Protein AF-A0A1W2B3Y5-F1 (afdb_monomer_lite)

pLDDT: mean 87.69, std 15.41, range [26.7, 98.94]

Foldseek 3Di:
DVVVVVVVVVVVVVVVVPPPPPVPPLPQPDDPPWDWAKDKFFDPPQQWWAWAADAVPDDHGPDIDGGPQRWQFAADDPFWTWTDHPPDITITGPVTIDIDIDTDPDDPPPDDLVDFQKAFPALEAELVVAFFGAIADKAFAPDWFQKKKKWKAALLARGTDDIWIDGDPGTDRMDGRVSVSPTGTPPPDAFAKIWIWMWTDHRRDIDTRHIYIGTYFDDHDHRDFCQVQKDKVVPDCQQVPPDLPRWDDADPVGQKIKIFGHPVFDWFKKKWAWLWDFCKKWKWWAAPVRDTPDTDMDRQRFRMAMDTDDTRTGMMMMGGDDPPGTTRYMGTHGPPTNPLQDAHADEQDQAFQEEEEDAFQLRCLQQQPLVLLVQLLVVGSYEYEYEEDPHSLSLQLSSRLSSLSSDRHGYHYNHFHDDQDLDLVVLDVSRPCVLVVLLLVCLRHQYQEYEAEACCQQVNGSSSVNRVVSNVVSLVCLQPCPVPVVSCVVRNRHRHAWYKYFPDPALKAFAPQCDFDVSNVRHGSNSSSQVSSSSVVVCVVPDHSVPSCVSRVSRIIHTPDGPQDGDDVRHDPCPSPD

Sequence (578 aa):
MKKAMLILAAAILCILCITASAEETVPEMTFCDLSFRLELRPASGVKSAGVYQSADLSGKPAERIEADSGLVLLGSGKKSWKIQYGDKTGYVSKSKMNLAGIPDGHVPVSGAVSSSTLRMANTMVRPKDEDYILLNGVQELSAPVDYFAFFLWDEWQGKLERTWLYTPEKPVSAADTADWQRVMPTKGLNAGRKMLCIQGFSSGSGIVLARLPFFVAGKAEDPANLNSLCTFLPNDQRLLDSNPETCWSPTEKRKELTITLPEDTPAALLQVEWYKPPEKTEIRVFDKAGKILLNRTLETGFYVDAVELPENACTVVIHPYGTRLRMSSVRVYGKDYPREVVQQWQPMPDKLDMLLFSTHQDDEILFFSGLVPWYSHLGKKLGIVYMANCGRARYREALDGIWISGMRIHPVFLGYKDADVSSFDVATNLWPDSQTAIVREIRRCKPDVIVVQDLNGEYGHTQHRLTSSQVCRGTELASDPSYDPESAAQYGTWDVKKLYVHLYEKNQVHMDWHIPLEELGGFTPWEIAVEAFEMHHSQYGYFRMERQSITYDSSLFGLYRSTVGPDTKGNDMFEHID

Secondary structure (DSSP, 8-state):
-HHHHHHHHHHHHHHTTS-------PPP-------EEEEEEEPTT--EEEEBSSTT--SS-SEEEETT--PEEEEE-SSEEEEEETTEEEEEEGGGEEEEEEE-TT----S-GGG---EES-SEE-TTT-SB--EE-EEEEEEEESEEEEEEEETTTTEEEEEEEE--SS-EEEEEGGGGTTTSB-TTPPSEEEEEEEEEEETTEEEEEEEEEEEE-S-PPPPP-SGGGSEEES--GGGGS--TT--B--BTTB--EEEEPPSSS-EEEEEEEEEE--SEEEEEEE-TTS-EEEEEEE----SEEEEEPPTT--EEEEEEESSS-EEEEEEEEETT--TTTS--PBPPPSS-SEEEEESSSSHHHHTTTTHHHHHHHTT--EEEEEEEE--HHHHHHHHHHHHHTT--BPPEEEEEEP---S-HHHHHHHSTTHHHHHHHHHHHH--SEEEE--TT-TTT-HHHHHHHHHHHHHHHHTT-TTT-HHHHHHH-----SEEEEET-SSSEEE--TTS--GGGTT--HHHHHHHHHTT-GGGTTT--HHHHHHHTTTTEEEEEEESS---SSSS-TTTT--

Structure (mmCIF, N/CA/C/O backbone):
data_AF-A0A1W2B3Y5-F1
#
_entry.id   AF-A0A1W2B3Y5-F1
#
loop_
_atom_site.group_PDB
_atom_site.id
_atom_site.type_symbol
_atom_site.label_atom_id
_atom_site.label_alt_id
_atom_site.label_comp_id
_atom_site.label_asym_id
_atom_site.label_entity_id
_atom_site.label_seq_id
_atom_site.pdbx_PDB_ins_code
_atom_site.Cartn_x
_atom_site.Cartn_y
_atom_site.Cartn_z
_atom_site.occupancy
_atom_site.B_iso_or_equiv
_atom_site.auth_seq_id
_atom_site.auth_comp_id
_atom_site.auth_asym_id
_atom_site.auth_atom_id
_atom_site.pdbx_PDB_model_num
ATOM 1 N N . MET A 1 1 ? 29.615 -43.386 -8.954 1.00 45.59 1 MET A N 1
ATOM 2 C CA . MET A 1 1 ? 28.382 -43.461 -8.132 1.00 45.59 1 MET A CA 1
ATOM 3 C C . MET A 1 1 ? 28.212 -42.315 -7.127 1.00 45.59 1 MET A C 1
ATOM 5 O O . MET A 1 1 ? 27.124 -41.768 -7.085 1.00 45.59 1 MET A O 1
ATOM 9 N N . LYS A 1 2 ? 29.236 -41.859 -6.382 1.00 40.56 2 LYS A N 1
ATOM 10 C CA . LYS A 1 2 ? 29.069 -40.781 -5.371 1.00 40.56 2 LYS A CA 1
ATOM 11 C C . LYS A 1 2 ? 28.815 -39.353 -5.910 1.00 40.56 2 LYS A C 1
ATOM 13 O O . LYS A 1 2 ? 28.196 -38.565 -5.213 1.00 40.56 2 LYS A O 1
ATOM 18 N N . LYS A 1 3 ? 29.218 -39.018 -7.148 1.00 37.28 3 LYS A N 1
ATOM 19 C CA . LYS A 1 3 ? 28.936 -37.696 -7.766 1.00 37.28 3 LYS A CA 1
ATOM 20 C C . LYS A 1 3 ? 27.526 -37.565 -8.367 1.00 37.28 3 LYS A C 1
ATOM 22 O O . LYS A 1 3 ? 26.983 -36.472 -8.375 1.00 37.28 3 LYS A O 1
ATOM 27 N N . ALA A 1 4 ? 26.910 -38.668 -8.798 1.00 37.06 4 ALA A N 1
ATOM 28 C CA . ALA A 1 4 ? 25.541 -38.658 -9.330 1.00 37.06 4 ALA A CA 1
ATOM 29 C C . ALA A 1 4 ? 24.482 -38.521 -8.218 1.00 37.06 4 ALA A C 1
ATOM 31 O O . ALA A 1 4 ? 23.437 -37.919 -8.425 1.00 37.06 4 ALA A O 1
ATOM 32 N N . MET A 1 5 ? 24.788 -39.009 -7.010 1.00 34.84 5 MET A N 1
ATOM 33 C CA . MET A 1 5 ? 23.909 -38.896 -5.840 1.00 34.84 5 MET A CA 1
ATOM 34 C C . MET A 1 5 ? 23.874 -37.477 -5.244 1.00 34.84 5 MET A C 1
ATOM 36 O O . MET A 1 5 ? 22.858 -37.081 -4.686 1.00 34.84 5 MET A O 1
ATOM 40 N N . LEU A 1 6 ? 24.950 -36.692 -5.400 1.00 35.25 6 LEU A N 1
ATOM 41 C CA . LEU A 1 6 ? 25.009 -35.306 -4.915 1.00 35.25 6 LEU A CA 1
ATOM 42 C C . LEU A 1 6 ? 24.214 -34.338 -5.810 1.00 35.25 6 LEU A C 1
ATOM 44 O O . LEU A 1 6 ? 23.605 -33.400 -5.311 1.00 35.25 6 LEU A O 1
ATOM 48 N N . ILE A 1 7 ? 24.175 -34.599 -7.122 1.00 38.88 7 ILE A N 1
ATOM 49 C CA . ILE A 1 7 ? 23.397 -33.805 -8.088 1.00 38.88 7 ILE A CA 1
ATOM 50 C C . ILE A 1 7 ? 21.898 -34.111 -7.950 1.00 38.88 7 ILE A C 1
ATOM 52 O O . ILE A 1 7 ? 21.078 -33.203 -8.035 1.00 38.88 7 ILE A O 1
ATOM 56 N N . LEU A 1 8 ? 21.535 -35.361 -7.636 1.00 32.38 8 LEU A N 1
ATOM 57 C CA . LEU A 1 8 ? 20.144 -35.735 -7.376 1.00 32.38 8 LEU A CA 1
ATOM 58 C C . LEU A 1 8 ? 19.629 -35.170 -6.037 1.00 32.38 8 LEU A C 1
ATOM 60 O O . LEU A 1 8 ? 18.479 -34.762 -5.959 1.00 32.38 8 LEU A O 1
ATOM 64 N N . ALA A 1 9 ? 20.478 -35.076 -5.005 1.00 34.91 9 ALA A N 1
ATOM 65 C CA . ALA A 1 9 ? 20.108 -34.460 -3.727 1.00 34.91 9 ALA A CA 1
ATOM 66 C C . ALA A 1 9 ? 19.934 -32.931 -3.828 1.00 34.91 9 ALA A C 1
ATOM 68 O O . ALA A 1 9 ? 19.024 -32.392 -3.208 1.00 34.91 9 ALA A O 1
ATOM 69 N N . ALA A 1 10 ? 20.742 -32.244 -4.647 1.00 35.25 10 ALA A N 1
ATOM 70 C CA . ALA A 1 10 ? 20.570 -30.814 -4.925 1.00 35.25 10 ALA A CA 1
ATOM 71 C C . ALA A 1 10 ? 19.333 -30.532 -5.801 1.00 35.25 10 ALA A C 1
ATOM 73 O O . ALA A 1 10 ? 18.610 -29.573 -5.549 1.00 35.25 10 ALA A O 1
ATOM 74 N N . ALA A 1 11 ? 19.027 -31.405 -6.768 1.00 32.97 11 ALA A N 1
ATOM 75 C CA . ALA A 1 11 ? 17.809 -31.298 -7.573 1.00 32.97 11 ALA A CA 1
ATOM 76 C C . ALA A 1 11 ? 16.537 -31.593 -6.755 1.00 32.97 11 ALA A C 1
ATOM 78 O O . ALA A 1 11 ? 15.526 -30.928 -6.945 1.00 32.97 11 ALA A O 1
ATOM 79 N N . ILE A 1 12 ? 16.587 -32.529 -5.801 1.00 32.44 12 ILE A N 1
ATOM 80 C CA . ILE A 1 12 ? 15.454 -32.830 -4.909 1.00 32.44 12 ILE A CA 1
ATOM 81 C C . ILE A 1 12 ? 15.260 -31.726 -3.853 1.00 32.44 12 ILE A C 1
ATOM 83 O O . ILE A 1 12 ? 14.118 -31.437 -3.505 1.00 32.44 12 ILE A O 1
ATOM 87 N N . LEU A 1 13 ? 16.325 -31.040 -3.408 1.00 32.06 13 LEU A N 1
ATOM 88 C CA . LEU A 1 13 ? 16.192 -29.852 -2.550 1.00 32.06 13 LEU A CA 1
ATOM 89 C C . LEU A 1 13 ? 15.611 -28.643 -3.307 1.00 32.06 13 LEU A C 1
ATOM 91 O O . LEU A 1 13 ? 14.818 -27.907 -2.732 1.00 32.06 13 LEU A O 1
ATOM 95 N N . CYS A 1 14 ? 15.930 -28.469 -4.597 1.00 30.39 14 CYS A N 1
ATOM 96 C CA . CYS A 1 14 ? 15.303 -27.434 -5.430 1.00 30.39 14 CYS A CA 1
ATOM 97 C C . CYS A 1 14 ? 13.848 -27.760 -5.812 1.00 30.39 14 CYS A C 1
ATOM 99 O O . CYS A 1 14 ? 13.054 -26.846 -5.997 1.00 30.39 14 CYS A O 1
ATOM 101 N N . ILE A 1 15 ? 13.469 -29.040 -5.894 1.00 29.59 15 ILE A N 1
ATOM 102 C CA . ILE A 1 15 ? 12.092 -29.454 -6.224 1.00 29.59 15 ILE A CA 1
ATOM 103 C C . ILE A 1 15 ? 11.171 -29.436 -4.987 1.00 29.59 15 ILE A C 1
ATOM 105 O O . ILE A 1 15 ? 9.971 -29.221 -5.128 1.00 29.59 15 ILE A O 1
ATOM 109 N N . LEU A 1 16 ? 11.709 -29.558 -3.767 1.00 26.70 16 LEU A N 1
ATOM 110 C CA . LEU A 1 16 ? 10.931 -29.430 -2.521 1.00 26.70 16 LEU A CA 1
ATOM 111 C C . LEU A 1 16 ? 10.684 -27.978 -2.070 1.00 26.70 16 LEU A C 1
ATOM 113 O O . LEU A 1 16 ? 9.897 -27.764 -1.153 1.00 26.70 16 LEU A O 1
ATOM 117 N N . CYS A 1 17 ? 11.287 -26.987 -2.735 1.00 30.28 17 CYS A N 1
ATOM 118 C CA . CYS A 1 17 ? 11.006 -25.565 -2.506 1.00 30.28 17 CYS A CA 1
ATOM 119 C C . CYS A 1 17 ? 9.948 -24.969 -3.459 1.00 30.28 17 CYS A C 1
ATOM 121 O O . CYS A 1 17 ? 9.685 -23.776 -3.362 1.00 30.28 17 CYS A O 1
ATOM 123 N N . ILE A 1 18 ? 9.336 -25.748 -4.368 1.00 32.75 18 ILE A N 1
ATOM 124 C CA . ILE A 1 18 ? 8.445 -25.195 -5.419 1.00 32.75 18 ILE A CA 1
ATOM 125 C C . ILE A 1 18 ? 6.975 -25.643 -5.304 1.00 32.75 18 ILE A C 1
ATOM 127 O O . ILE A 1 18 ? 6.114 -25.116 -5.998 1.00 32.75 18 ILE A O 1
ATOM 131 N N . THR A 1 19 ? 6.600 -26.518 -4.371 1.00 28.59 19 THR A N 1
ATOM 132 C CA . THR A 1 19 ? 5.178 -26.876 -4.180 1.00 28.59 19 THR A CA 1
ATOM 133 C C . THR A 1 19 ? 4.613 -26.298 -2.890 1.00 28.59 19 THR A C 1
ATOM 135 O O . THR A 1 19 ? 4.221 -27.021 -1.979 1.00 28.59 19 THR A O 1
ATOM 138 N N . ALA A 1 20 ? 4.570 -24.974 -2.839 1.00 30.00 20 ALA A N 1
ATOM 139 C CA . ALA A 1 20 ? 3.515 -24.247 -2.152 1.00 30.00 20 ALA A CA 1
ATOM 140 C C . ALA A 1 20 ? 3.058 -23.129 -3.095 1.00 30.00 20 ALA A C 1
ATOM 142 O O . ALA A 1 20 ? 3.180 -21.952 -2.777 1.00 30.00 20 ALA A O 1
ATOM 143 N N . SER A 1 21 ? 2.560 -23.489 -4.285 1.00 31.33 21 SER A N 1
ATOM 144 C CA . SER A 1 21 ? 1.620 -22.596 -4.956 1.00 31.33 21 SER A CA 1
ATOM 145 C C . SER A 1 21 ? 0.344 -22.644 -4.121 1.00 31.33 21 SER A C 1
ATOM 147 O O . SER A 1 21 ? -0.545 -23.463 -4.358 1.00 31.33 21 SER A O 1
ATOM 149 N N . ALA A 1 22 ? 0.295 -21.820 -3.074 1.00 33.09 22 ALA A N 1
ATOM 150 C CA . ALA A 1 22 ? -0.986 -21.282 -2.663 1.00 33.09 22 ALA A CA 1
ATOM 151 C C . ALA A 1 22 ? -1.614 -20.740 -3.950 1.00 33.09 22 ALA A C 1
ATOM 153 O O . ALA A 1 22 ? -0.937 -20.035 -4.700 1.00 33.09 22 ALA A O 1
ATOM 154 N N . GLU A 1 23 ? -2.834 -21.157 -4.275 1.00 31.56 23 GLU A N 1
ATOM 155 C CA . GLU A 1 23 ? -3.632 -20.400 -5.232 1.00 31.56 23 GLU A CA 1
ATOM 156 C C . GLU A 1 23 ? -3.585 -18.952 -4.734 1.00 31.56 23 GLU A C 1
ATOM 158 O O . GLU A 1 23 ? -4.049 -18.660 -3.632 1.00 31.56 23 GLU A O 1
ATOM 163 N N . GLU A 1 24 ? -2.864 -18.095 -5.463 1.00 42.75 24 GLU A N 1
ATOM 164 C CA . GLU A 1 24 ? -2.665 -16.688 -5.126 1.00 42.75 24 GLU A CA 1
ATOM 165 C C . GLU A 1 24 ? -3.990 -15.977 -5.374 1.00 42.75 24 GLU A C 1
ATOM 167 O O . GLU A 1 24 ? -4.183 -15.281 -6.366 1.00 42.75 24 GLU A O 1
ATOM 172 N N . THR A 1 25 ? -4.945 -16.183 -4.475 1.00 40.50 25 THR A N 1
ATOM 173 C CA . THR A 1 25 ? -6.028 -15.233 -4.308 1.00 40.50 25 THR A CA 1
ATOM 174 C C . THR A 1 25 ? -5.368 -13.971 -3.777 1.00 40.50 25 THR A C 1
ATOM 176 O O . THR A 1 25 ? -4.879 -13.957 -2.641 1.00 40.50 25 THR A O 1
ATOM 179 N N . VAL A 1 26 ? -5.309 -12.926 -4.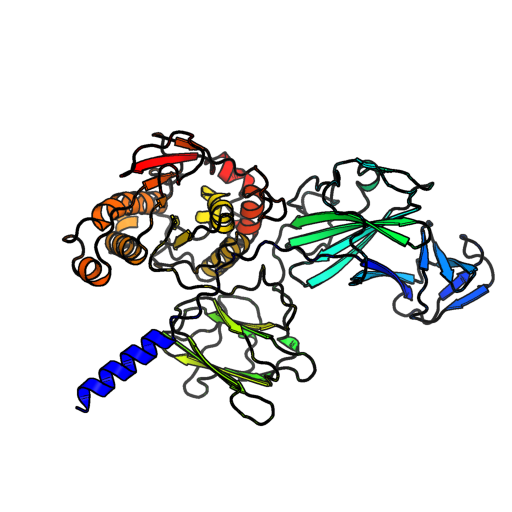607 1.00 47.09 26 VAL A N 1
ATOM 180 C CA . VAL A 1 26 ? -5.154 -11.561 -4.096 1.00 47.09 26 VAL A CA 1
ATOM 181 C C . VAL A 1 26 ? -6.180 -11.442 -2.972 1.00 47.09 26 VAL A C 1
ATOM 183 O O . VAL A 1 26 ? -7.338 -11.791 -3.217 1.00 47.09 26 VAL A O 1
ATOM 186 N N . PRO A 1 27 ? -5.778 -11.095 -1.735 1.00 48.59 27 PRO A N 1
ATOM 187 C CA . PRO A 1 27 ? -6.748 -10.937 -0.669 1.00 48.59 27 PRO A CA 1
ATOM 188 C C . PRO A 1 27 ? -7.795 -9.950 -1.173 1.00 48.59 27 PRO A C 1
ATOM 190 O O . PRO A 1 27 ? -7.446 -8.817 -1.505 1.00 48.59 27 PRO A O 1
ATOM 193 N N . GLU A 1 28 ? -9.046 -10.396 -1.302 1.00 53.38 28 GLU A N 1
ATOM 194 C CA . GLU A 1 28 ? -10.149 -9.456 -1.453 1.00 53.38 28 GLU A CA 1
ATOM 195 C C . GLU A 1 28 ? -10.015 -8.439 -0.326 1.00 53.38 28 GLU A C 1
ATOM 197 O O . GLU A 1 28 ? -9.618 -8.800 0.789 1.00 53.38 28 GLU A O 1
ATOM 202 N N . MET A 1 29 ? -10.339 -7.177 -0.601 1.00 58.75 29 MET A N 1
ATOM 203 C CA . MET A 1 29 ? -10.401 -6.179 0.454 1.00 58.75 29 MET A CA 1
ATOM 204 C C . MET A 1 29 ? -11.583 -6.523 1.369 1.00 58.75 29 MET A C 1
ATOM 206 O O . MET A 1 29 ? -12.689 -6.002 1.237 1.00 58.75 29 MET A O 1
ATOM 210 N N . THR A 1 30 ? -11.370 -7.464 2.287 1.00 51.47 30 THR A N 1
ATOM 211 C CA . THR A 1 30 ? -12.405 -7.959 3.181 1.00 51.47 30 THR A CA 1
ATOM 212 C C . THR A 1 30 ? -12.505 -7.003 4.348 1.00 51.47 30 THR A C 1
ATOM 214 O O . THR A 1 30 ? -11.679 -7.007 5.262 1.00 51.47 30 THR A O 1
ATOM 217 N N . PHE A 1 31 ? -13.533 -6.169 4.318 1.00 59.53 31 PHE A N 1
ATOM 218 C CA . PHE A 1 31 ? -13.929 -5.403 5.483 1.00 59.53 31 PHE A CA 1
ATOM 219 C C . PHE A 1 31 ? -14.504 -6.336 6.545 1.00 59.53 31 PHE A C 1
ATOM 221 O O . PHE A 1 31 ? -15.260 -7.258 6.233 1.00 59.53 31 PHE A O 1
ATOM 228 N N . CYS A 1 32 ? -14.160 -6.094 7.810 1.00 54.66 32 CYS A N 1
ATOM 229 C CA . CYS A 1 32 ? -14.695 -6.891 8.904 1.00 54.66 32 CYS A CA 1
ATOM 230 C C . CYS A 1 32 ? -16.233 -6.819 8.901 1.00 54.66 32 CYS A C 1
ATOM 232 O O . CYS A 1 32 ? -16.816 -5.734 8.792 1.00 54.66 32 CYS A O 1
ATOM 234 N N . ASP A 1 33 ? -16.895 -7.966 9.080 1.00 61.31 33 ASP A N 1
ATOM 235 C CA . ASP A 1 33 ? -18.348 -8.063 9.252 1.00 61.31 33 ASP A CA 1
ATOM 236 C C . ASP A 1 33 ? -18.751 -7.515 10.629 1.00 61.31 33 ASP A C 1
ATOM 238 O O . ASP A 1 33 ? -19.108 -8.227 11.568 1.00 61.31 33 ASP A O 1
ATOM 242 N N . LEU A 1 34 ? -18.632 -6.199 10.780 1.00 71.75 34 LEU A N 1
ATOM 243 C CA . LEU A 1 34 ? -18.794 -5.543 12.061 1.00 71.75 34 LEU A CA 1
ATOM 244 C C . LEU A 1 34 ? -20.265 -5.276 12.330 1.00 71.75 34 LEU A C 1
ATOM 246 O O . LEU A 1 34 ? -21.002 -4.676 11.536 1.00 71.75 34 LEU A O 1
ATOM 250 N N . SER A 1 35 ? -20.669 -5.688 13.519 1.00 76.56 35 SER A N 1
ATOM 251 C CA . SER A 1 35 ? -21.836 -5.182 14.206 1.00 76.56 35 SER A CA 1
ATOM 252 C C . SER A 1 35 ? -21.404 -4.794 15.611 1.00 76.56 35 SER A C 1
ATOM 254 O O . SER A 1 35 ? -20.425 -5.319 16.142 1.00 76.56 35 SER A O 1
ATOM 256 N N . PHE A 1 36 ? -22.105 -3.842 16.203 1.00 80.31 36 PHE A N 1
ATOM 257 C CA . PHE A 1 36 ? -21.855 -3.423 17.565 1.00 80.31 36 PHE A CA 1
ATOM 258 C C . PHE A 1 36 ? -23.127 -3.568 18.381 1.00 80.31 36 PHE A C 1
ATOM 260 O O . PHE A 1 36 ? -24.239 -3.459 17.872 1.00 80.31 36 PHE A O 1
ATOM 267 N N . ARG A 1 37 ? -22.950 -3.770 19.677 1.00 78.69 37 ARG A N 1
ATOM 268 C CA . ARG A 1 37 ? -23.992 -3.554 20.672 1.00 78.69 37 ARG A CA 1
ATOM 269 C C . ARG A 1 37 ? -23.614 -2.363 21.534 1.00 78.69 37 ARG A C 1
ATOM 271 O O . ARG A 1 37 ? -22.431 -2.072 21.730 1.00 78.69 37 ARG A O 1
ATOM 278 N N . LEU A 1 38 ? -24.622 -1.681 22.060 1.00 79.44 38 LEU A N 1
ATOM 279 C CA . LEU A 1 38 ? -24.419 -0.587 22.999 1.00 79.44 38 LEU A CA 1
ATOM 280 C C . LEU A 1 38 ? -24.421 -1.111 24.426 1.00 79.44 38 LEU A C 1
ATOM 282 O O . LEU A 1 38 ? -25.331 -1.827 24.836 1.00 79.44 38 LEU A O 1
ATOM 286 N N . GLU A 1 39 ? -23.433 -0.682 25.197 1.00 77.06 39 GLU A N 1
ATOM 287 C CA . GLU A 1 39 ? -23.382 -0.886 26.635 1.00 77.06 39 GLU A CA 1
ATOM 288 C C . GLU A 1 39 ? -23.247 0.469 27.336 1.00 77.06 39 GLU A C 1
ATOM 290 O O . GLU A 1 39 ? -22.494 1.347 26.904 1.00 77.06 39 GLU A O 1
ATOM 295 N N . LEU A 1 40 ? -23.981 0.658 28.432 1.00 77.94 40 LEU A N 1
ATOM 296 C CA . LEU A 1 40 ? -23.793 1.806 29.315 1.00 77.94 40 LEU A CA 1
ATOM 297 C C . LEU A 1 40 ? -22.914 1.405 30.495 1.00 77.94 40 LEU A C 1
ATOM 299 O O . LEU A 1 40 ? -23.289 0.548 31.293 1.00 77.94 40 LEU A O 1
ATOM 303 N N . ARG A 1 41 ? -21.780 2.090 30.646 1.00 75.88 41 ARG A N 1
ATOM 304 C CA . ARG A 1 41 ? -20.829 1.885 31.747 1.00 75.88 41 ARG A CA 1
ATOM 305 C C . ARG A 1 41 ? -20.731 3.130 32.617 1.00 75.88 41 ARG A C 1
ATOM 307 O O . ARG A 1 41 ? -20.852 4.232 32.085 1.00 75.88 41 ARG A O 1
ATOM 314 N N . PRO A 1 42 ? -20.478 3.020 33.930 1.00 76.50 42 PRO A N 1
ATOM 315 C CA . PRO A 1 42 ? -20.200 4.192 34.749 1.00 76.50 42 PRO A CA 1
ATOM 316 C C . PRO A 1 42 ? -19.031 5.009 34.194 1.00 76.50 42 PRO A C 1
ATOM 318 O O . PRO A 1 42 ? -18.035 4.468 33.713 1.00 76.50 42 PRO A O 1
ATOM 321 N N . ALA A 1 43 ? -19.156 6.333 34.252 1.00 79.88 43 ALA A N 1
ATOM 322 C CA . ALA A 1 43 ? -18.069 7.226 33.874 1.00 79.88 43 ALA A CA 1
ATOM 323 C C . ALA A 1 43 ? -16.862 7.047 34.814 1.00 79.88 43 ALA A C 1
ATOM 325 O O . ALA A 1 43 ? -17.011 6.621 35.960 1.00 79.88 43 ALA A O 1
ATOM 326 N N . SER A 1 44 ? -15.659 7.402 34.351 1.00 76.12 44 SER A N 1
ATOM 327 C CA . SER A 1 44 ? -14.440 7.269 35.161 1.00 76.12 44 SER A CA 1
ATOM 328 C C . SER A 1 44 ? -14.597 7.948 36.531 1.00 76.12 44 SER A C 1
ATOM 330 O O . SER A 1 44 ? -15.052 9.090 36.629 1.00 76.12 44 SER A O 1
ATOM 332 N N . GLY A 1 45 ? -14.268 7.219 37.602 1.00 75.06 45 GLY A N 1
ATOM 333 C CA . GLY A 1 45 ? -14.424 7.676 38.987 1.00 75.06 45 GLY A CA 1
ATOM 334 C C . GLY A 1 45 ? -15.852 7.606 39.553 1.00 75.06 45 GLY A C 1
ATOM 335 O O . GLY A 1 45 ? -16.058 7.946 40.721 1.00 75.06 45 GLY A O 1
ATOM 336 N N . VAL A 1 46 ? -16.844 7.151 38.781 1.00 76.25 46 VAL A N 1
ATOM 337 C CA . VAL A 1 46 ? -18.213 6.906 39.257 1.00 76.25 46 VAL A CA 1
ATOM 338 C C . VAL A 1 46 ? -18.328 5.466 39.749 1.00 76.25 46 VAL A C 1
ATOM 340 O O . VAL A 1 46 ? -18.241 4.531 38.965 1.00 76.25 46 VAL A O 1
ATOM 343 N N . LYS A 1 47 ? -18.545 5.286 41.058 1.00 72.75 47 LYS A N 1
ATOM 344 C CA . LYS A 1 47 ? -18.706 3.952 41.666 1.00 72.75 47 LYS A CA 1
ATOM 345 C C . LYS A 1 47 ? -20.073 3.324 41.374 1.00 72.75 47 LYS A C 1
ATOM 347 O O . LYS A 1 47 ? -20.154 2.133 41.140 1.00 72.75 47 LYS A O 1
ATOM 352 N N . SER A 1 48 ? -21.131 4.131 41.351 1.00 74.56 48 SER A N 1
ATOM 353 C CA . SER A 1 48 ? -22.480 3.687 40.989 1.00 74.56 48 SER A CA 1
ATOM 354 C C . SER A 1 48 ? -23.306 4.820 40.389 1.00 74.56 48 SER A C 1
ATOM 356 O O . SER A 1 48 ? -23.076 6.004 40.670 1.00 74.56 48 SER A O 1
ATOM 358 N N . ALA A 1 49 ? -24.282 4.454 39.561 1.00 80.88 49 ALA A N 1
ATOM 359 C CA . ALA A 1 49 ? -25.252 5.370 38.971 1.00 80.88 49 ALA A CA 1
ATOM 360 C C . ALA A 1 49 ? -26.650 5.120 39.550 1.00 80.88 49 ALA A C 1
ATOM 362 O O . ALA A 1 49 ? -27.013 3.995 39.879 1.00 80.88 49 ALA A O 1
ATOM 363 N N . GLY A 1 50 ? -27.436 6.184 39.712 1.00 86.38 50 GLY A N 1
ATOM 364 C CA . GLY A 1 50 ? -28.832 6.073 40.134 1.00 86.38 50 GLY A CA 1
ATOM 365 C C . GLY A 1 50 ? -29.762 5.916 38.934 1.00 86.38 50 GLY A C 1
ATOM 366 O O . GLY A 1 50 ? -29.621 6.671 37.970 1.00 86.38 50 GLY A O 1
ATOM 367 N N . VAL A 1 51 ? -30.720 4.992 39.023 1.00 87.06 51 VAL A N 1
ATOM 368 C CA . VAL A 1 51 ? -31.857 4.884 38.097 1.00 87.06 51 VAL A CA 1
ATOM 369 C C . VAL A 1 51 ? -33.010 5.703 38.644 1.00 87.06 51 VAL A C 1
ATOM 371 O O . VAL A 1 51 ? -33.464 5.489 39.766 1.00 87.06 51 VAL A O 1
ATOM 374 N N . TYR A 1 52 ? -33.501 6.634 37.843 1.00 88.81 52 TYR A N 1
ATOM 375 C CA . TYR A 1 52 ? -34.619 7.511 38.157 1.00 88.81 52 TYR A CA 1
ATOM 376 C C . TYR A 1 52 ? -35.852 7.073 37.373 1.00 88.81 52 TYR A C 1
ATOM 378 O O . TYR A 1 52 ? -35.745 6.528 36.277 1.00 88.81 52 TYR A O 1
ATOM 386 N N . GLN A 1 53 ? -37.039 7.329 37.916 1.00 87.06 53 GLN A N 1
ATOM 387 C CA . GLN A 1 53 ? -38.289 7.052 37.200 1.00 87.06 53 GLN A CA 1
ATOM 388 C C . GLN A 1 53 ? -38.600 8.110 36.126 1.00 87.06 53 GLN A C 1
ATOM 390 O O . GLN A 1 53 ? -39.381 7.841 35.217 1.00 87.06 53 GLN A O 1
ATOM 395 N N . SER A 1 54 ? -37.970 9.288 36.194 1.00 85.56 54 SER A N 1
ATOM 396 C CA . SER A 1 54 ? -38.202 10.429 35.301 1.00 85.56 54 SER A CA 1
ATOM 397 C C . SER A 1 54 ? -36.917 10.957 34.650 1.00 85.56 54 SER A C 1
ATOM 399 O O . SER A 1 54 ? -35.810 10.828 35.178 1.00 85.56 54 SER A O 1
ATOM 401 N N . ALA A 1 55 ? -37.073 11.592 33.483 1.00 82.81 55 ALA A N 1
ATOM 402 C CA . ALA A 1 55 ? -35.969 12.090 32.659 1.00 82.81 55 ALA A CA 1
ATOM 403 C C . ALA A 1 55 ? -35.280 13.356 33.206 1.00 82.81 55 ALA A C 1
ATOM 405 O O . ALA A 1 55 ? -34.167 13.669 32.776 1.00 82.81 55 ALA A O 1
ATOM 406 N N . ASP A 1 56 ? -35.930 14.077 34.124 1.00 84.75 56 ASP A N 1
ATOM 407 C CA . ASP A 1 56 ? -35.410 15.272 34.802 1.00 84.75 56 ASP A CA 1
ATOM 408 C C . ASP A 1 56 ? -34.412 14.940 35.926 1.00 84.75 56 ASP A C 1
ATOM 410 O O . ASP A 1 56 ? -33.733 15.839 36.423 1.00 84.75 56 ASP A O 1
ATOM 414 N N . LEU A 1 57 ? -34.285 13.650 36.270 1.00 84.81 57 LEU A N 1
ATOM 415 C CA . LEU A 1 57 ? -33.377 13.117 37.288 1.00 84.81 57 LEU A CA 1
ATOM 416 C C . LEU A 1 57 ? -33.604 13.745 38.676 1.00 84.81 57 LEU A C 1
ATOM 418 O O . LEU A 1 57 ? -32.674 13.830 39.482 1.00 84.81 57 LEU A O 1
ATOM 422 N N . SER A 1 58 ? -34.826 14.217 38.947 1.00 76.38 58 SER A N 1
ATOM 423 C CA . SER A 1 58 ? -35.198 14.793 40.236 1.00 76.38 58 SER A CA 1
ATOM 424 C C . SER A 1 58 ? -35.638 13.698 41.223 1.00 76.38 58 SER A C 1
ATOM 426 O O . SER A 1 58 ? -36.169 12.655 40.842 1.00 76.38 58 SER A O 1
ATOM 428 N N . GLY A 1 59 ? -35.380 13.903 42.519 1.00 78.31 59 GLY A N 1
ATOM 429 C CA . GLY A 1 59 ? -35.771 12.965 43.580 1.00 78.31 59 GLY A CA 1
ATOM 430 C C . GLY A 1 59 ? -34.719 11.910 43.948 1.00 78.31 59 GLY A C 1
ATOM 431 O O . GLY A 1 59 ? -33.540 12.023 43.612 1.00 78.31 59 GLY A O 1
ATOM 432 N N . LYS A 1 60 ? -35.132 10.898 44.727 1.00 82.88 60 LYS A N 1
ATOM 433 C CA . LYS A 1 60 ? -34.259 9.776 45.110 1.00 82.88 60 LYS A CA 1
ATOM 434 C C . LYS A 1 60 ? -34.223 8.742 43.977 1.00 82.88 60 LYS A C 1
ATOM 436 O O . LYS A 1 60 ? -35.286 8.426 43.444 1.00 82.88 60 LYS A O 1
ATOM 441 N N . PRO A 1 61 ? -33.046 8.185 43.639 1.00 83.44 61 PRO A N 1
ATOM 442 C CA . PRO A 1 61 ? -32.973 7.104 42.668 1.00 83.44 61 PRO A CA 1
ATOM 443 C C . PRO A 1 61 ? -33.769 5.898 43.177 1.00 83.44 61 PRO A C 1
ATOM 445 O O . PRO A 1 61 ? -33.675 5.539 44.352 1.00 83.44 61 PRO A O 1
ATOM 448 N N . ALA A 1 62 ? -34.553 5.298 42.286 1.00 80.31 62 ALA A N 1
ATOM 449 C CA . ALA A 1 62 ? -35.317 4.085 42.548 1.00 80.31 62 ALA A CA 1
ATOM 450 C C . ALA A 1 62 ? -34.391 2.888 42.799 1.00 80.31 62 ALA A C 1
ATOM 452 O O . ALA A 1 62 ? -34.727 2.006 43.583 1.00 80.31 62 ALA A O 1
ATOM 453 N N . GLU A 1 63 ? -33.219 2.890 42.162 1.00 81.88 63 GLU A N 1
ATOM 454 C CA . GLU A 1 63 ? -32.204 1.856 42.316 1.00 81.88 63 GLU A CA 1
ATOM 455 C C . GLU A 1 63 ? -30.802 2.426 42.077 1.00 81.88 63 GLU A C 1
ATOM 457 O O . GLU A 1 63 ? -30.643 3.454 41.409 1.00 81.88 63 GLU A O 1
ATOM 462 N N . ARG A 1 64 ? -29.778 1.779 42.639 1.00 80.81 64 ARG A N 1
ATOM 463 C CA . ARG A 1 64 ? -28.376 2.056 42.318 1.00 80.81 64 ARG A CA 1
ATOM 464 C C . ARG A 1 64 ? -27.786 0.867 41.594 1.00 80.81 64 ARG A C 1
ATOM 466 O O . ARG A 1 64 ? -27.943 -0.259 42.044 1.00 80.81 64 ARG A O 1
ATOM 473 N N . ILE A 1 65 ? -27.072 1.162 40.523 1.00 73.00 65 ILE A N 1
ATOM 474 C CA . ILE A 1 65 ? -26.433 0.167 39.676 1.00 73.00 65 ILE A CA 1
ATOM 475 C C . ILE A 1 65 ? -24.926 0.358 39.734 1.00 73.00 65 ILE A C 1
ATOM 477 O O . ILE A 1 65 ? -24.420 1.475 39.576 1.00 73.00 65 ILE A O 1
ATOM 481 N N . GLU A 1 66 ? -24.239 -0.743 40.017 1.00 67.31 66 GLU A N 1
ATOM 482 C CA . GLU A 1 66 ? -22.783 -0.862 39.991 1.00 67.31 66 GLU A CA 1
ATOM 483 C C . GLU A 1 66 ? -22.298 -1.016 38.537 1.00 67.31 66 GLU A C 1
ATOM 485 O O . GLU A 1 66 ? -23.097 -1.277 37.626 1.00 67.31 66 GLU A O 1
ATOM 490 N N . ALA A 1 67 ? -20.994 -0.821 38.314 1.00 54.53 67 ALA A N 1
ATOM 491 C CA . ALA A 1 67 ? -20.369 -1.083 37.016 1.00 54.53 67 ALA A CA 1
ATOM 492 C C . ALA A 1 67 ? -20.708 -2.509 36.534 1.00 54.53 67 ALA A C 1
ATOM 494 O O . ALA A 1 67 ? -20.726 -3.430 37.343 1.00 54.53 67 ALA A O 1
ATOM 495 N N . ASP A 1 68 ? -21.010 -2.659 35.239 1.00 58.06 68 ASP A N 1
ATOM 496 C CA . ASP A 1 68 ? -21.300 -3.928 34.533 1.00 58.06 68 ASP A CA 1
ATOM 497 C C . ASP A 1 68 ? -22.739 -4.486 34.596 1.00 58.06 68 ASP A C 1
ATOM 499 O O . ASP A 1 68 ? -22.993 -5.641 34.262 1.00 58.06 68 ASP A O 1
ATOM 503 N N . SER A 1 69 ? -23.733 -3.667 34.939 1.00 61.69 69 SER A N 1
ATOM 504 C CA . SER A 1 69 ? -25.136 -4.096 35.097 1.00 61.69 69 SER A CA 1
ATOM 505 C C . SER A 1 69 ? -25.946 -4.283 33.795 1.00 61.69 69 SER A C 1
ATOM 507 O O . SER A 1 69 ? -27.169 -4.389 33.851 1.00 61.69 69 SER A O 1
ATOM 509 N N . GLY A 1 70 ? -25.299 -4.367 32.625 1.00 62.31 70 GLY A N 1
ATOM 510 C CA . GLY A 1 70 ? -25.955 -4.808 31.380 1.00 62.31 70 GLY A CA 1
ATOM 511 C C . GLY A 1 70 ? -27.183 -3.983 30.964 1.00 62.31 70 GLY A C 1
ATOM 512 O O . GLY A 1 70 ? -28.182 -4.544 30.518 1.00 62.31 70 GLY A O 1
ATOM 513 N N . LEU A 1 71 ? -27.149 -2.659 31.157 1.00 77.38 71 LEU A N 1
ATOM 514 C CA . LEU A 1 71 ? -28.291 -1.783 30.872 1.00 77.38 71 LEU A CA 1
ATOM 515 C C . LEU A 1 71 ? -28.552 -1.691 29.375 1.00 77.38 71 LEU A C 1
ATOM 517 O O . LEU A 1 71 ? -27.695 -1.235 28.616 1.00 77.38 71 LEU A O 1
ATOM 521 N N . VAL A 1 72 ? -29.774 -2.026 28.972 1.00 76.12 72 VAL A N 1
ATOM 522 C CA . VAL A 1 72 ? -30.199 -1.893 27.579 1.00 76.12 72 VAL A CA 1
ATOM 523 C C . VAL A 1 72 ? -30.655 -0.460 27.340 1.00 76.12 72 VAL A C 1
ATOM 525 O O . VAL A 1 72 ? -31.523 0.059 28.048 1.00 76.12 72 VAL A O 1
ATOM 528 N N . LEU A 1 73 ? -30.069 0.204 26.346 1.00 81.25 73 LEU A N 1
ATOM 529 C CA . LEU A 1 73 ? -30.454 1.558 25.966 1.00 81.25 73 LEU A CA 1
ATOM 530 C C . LEU A 1 73 ? -31.778 1.531 25.187 1.00 81.25 73 LEU A C 1
ATOM 532 O O . LEU A 1 73 ? -31.884 0.905 24.135 1.00 81.25 73 LEU A O 1
ATOM 536 N N . LEU A 1 74 ? -32.775 2.261 25.684 1.00 76.94 74 LEU A N 1
ATOM 537 C CA . LEU A 1 74 ? -34.083 2.417 25.038 1.00 76.94 74 LEU A CA 1
ATOM 538 C C . LEU A 1 74 ? -34.269 3.792 24.384 1.00 76.94 74 LEU A C 1
ATOM 540 O O . LEU A 1 74 ? -35.221 3.990 23.641 1.00 76.94 74 LEU A O 1
ATOM 544 N N . GLY A 1 75 ? -33.415 4.771 24.691 1.00 76.19 75 GLY A N 1
ATOM 545 C CA . GLY A 1 75 ? -33.480 6.089 24.062 1.00 76.19 75 GLY A CA 1
ATOM 546 C C . GLY A 1 75 ? -32.569 7.130 24.704 1.00 76.19 75 GLY A C 1
ATOM 547 O O . GLY A 1 75 ? -32.021 6.932 25.792 1.00 76.19 75 GLY A O 1
ATOM 548 N N . SER A 1 76 ? -32.419 8.277 24.042 1.00 81.06 76 SER A N 1
ATOM 549 C CA . SER A 1 76 ? -31.556 9.369 24.493 1.00 81.06 76 SER A CA 1
ATOM 550 C C . SER A 1 76 ? -32.323 10.668 24.722 1.00 81.06 76 SER A C 1
ATOM 552 O O . SER A 1 76 ? -33.026 11.146 23.842 1.00 81.06 76 SER A O 1
ATOM 554 N N . GLY A 1 77 ? -32.148 11.282 25.894 1.00 75.75 77 GLY A N 1
ATOM 555 C CA . GLY A 1 77 ? -32.618 12.635 26.196 1.00 75.75 77 GLY A CA 1
ATOM 556 C C . GLY A 1 77 ? -31.465 13.636 26.327 1.00 75.75 77 GLY A C 1
ATOM 557 O O . GLY A 1 77 ? -30.287 13.290 26.242 1.00 75.75 77 GLY A O 1
ATOM 558 N N . LYS A 1 78 ? -31.769 14.912 26.599 1.00 78.38 78 LYS A N 1
ATOM 559 C CA . LYS A 1 78 ? -30.738 15.969 26.703 1.00 78.38 78 LYS A CA 1
ATOM 560 C C . LYS A 1 78 ? -29.722 15.728 27.830 1.00 78.38 78 LYS A C 1
ATOM 562 O O . LYS A 1 78 ? -28.535 15.975 27.647 1.00 78.38 78 LYS A O 1
ATOM 567 N N . LYS A 1 79 ? -30.179 15.261 28.997 1.00 85.94 79 LYS A N 1
ATOM 568 C CA . LYS A 1 79 ? -29.339 15.034 30.195 1.00 85.94 79 LYS A CA 1
ATOM 569 C C . LYS A 1 79 ? -29.344 13.587 30.694 1.00 85.94 79 LYS A C 1
ATOM 571 O O . LYS A 1 79 ? -28.558 13.248 31.577 1.00 85.94 79 LYS A O 1
ATOM 576 N N . SER A 1 80 ? -30.201 12.741 30.134 1.00 88.38 80 SER A N 1
ATOM 577 C CA . SER A 1 80 ? -30.435 11.379 30.604 1.00 88.38 80 SER A CA 1
ATOM 578 C C . SER A 1 80 ? -30.471 10.372 29.456 1.00 88.38 80 SER A C 1
ATOM 580 O O . SER A 1 80 ? -30.774 10.721 28.315 1.00 88.38 80 SER A O 1
ATOM 582 N N . TRP A 1 81 ? -30.134 9.125 29.765 1.00 87.00 81 TRP A N 1
ATOM 583 C CA . TRP A 1 81 ? -30.404 7.958 28.928 1.00 87.00 81 TRP A CA 1
ATOM 584 C C . TRP A 1 81 ? -31.670 7.283 29.445 1.00 87.00 81 TRP A C 1
ATOM 586 O O . TRP A 1 81 ? -31.791 7.102 30.656 1.00 87.00 81 TRP A O 1
ATOM 596 N N . LYS A 1 82 ? -32.590 6.907 28.555 1.00 86.81 82 LYS A N 1
ATOM 597 C CA . LYS A 1 82 ? -33.703 6.009 28.876 1.00 86.81 82 LYS A CA 1
ATOM 598 C C . LYS A 1 82 ? -33.198 4.579 28.736 1.00 86.81 82 LYS A C 1
ATOM 600 O O . LYS A 1 82 ? -32.622 4.231 27.709 1.00 86.81 82 LYS A O 1
ATOM 605 N N . ILE A 1 83 ? -33.402 3.767 29.760 1.00 86.44 83 ILE A N 1
ATOM 606 C CA . ILE A 1 83 ? -32.828 2.425 29.861 1.00 86.44 83 ILE A CA 1
ATOM 607 C C . ILE A 1 83 ? -33.871 1.395 30.283 1.00 86.44 83 ILE A C 1
ATOM 609 O O . ILE A 1 83 ? -34.881 1.744 30.903 1.00 86.44 83 ILE A O 1
ATOM 613 N N . GLN A 1 84 ? -33.580 0.131 30.000 1.00 81.88 84 GLN A N 1
ATOM 614 C CA . GLN A 1 84 ? -34.185 -1.020 30.654 1.00 81.88 84 GLN A CA 1
ATOM 615 C C . GLN A 1 84 ? -33.206 -1.600 31.678 1.00 81.88 84 GLN A C 1
ATOM 617 O O . GLN A 1 84 ? -32.012 -1.731 31.404 1.00 81.88 84 GLN A O 1
ATOM 622 N N . TYR A 1 85 ? -33.722 -1.946 32.855 1.00 78.50 85 TYR A N 1
ATOM 623 C CA . TYR A 1 85 ? -32.992 -2.643 33.908 1.00 78.50 85 TYR A CA 1
ATOM 624 C C . TYR A 1 85 ? -33.925 -3.671 34.563 1.00 78.50 85 TYR A C 1
ATOM 626 O O . TYR A 1 85 ? -34.942 -3.309 35.165 1.00 78.50 85 TYR A O 1
ATOM 634 N N . GLY A 1 86 ? -33.607 -4.957 34.388 1.00 77.19 86 GLY A N 1
ATOM 635 C CA . GLY A 1 86 ? -34.535 -6.054 34.671 1.00 77.19 86 GLY A CA 1
ATOM 636 C C . GLY A 1 86 ? -35.838 -5.903 33.873 1.00 77.19 86 GLY A C 1
ATOM 637 O O . GLY A 1 86 ? -35.819 -5.594 32.681 1.00 77.19 86 GLY A O 1
ATOM 638 N N . ASP A 1 87 ? -36.974 -6.034 34.559 1.00 79.75 87 ASP A N 1
ATOM 639 C CA . ASP A 1 87 ? -38.315 -5.902 33.966 1.00 79.75 87 ASP A CA 1
ATOM 640 C C . ASP A 1 87 ? -38.845 -4.453 33.958 1.00 79.75 87 ASP A C 1
ATOM 642 O O . ASP A 1 87 ? -40.027 -4.211 33.708 1.00 79.75 87 ASP A O 1
ATOM 646 N N . LYS A 1 88 ? -38.003 -3.463 34.292 1.00 81.38 88 LYS A N 1
ATOM 647 C CA . LYS A 1 88 ? -38.411 -2.059 34.462 1.00 81.38 88 LYS A CA 1
ATOM 648 C C . LYS A 1 88 ? -37.687 -1.136 33.493 1.00 81.38 88 LYS A C 1
ATOM 650 O O . LYS A 1 88 ? -36.545 -1.368 33.105 1.00 81.38 88 LYS A O 1
ATOM 655 N N . THR A 1 89 ? -38.334 -0.018 33.177 1.00 86.00 89 THR A N 1
ATOM 656 C CA . THR A 1 89 ? -37.712 1.105 32.467 1.00 86.00 89 THR A CA 1
ATOM 657 C C . THR A 1 89 ? -37.375 2.236 33.429 1.00 86.00 89 THR A C 1
ATOM 659 O O . THR A 1 89 ? -38.146 2.518 34.347 1.00 86.00 89 THR A O 1
ATOM 662 N N . GLY A 1 90 ? -36.275 2.937 33.181 1.00 88.62 90 GLY A N 1
ATOM 663 C CA . GLY A 1 90 ? -35.883 4.106 33.962 1.00 88.62 90 GLY A CA 1
ATOM 664 C C . GLY A 1 90 ? -34.963 5.047 33.196 1.00 88.62 90 GLY A C 1
ATOM 665 O O . GLY A 1 90 ? -34.780 4.918 31.985 1.00 88.62 90 GLY A O 1
ATOM 666 N N . TYR A 1 91 ? -34.385 6.002 33.916 1.00 89.81 91 TYR A N 1
ATOM 667 C CA . TYR A 1 91 ? -33.487 7.013 33.378 1.00 89.81 91 TYR A CA 1
ATOM 668 C C . TYR A 1 91 ? -32.199 7.085 34.187 1.00 89.81 91 TYR A C 1
ATOM 670 O O . TYR A 1 91 ? -32.229 7.086 35.415 1.00 89.81 91 TYR A O 1
ATOM 678 N N . VAL A 1 92 ? -31.061 7.202 33.511 1.00 88.75 92 VAL A N 1
ATOM 679 C CA . VAL A 1 92 ? -29.750 7.406 34.150 1.00 88.75 92 VAL A CA 1
ATOM 680 C C . VAL A 1 92 ? -29.098 8.679 33.627 1.00 88.75 92 VAL A C 1
ATOM 682 O O . VAL A 1 92 ? -29.342 9.097 32.496 1.00 88.75 92 VAL A O 1
ATOM 685 N N . SER A 1 93 ? -28.268 9.327 34.446 1.00 87.19 93 SER A N 1
ATOM 686 C CA . SER A 1 93 ? -27.596 10.571 34.047 1.00 87.19 93 SER A CA 1
ATOM 687 C C . SER A 1 93 ? -26.506 10.325 33.004 1.00 87.19 93 SER A C 1
ATOM 689 O O . SER A 1 93 ? -25.598 9.528 33.247 1.00 87.19 93 SER A O 1
ATOM 691 N N . LYS A 1 94 ? -26.505 11.105 31.913 1.00 86.62 94 LYS A N 1
ATOM 692 C CA . LYS A 1 94 ? -25.406 11.099 30.927 1.00 86.62 94 LYS A CA 1
ATOM 693 C C . LYS A 1 94 ? -24.067 11.508 31.538 1.00 86.62 94 LYS A C 1
ATOM 695 O O . LYS A 1 94 ? -23.033 10.995 31.151 1.00 86.62 94 LYS A O 1
ATOM 700 N N . SER A 1 95 ? -24.070 12.391 32.540 1.00 86.00 95 SER A N 1
ATOM 701 C CA . SER A 1 95 ? -22.836 12.806 33.230 1.00 86.00 95 SER A CA 1
ATOM 702 C C . SER A 1 95 ? -22.239 11.726 34.138 1.00 86.00 95 SER A C 1
ATOM 704 O O . SER A 1 95 ? -21.173 11.929 34.716 1.00 86.00 95 SER A O 1
ATOM 706 N N . LYS A 1 96 ? -22.952 10.610 34.329 1.00 84.62 96 LYS A N 1
ATOM 707 C CA . LYS A 1 96 ? -22.536 9.494 35.183 1.00 84.62 96 LYS A CA 1
ATOM 708 C C . LYS A 1 96 ? -22.308 8.202 34.410 1.00 84.62 96 LYS A C 1
ATOM 710 O O . LYS A 1 96 ? -21.763 7.280 35.002 1.00 84.62 96 LYS A O 1
ATOM 715 N N . MET A 1 97 ? -22.695 8.151 33.136 1.00 81.88 97 MET A N 1
ATOM 716 C CA . MET A 1 97 ? -22.614 6.959 32.298 1.00 81.88 97 MET A CA 1
ATOM 717 C C . MET A 1 97 ? -21.972 7.294 30.956 1.00 81.88 97 MET A C 1
ATOM 719 O O . MET A 1 97 ? -22.417 8.211 30.265 1.00 81.88 97 MET A O 1
ATOM 723 N N . ASN A 1 98 ? -20.981 6.502 30.574 1.00 78.62 98 ASN A N 1
ATOM 724 C CA . ASN A 1 98 ? -20.402 6.473 29.246 1.00 78.62 98 ASN A CA 1
ATOM 725 C C . ASN A 1 98 ? -21.130 5.435 28.394 1.00 78.62 98 ASN A C 1
ATOM 727 O O . ASN A 1 98 ? -21.467 4.348 28.864 1.00 78.62 98 ASN A O 1
ATOM 731 N N . LEU A 1 99 ? -21.340 5.779 27.131 1.00 79.62 99 LEU A N 1
ATOM 732 C CA . LEU A 1 99 ? -21.753 4.827 26.117 1.00 79.62 99 LEU A CA 1
ATOM 733 C C . LEU A 1 99 ? -20.504 4.143 25.558 1.00 79.62 99 LEU A C 1
ATOM 735 O O . LEU A 1 99 ? -19.548 4.830 25.200 1.00 79.62 99 LEU A O 1
ATOM 739 N N . ALA A 1 100 ? -20.526 2.819 25.472 1.00 77.50 100 ALA A N 1
ATOM 740 C CA . ALA A 1 100 ? -19.504 2.032 24.804 1.00 77.50 100 ALA A CA 1
ATOM 741 C C . ALA A 1 100 ? -20.155 1.197 23.698 1.00 77.50 100 ALA A C 1
ATOM 743 O O . ALA A 1 100 ? -21.137 0.497 23.944 1.00 77.50 100 ALA A O 1
ATOM 744 N N . GLY A 1 101 ? -19.610 1.275 22.486 1.00 78.81 101 GLY A N 1
ATOM 745 C CA . GLY A 1 101 ? -19.857 0.263 21.467 1.00 78.81 101 GLY A CA 1
ATOM 746 C C . GLY A 1 101 ? -18.967 -0.943 21.733 1.00 78.81 101 GLY A C 1
ATOM 747 O O . GLY A 1 101 ? -17.783 -0.790 22.031 1.00 78.81 101 GLY A O 1
ATOM 748 N N . ILE A 1 102 ? -19.530 -2.140 21.646 1.00 76.69 102 ILE A N 1
ATOM 749 C CA . ILE A 1 102 ? -18.780 -3.388 21.782 1.00 76.69 102 ILE A CA 1
ATOM 750 C C . ILE A 1 102 ? -19.011 -4.184 20.509 1.00 76.69 102 ILE A C 1
ATOM 752 O O . ILE A 1 102 ? -20.181 -4.389 20.179 1.00 76.69 102 ILE A O 1
ATOM 756 N N . PRO A 1 103 ? -17.949 -4.607 19.799 1.00 76.12 103 PRO A N 1
ATOM 757 C CA . PRO A 1 103 ? -18.093 -5.508 18.667 1.00 76.12 103 PRO A CA 1
ATOM 758 C C . PRO A 1 103 ? -18.909 -6.731 19.086 1.00 76.12 103 PRO A C 1
ATOM 760 O O . PRO A 1 103 ? -18.588 -7.394 20.074 1.00 76.12 103 PRO A O 1
ATOM 763 N N . ASP A 1 104 ? -19.992 -6.991 18.370 1.00 71.19 104 ASP A N 1
ATOM 764 C CA . ASP A 1 104 ? -20.847 -8.146 18.584 1.00 71.19 104 ASP A CA 1
ATOM 765 C C . ASP A 1 104 ? -20.587 -9.146 17.453 1.00 71.19 104 ASP A C 1
ATOM 767 O O . ASP A 1 104 ? -20.827 -8.858 16.279 1.00 71.19 104 ASP A O 1
ATOM 771 N N . GLY A 1 105 ? -20.037 -10.309 17.812 1.00 57.25 105 GLY A N 1
ATOM 772 C CA . GLY A 1 105 ? -19.739 -11.398 16.876 1.00 57.25 105 GLY A CA 1
ATOM 773 C C . GLY A 1 105 ? -20.960 -12.252 16.516 1.00 57.25 105 GLY A C 1
ATOM 774 O O . GLY A 1 105 ? -20.823 -13.219 15.769 1.00 57.25 105 GLY A O 1
ATOM 775 N N . HIS A 1 106 ? -22.143 -11.942 17.066 1.00 48.53 106 HIS A N 1
ATOM 776 C CA . HIS A 1 106 ? -23.344 -12.775 16.970 1.00 48.53 106 HIS A CA 1
ATOM 777 C C . HIS A 1 106 ? -24.611 -12.013 16.560 1.00 48.53 106 HIS A C 1
ATOM 779 O O . HIS A 1 106 ? -25.713 -12.406 16.946 1.00 48.53 106 HIS A O 1
ATOM 785 N N . VAL A 1 107 ? -24.508 -10.966 15.740 1.00 45.16 107 VAL A N 1
ATOM 786 C CA . VAL A 1 107 ? -25.709 -10.447 15.070 1.00 45.16 107 VAL A CA 1
ATOM 787 C C . VAL A 1 107 ? -25.956 -11.267 13.800 1.00 45.16 107 VAL A C 1
ATOM 789 O O . VAL A 1 107 ? -25.081 -11.317 12.932 1.00 45.16 107 VAL A O 1
ATOM 792 N N . PRO A 1 108 ? -27.124 -11.924 13.657 1.00 40.66 108 PRO A N 1
ATOM 793 C CA . PRO A 1 108 ? -27.486 -12.585 12.416 1.00 40.66 108 PRO A CA 1
ATOM 794 C C . PRO A 1 108 ? -27.502 -11.555 11.290 1.00 40.66 108 PRO A C 1
ATOM 796 O O . PRO A 1 108 ? -28.095 -10.486 11.430 1.00 40.66 108 PRO A O 1
ATOM 799 N N . VAL A 1 109 ? -26.918 -11.917 10.151 1.00 42.25 109 VAL A N 1
ATOM 800 C CA . VAL A 1 109 ? -26.983 -11.203 8.864 1.00 42.25 109 VAL A CA 1
ATOM 801 C C . VAL A 1 109 ? -28.418 -11.231 8.294 1.00 42.25 109 VAL A C 1
ATOM 803 O O . VAL A 1 109 ? -28.641 -11.464 7.108 1.00 42.25 109 VAL A O 1
ATOM 806 N N . SER A 1 110 ? -29.450 -11.068 9.129 1.00 36.47 110 SER A N 1
ATOM 807 C CA . SER A 1 110 ? -30.823 -10.929 8.657 1.00 36.47 110 SER A CA 1
ATOM 808 C C . SER A 1 110 ? -30.977 -9.532 8.064 1.00 36.47 110 SER A C 1
ATOM 810 O O . SER A 1 110 ? -31.302 -8.576 8.765 1.00 36.47 110 SER A O 1
ATOM 812 N N . GLY A 1 111 ? -30.700 -9.436 6.767 1.00 41.66 111 GLY A N 1
ATOM 813 C CA . GLY A 1 111 ? -30.763 -8.205 5.991 1.00 41.66 111 GLY A CA 1
ATOM 814 C C . GLY A 1 111 ? -29.379 -7.831 5.495 1.00 41.66 111 GLY A C 1
ATOM 815 O O . GLY A 1 111 ? -28.668 -7.061 6.129 1.00 41.66 111 GLY A O 1
ATOM 816 N N . ALA A 1 112 ? -28.990 -8.419 4.368 1.00 41.16 112 ALA A N 1
ATOM 817 C CA . ALA A 1 112 ? -27.789 -8.034 3.656 1.00 41.16 112 ALA A CA 1
ATOM 818 C C . ALA A 1 112 ? -27.736 -6.507 3.471 1.00 41.16 112 ALA A C 1
ATOM 820 O O . ALA A 1 112 ? -28.711 -5.873 3.070 1.00 41.16 112 ALA A O 1
ATOM 821 N N . VAL A 1 113 ? -26.545 -5.946 3.678 1.00 50.09 113 VAL A N 1
ATOM 822 C CA . VAL A 1 113 ? -26.143 -4.583 3.287 1.00 50.09 113 VAL A CA 1
ATOM 823 C C . VAL A 1 113 ? -26.342 -4.337 1.772 1.00 50.09 113 VAL A C 1
ATOM 825 O O . VAL A 1 113 ? -26.258 -3.200 1.314 1.00 50.09 113 VAL A O 1
ATOM 828 N N . SER A 1 114 ? -26.682 -5.375 0.992 1.00 46.34 114 SER A N 1
ATOM 829 C CA . SER A 1 114 ? -26.723 -5.399 -0.475 1.00 46.34 114 SER A CA 1
ATOM 830 C C . SER A 1 114 ? -27.691 -4.408 -1.132 1.00 46.34 114 SER A C 1
ATOM 832 O O . SER A 1 114 ? -27.644 -4.256 -2.348 1.00 46.34 114 SER A O 1
ATOM 834 N N . SER A 1 115 ? -28.574 -3.742 -0.382 1.00 56.16 115 SER A N 1
ATOM 835 C CA . SER A 1 115 ? -29.511 -2.752 -0.933 1.00 56.16 115 SER A CA 1
ATOM 836 C C . SER A 1 115 ? -29.547 -1.422 -0.184 1.00 56.16 115 SER A C 1
ATOM 838 O O . SER A 1 115 ? -30.489 -0.655 -0.385 1.00 56.16 115 SER A O 1
ATOM 840 N N . SER A 1 116 ? -28.573 -1.140 0.692 1.00 73.25 116 SER A N 1
ATOM 841 C CA . SER A 1 116 ? -28.530 0.163 1.363 1.00 73.25 116 SER A CA 1
ATOM 842 C C . SER A 1 116 ? -28.387 1.274 0.319 1.00 73.25 116 SER A C 1
ATOM 844 O O . SER A 1 116 ? -27.603 1.127 -0.621 1.00 73.25 116 SER A O 1
ATOM 846 N N . THR A 1 117 ? -29.096 2.389 0.466 1.00 87.50 117 THR A N 1
ATOM 847 C CA . THR A 1 117 ? -28.917 3.608 -0.354 1.00 87.50 117 THR A CA 1
ATOM 848 C C . THR A 1 117 ? -27.971 4.622 0.294 1.00 87.50 117 THR A C 1
ATOM 850 O O . THR A 1 117 ? -27.597 5.604 -0.345 1.00 87.50 117 THR A O 1
ATOM 853 N N . LEU A 1 118 ? -27.575 4.395 1.552 1.00 90.50 118 LEU A N 1
ATOM 854 C CA . LEU A 1 118 ? -26.701 5.289 2.311 1.00 90.50 118 LEU A CA 1
ATOM 855 C C . LEU A 1 118 ? -25.266 5.215 1.786 1.00 90.50 118 LEU A C 1
ATOM 857 O O . LEU A 1 118 ? -24.731 4.122 1.616 1.00 90.50 118 LEU A O 1
ATOM 861 N N . ARG A 1 119 ? -24.622 6.356 1.549 1.00 89.56 119 ARG A N 1
ATOM 862 C CA . ARG A 1 119 ? -23.240 6.441 1.050 1.00 89.56 119 ARG A CA 1
ATOM 863 C C . ARG A 1 119 ? -22.469 7.542 1.766 1.00 89.56 119 ARG A C 1
ATOM 865 O O . ARG A 1 119 ? -23.064 8.509 2.245 1.00 89.56 119 ARG A O 1
ATOM 872 N N . MET A 1 120 ? -21.145 7.415 1.800 1.00 90.81 120 MET A N 1
ATOM 873 C CA . MET A 1 120 ? -20.272 8.541 2.135 1.00 90.81 120 MET A CA 1
ATOM 874 C C . MET A 1 120 ? -20.477 9.656 1.107 1.00 90.81 120 MET A C 1
ATOM 876 O O . MET A 1 120 ? -20.600 9.372 -0.083 1.00 90.81 120 MET A O 1
ATOM 880 N N . ALA A 1 121 ? -20.526 10.916 1.545 1.00 91.06 121 ALA A N 1
ATOM 881 C CA . ALA A 1 121 ? -20.495 12.035 0.605 1.00 91.06 121 ALA A CA 1
ATOM 882 C C . ALA A 1 121 ? -19.104 12.174 -0.025 1.00 91.06 121 ALA A C 1
ATOM 884 O O . ALA A 1 121 ? -19.006 12.360 -1.231 1.00 91.06 121 ALA A O 1
ATOM 885 N N . ASN A 1 122 ? -18.066 12.004 0.802 1.00 87.38 122 ASN A N 1
ATOM 886 C CA . ASN A 1 122 ? -16.669 11.888 0.407 1.00 87.38 122 ASN A CA 1
ATOM 887 C C . ASN A 1 122 ? -16.070 10.655 1.091 1.00 87.38 122 ASN A C 1
ATOM 889 O O . ASN A 1 122 ? -16.143 10.509 2.312 1.00 87.38 122 ASN A O 1
ATOM 893 N N . THR A 1 123 ? -15.468 9.771 0.308 1.00 87.25 123 THR A N 1
ATOM 894 C CA . THR A 1 123 ? -14.693 8.611 0.779 1.00 87.25 123 THR A CA 1
ATOM 895 C C . THR A 1 123 ? -13.320 9.008 1.319 1.00 87.25 123 THR A C 1
ATOM 897 O O . THR A 1 123 ? -12.733 8.273 2.106 1.00 87.25 123 THR A O 1
ATOM 900 N N . MET A 1 124 ? -12.835 10.194 0.956 1.00 89.06 124 MET A N 1
ATOM 901 C CA . MET A 1 124 ? -11.645 10.833 1.508 1.00 89.06 124 MET A CA 1
ATOM 902 C C . MET A 1 124 ? -12.070 11.987 2.418 1.00 89.06 124 MET A C 1
ATOM 904 O O . MET A 1 124 ? -12.395 13.073 1.944 1.00 89.06 124 MET A O 1
ATOM 908 N N . VAL A 1 125 ? -12.065 11.761 3.730 1.00 92.25 125 VAL A N 1
ATOM 909 C CA . VAL A 1 125 ? -12.407 12.777 4.732 1.00 92.25 125 VAL A CA 1
ATOM 910 C C . VAL A 1 125 ? -11.142 13.513 5.145 1.00 92.25 125 VAL A C 1
ATOM 912 O O . VAL A 1 125 ? -10.185 12.913 5.638 1.00 92.25 125 VAL A O 1
ATOM 915 N N . ARG A 1 126 ? -11.142 14.839 4.999 1.00 90.94 126 ARG A N 1
ATOM 916 C CA . ARG A 1 126 ? -10.022 15.703 5.396 1.00 90.94 126 ARG A CA 1
ATOM 917 C C . ARG A 1 126 ? -10.431 16.538 6.614 1.00 90.94 126 ARG A C 1
ATOM 919 O O . ARG A 1 126 ? -11.056 17.580 6.437 1.00 90.94 126 ARG A O 1
ATOM 926 N N . PRO A 1 127 ? -10.033 16.179 7.855 1.00 91.56 127 PRO A N 1
ATOM 927 C CA . PRO A 1 127 ? -10.459 16.899 9.067 1.00 91.56 127 PRO A CA 1
ATOM 928 C C . PRO A 1 127 ? -10.072 18.386 9.138 1.00 91.56 127 PRO A C 1
ATOM 930 O O . PRO A 1 127 ? -10.494 19.088 10.052 1.00 91.56 127 PRO A O 1
ATOM 933 N N . LYS A 1 128 ? -9.209 18.861 8.230 1.00 87.31 128 LYS A N 1
ATOM 934 C CA . LYS A 1 128 ? -8.853 20.282 8.091 1.00 87.31 128 LYS A CA 1
ATOM 935 C C . LYS A 1 128 ? -9.855 21.071 7.246 1.00 87.31 128 LYS A C 1
ATOM 937 O O . LYS A 1 128 ? -9.966 22.276 7.445 1.00 87.31 128 LYS A O 1
ATOM 942 N N . ASP A 1 129 ? -10.532 20.394 6.326 1.00 89.44 129 ASP A N 1
ATOM 943 C CA . ASP A 1 129 ? -11.415 20.993 5.325 1.00 89.44 129 ASP A CA 1
ATOM 944 C C . ASP A 1 129 ? -12.895 20.714 5.649 1.00 89.44 129 ASP A C 1
ATOM 946 O O . ASP A 1 129 ? -13.777 21.481 5.269 1.00 89.44 129 ASP A O 1
ATOM 950 N N . GLU A 1 130 ? -13.166 19.643 6.400 1.00 92.75 130 GLU A N 1
ATOM 951 C CA . GLU A 1 130 ? -14.503 19.178 6.761 1.00 92.75 130 GLU A CA 1
ATOM 952 C C . GLU A 1 130 ? -14.652 19.080 8.281 1.00 92.75 130 GLU A C 1
ATOM 954 O O . GLU A 1 130 ? -13.870 18.390 8.933 1.00 92.75 130 GLU A O 1
ATOM 959 N N . ASP A 1 131 ? -15.681 19.715 8.852 1.00 95.81 131 ASP A N 1
ATOM 960 C CA . ASP A 1 131 ? -15.967 19.663 10.297 1.00 95.81 131 ASP A CA 1
ATOM 961 C C . ASP A 1 131 ? -16.681 18.367 10.730 1.00 95.81 131 ASP A C 1
ATOM 963 O O . ASP A 1 131 ? -16.607 17.968 11.898 1.00 95.81 131 ASP A O 1
ATOM 967 N N . TYR A 1 132 ? -17.398 17.720 9.805 1.00 97.00 132 TYR A N 1
ATOM 968 C CA . TYR A 1 132 ? -18.238 16.547 10.057 1.00 97.00 132 TYR A CA 1
ATOM 969 C C . TYR A 1 132 ? -18.110 15.530 8.926 1.00 97.00 132 TYR A C 1
ATOM 971 O O . TYR A 1 132 ? -17.948 15.909 7.772 1.00 97.00 132 TYR A O 1
ATOM 979 N N . ILE A 1 133 ? -18.236 14.246 9.262 1.00 96.62 133 ILE A N 1
ATOM 980 C CA . ILE A 1 133 ? -18.427 13.178 8.282 1.00 96.62 133 ILE A CA 1
ATOM 981 C C . ILE A 1 133 ? -19.810 13.366 7.661 1.00 96.62 133 ILE A C 1
ATOM 983 O O . ILE A 1 133 ? -20.823 13.351 8.367 1.00 96.62 133 ILE A O 1
ATOM 987 N N . LEU A 1 134 ? -19.840 13.537 6.342 1.00 95.69 134 LEU A N 1
ATOM 988 C CA . LEU A 1 134 ? -21.061 13.777 5.584 1.00 95.69 134 LEU A CA 1
ATOM 989 C C . LEU A 1 134 ? -21.501 12.507 4.857 1.00 95.69 134 LEU A C 1
ATOM 991 O O . LEU A 1 134 ? -20.685 11.774 4.297 1.00 95.69 134 LEU A O 1
ATOM 995 N N . LEU A 1 135 ? -22.811 12.268 4.859 1.00 95.12 135 LEU A N 1
ATOM 996 C CA . LEU A 1 135 ? -23.449 11.110 4.240 1.00 95.12 135 LEU A CA 1
ATOM 997 C C . LEU A 1 135 ? -24.561 11.562 3.292 1.00 95.12 135 LEU A C 1
ATOM 999 O O . LEU A 1 135 ? -25.221 12.576 3.541 1.00 95.12 135 LEU A O 1
ATOM 1003 N N . ASN A 1 136 ? -24.821 10.757 2.267 1.00 93.69 136 ASN A N 1
ATOM 1004 C CA . ASN A 1 136 ? -25.890 10.951 1.292 1.00 93.69 136 ASN A CA 1
ATOM 1005 C C . ASN A 1 136 ? -26.830 9.741 1.262 1.00 93.69 136 ASN A C 1
ATOM 1007 O O . ASN A 1 136 ? -26.382 8.601 1.391 1.00 93.69 136 ASN A O 1
ATOM 1011 N N . GLY A 1 137 ? -28.117 9.993 1.030 1.00 93.75 137 GLY A N 1
ATOM 1012 C CA . GLY A 1 137 ? -29.120 8.961 0.773 1.00 93.75 137 GLY A CA 1
ATOM 1013 C C . GLY A 1 137 ? -30.254 8.928 1.794 1.00 93.75 137 GLY A C 1
ATOM 1014 O O . GLY A 1 137 ? -30.205 9.563 2.845 1.00 93.75 137 GLY A O 1
ATOM 1015 N N . VAL A 1 138 ? -31.292 8.166 1.456 1.00 93.69 138 VAL A N 1
ATOM 1016 C CA . VAL A 1 138 ? -32.447 7.907 2.322 1.00 93.69 138 VAL A CA 1
ATOM 1017 C C . VAL A 1 138 ? -32.763 6.424 2.262 1.00 93.69 138 VAL A C 1
ATOM 1019 O O . VAL A 1 138 ? -33.002 5.890 1.175 1.00 93.69 138 VAL A O 1
ATOM 1022 N N . GLN A 1 139 ? -32.758 5.763 3.415 1.00 91.31 139 GLN A N 1
ATOM 1023 C CA . GLN A 1 139 ? -33.007 4.330 3.528 1.00 91.31 139 GLN A CA 1
ATOM 1024 C C . GLN A 1 139 ? -34.328 4.072 4.248 1.00 91.31 139 GLN A C 1
ATOM 1026 O O . GLN A 1 139 ? -34.464 4.380 5.430 1.00 91.31 139 GLN A O 1
ATOM 1031 N N . GLU A 1 140 ? -35.280 3.448 3.557 1.00 91.56 140 GLU A N 1
ATOM 1032 C CA . GLU A 1 140 ? -36.513 2.957 4.179 1.00 91.56 140 GLU A CA 1
ATOM 1033 C C . GLU A 1 140 ? -36.209 1.818 5.159 1.00 91.56 140 GLU A C 1
ATOM 1035 O O . GLU A 1 140 ? -35.361 0.957 4.895 1.00 91.56 140 GLU A O 1
ATOM 1040 N N . LEU A 1 141 ? -36.906 1.813 6.296 1.00 88.62 141 LEU A N 1
ATOM 1041 C CA . LEU A 1 141 ? -36.689 0.878 7.395 1.00 88.62 141 LEU A CA 1
ATOM 1042 C C . LEU A 1 141 ? -37.833 -0.130 7.471 1.00 88.62 141 LEU A C 1
ATOM 1044 O O . LEU A 1 141 ? -39.010 0.215 7.379 1.00 88.62 141 LEU A O 1
ATOM 1048 N N . SER A 1 142 ? -37.493 -1.394 7.719 1.00 82.69 142 SER A N 1
ATOM 1049 C CA . SER A 1 142 ? -38.479 -2.471 7.870 1.00 82.69 142 SER A CA 1
ATOM 1050 C C . SER A 1 142 ? -39.341 -2.340 9.132 1.00 82.69 142 SER A C 1
ATOM 1052 O O . SER A 1 142 ? -40.386 -2.980 9.231 1.00 82.69 142 SER A O 1
ATOM 1054 N N . ALA A 1 143 ? -38.906 -1.538 10.105 1.00 85.19 143 ALA A N 1
ATOM 1055 C CA . ALA A 1 143 ? -39.635 -1.222 11.326 1.00 85.19 143 ALA A CA 1
ATOM 1056 C C . ALA A 1 143 ? -39.237 0.174 11.846 1.00 85.19 143 ALA A C 1
ATOM 1058 O O . ALA A 1 143 ? -38.122 0.624 11.569 1.00 85.19 143 ALA A O 1
ATOM 1059 N N . PRO A 1 144 ? -40.105 0.851 12.626 1.00 89.69 144 PRO A N 1
ATOM 1060 C CA . PRO A 1 144 ? -39.764 2.130 13.235 1.00 89.69 144 PRO A CA 1
ATOM 1061 C C . PRO A 1 144 ? -38.557 2.034 14.175 1.00 89.69 144 PRO A C 1
ATOM 1063 O O . PRO A 1 144 ? -38.514 1.180 15.066 1.00 89.69 144 PRO A O 1
ATOM 1066 N N . VAL A 1 145 ? -37.608 2.949 13.994 1.00 90.00 145 VAL A N 1
ATOM 1067 C CA . VAL A 1 145 ? -36.378 3.069 14.784 1.00 90.00 145 VAL A CA 1
ATOM 1068 C C . VAL A 1 145 ? -36.497 4.235 15.764 1.00 90.00 145 VAL A C 1
ATOM 1070 O O . VAL A 1 145 ? -36.881 5.341 15.382 1.00 90.00 145 VAL A O 1
ATOM 1073 N N . ASP A 1 146 ? -36.153 3.984 17.028 1.00 88.12 146 ASP A N 1
ATOM 1074 C CA . ASP A 1 146 ? -36.181 4.963 18.119 1.00 88.12 146 ASP A CA 1
ATOM 1075 C C . ASP A 1 146 ? -34.943 5.873 18.108 1.00 88.12 146 ASP A C 1
ATOM 1077 O O . ASP A 1 146 ? -35.022 7.041 18.487 1.00 88.12 146 ASP A O 1
ATOM 1081 N N . TYR A 1 147 ? -33.781 5.336 17.727 1.00 89.12 147 TYR A N 1
ATOM 1082 C CA . TYR A 1 147 ? -32.516 6.066 17.644 1.00 89.12 147 TYR A CA 1
ATOM 1083 C C . TYR A 1 147 ? -31.500 5.343 16.753 1.00 89.12 147 TYR A C 1
ATOM 1085 O O . TYR A 1 147 ? -31.593 4.139 16.523 1.00 89.12 147 TYR A O 1
ATOM 1093 N N . PHE A 1 148 ? -30.490 6.080 16.299 1.00 91.62 148 PHE A N 1
ATOM 1094 C CA . PHE A 1 148 ? -29.388 5.572 15.489 1.00 91.62 148 PHE A CA 1
ATOM 1095 C C . PHE A 1 148 ? -28.071 5.671 16.249 1.00 91.62 148 PHE A C 1
ATOM 1097 O O . PHE A 1 148 ? -27.839 6.643 16.977 1.00 91.62 148 PHE A O 1
ATOM 1104 N N . ALA A 1 149 ? -27.205 4.684 16.046 1.00 90.81 149 ALA A N 1
ATOM 1105 C CA . ALA A 1 149 ? -25.825 4.703 16.493 1.00 90.81 149 ALA A CA 1
ATOM 1106 C C . ALA A 1 149 ? -24.863 4.601 15.315 1.00 90.81 149 ALA A C 1
ATOM 1108 O O . ALA A 1 149 ? -25.101 3.873 14.352 1.00 90.81 149 ALA A O 1
ATOM 1109 N N . PHE A 1 150 ? -23.767 5.338 15.440 1.00 93.19 150 PHE A N 1
ATOM 1110 C CA . PHE A 1 150 ? -22.708 5.439 14.452 1.00 93.19 150 PHE A CA 1
ATOM 1111 C C . PHE A 1 150 ? -21.424 4.979 15.119 1.00 93.19 150 PHE A C 1
ATOM 1113 O O . PHE A 1 150 ? -20.946 5.628 16.053 1.00 93.19 150 PHE A O 1
ATOM 1120 N N . PHE A 1 151 ? -20.891 3.854 14.669 1.00 92.06 151 PHE A N 1
ATOM 1121 C CA . PHE A 1 151 ? -19.670 3.267 15.196 1.00 92.06 151 PHE A CA 1
ATOM 1122 C C . PHE A 1 151 ? -18.556 3.494 14.193 1.00 92.06 151 PHE A C 1
ATOM 1124 O O . PHE A 1 151 ? -18.636 3.014 13.065 1.00 92.06 151 PHE A O 1
ATOM 1131 N N . LEU A 1 152 ? -17.533 4.233 14.608 1.00 93.12 152 LEU A N 1
ATOM 1132 C CA . LEU A 1 152 ? -16.334 4.417 13.812 1.00 93.12 152 LEU A CA 1
ATOM 1133 C C . LEU A 1 152 ? -15.292 3.401 14.247 1.00 93.12 152 LEU A C 1
ATOM 1135 O O . LEU A 1 152 ? -14.725 3.520 15.336 1.00 93.12 152 LEU A O 1
ATOM 1139 N N . TRP A 1 153 ? -15.054 2.418 13.397 1.00 91.19 153 TRP A N 1
ATOM 1140 C CA . TRP A 1 153 ? -14.000 1.437 13.569 1.00 91.19 153 TRP A CA 1
ATOM 1141 C C . TRP A 1 153 ? -12.736 1.881 12.833 1.00 91.19 153 TRP A C 1
ATOM 1143 O O . TRP A 1 153 ? -12.798 2.329 11.688 1.00 91.19 153 TRP A O 1
ATOM 1153 N N . ASP A 1 154 ? -11.601 1.772 13.514 1.00 90.50 154 ASP A N 1
ATOM 1154 C CA . ASP A 1 154 ? -10.278 2.009 12.954 1.00 90.50 154 ASP A CA 1
ATOM 1155 C C . ASP A 1 154 ? -9.701 0.670 12.486 1.00 90.50 154 ASP A C 1
ATOM 1157 O O . ASP A 1 154 ? -9.319 -0.165 13.311 1.00 90.50 154 ASP A O 1
ATOM 1161 N N . GLU A 1 155 ? -9.662 0.465 11.166 1.00 85.00 155 GLU A N 1
ATOM 1162 C CA . GLU A 1 155 ? -9.202 -0.791 10.558 1.00 85.00 155 GLU A CA 1
ATOM 1163 C C . GLU A 1 155 ? -7.704 -1.017 10.789 1.00 85.00 155 GLU A C 1
ATOM 1165 O O . GLU A 1 155 ? -7.255 -2.148 10.945 1.00 85.00 155 GLU A O 1
ATOM 1170 N N . TRP A 1 156 ? -6.914 0.055 10.866 1.00 84.94 156 TRP A N 1
ATOM 1171 C CA . TRP A 1 156 ? -5.464 -0.037 11.051 1.00 84.94 156 TRP A CA 1
ATOM 1172 C C . TRP A 1 156 ? -5.096 -0.345 12.500 1.00 84.94 156 TRP A C 1
ATOM 1174 O O . TRP A 1 156 ? -4.083 -0.983 12.784 1.00 84.94 156 TRP A O 1
ATOM 1184 N N . GLN A 1 157 ? -5.918 0.121 13.436 1.00 86.19 157 GLN A N 1
ATOM 1185 C CA . GLN A 1 157 ? -5.733 -0.135 14.859 1.00 86.19 157 GLN A CA 1
ATOM 1186 C C . GLN A 1 157 ? -6.517 -1.356 15.357 1.00 86.19 157 GLN A C 1
ATOM 1188 O O . GLN A 1 157 ? -6.311 -1.766 16.500 1.00 86.19 157 GLN A O 1
ATOM 1193 N N . GLY A 1 158 ? -7.419 -1.913 14.541 1.00 83.38 158 GLY A N 1
ATOM 1194 C CA . GLY A 1 158 ? -8.270 -3.047 14.903 1.00 83.38 158 GLY A CA 1
ATOM 1195 C C . GLY A 1 158 ? -9.149 -2.764 16.124 1.00 83.38 158 GLY A C 1
ATOM 1196 O O . GLY A 1 158 ? -9.305 -3.628 16.989 1.00 83.38 158 GLY A O 1
ATOM 1197 N N . LYS A 1 159 ? -9.667 -1.534 16.259 1.00 85.69 159 LYS A N 1
ATOM 1198 C CA . LYS A 1 159 ? -10.448 -1.123 17.439 1.00 85.69 159 LYS A CA 1
ATOM 1199 C C . LYS A 1 159 ? -11.523 -0.092 17.119 1.00 85.69 159 LYS A C 1
ATOM 1201 O O . LYS A 1 159 ? -11.416 0.690 16.179 1.00 85.69 159 LYS A O 1
ATOM 1206 N N . LEU A 1 160 ? -12.538 -0.033 17.980 1.00 88.81 160 LEU A N 1
ATOM 1207 C CA . LEU A 1 160 ? -13.541 1.025 17.943 1.00 88.81 160 LEU A CA 1
ATOM 1208 C C . LEU A 1 160 ? -12.901 2.350 18.374 1.00 88.81 160 LEU A C 1
ATOM 1210 O O . LEU A 1 160 ? -12.395 2.469 19.490 1.00 88.81 160 LEU A O 1
ATOM 1214 N N . GLU A 1 161 ? -12.954 3.349 17.501 1.00 91.69 161 GLU A N 1
ATOM 1215 C CA . GLU A 1 161 ? -12.405 4.676 17.752 1.00 91.69 161 GLU A CA 1
ATOM 1216 C C . GLU A 1 161 ? -13.439 5.586 18.418 1.00 91.69 161 GLU A C 1
ATOM 1218 O O . GLU A 1 161 ? -13.170 6.189 19.461 1.00 91.69 161 GLU A O 1
ATOM 1223 N N . ARG A 1 162 ? -14.641 5.687 17.831 1.00 91.75 162 ARG A N 1
ATOM 1224 C CA . ARG A 1 162 ? -15.706 6.591 18.296 1.00 91.75 162 ARG A CA 1
ATOM 1225 C C . ARG A 1 162 ? -17.090 5.957 18.195 1.00 91.75 162 ARG A C 1
ATOM 1227 O O . ARG A 1 162 ? -17.351 5.090 17.365 1.00 91.75 162 ARG A O 1
ATOM 1234 N N . THR A 1 163 ? -18.005 6.451 19.025 1.00 90.62 163 THR A N 1
ATOM 1235 C CA . THR A 1 163 ? -19.439 6.168 18.917 1.00 90.62 163 THR A CA 1
ATOM 1236 C C . THR A 1 163 ? -20.226 7.464 19.022 1.00 90.62 163 THR A C 1
ATOM 1238 O O . THR A 1 163 ? -20.026 8.236 19.963 1.00 90.62 163 THR A O 1
ATOM 1241 N N . TRP A 1 164 ? -21.150 7.679 18.089 1.00 90.75 164 TRP A N 1
ATOM 1242 C CA . TRP A 1 164 ? -22.114 8.775 18.135 1.00 90.75 164 TRP A CA 1
ATOM 1243 C C . TRP A 1 164 ? -23.540 8.242 18.160 1.00 90.75 164 TRP A C 1
ATOM 1245 O O . TRP A 1 164 ? -23.806 7.113 17.754 1.00 90.75 164 TRP A O 1
ATOM 1255 N N . LEU A 1 165 ? -24.461 9.072 18.649 1.00 89.38 165 LEU A N 1
ATOM 1256 C CA . LEU A 1 165 ? -25.884 8.767 18.688 1.00 89.38 165 LEU A CA 1
ATOM 1257 C C . LEU A 1 165 ? -26.690 9.917 18.105 1.00 89.38 165 LEU A C 1
ATOM 1259 O O . LEU A 1 165 ? -26.412 11.085 18.385 1.00 89.38 165 LEU A O 1
ATOM 1263 N N . TYR A 1 166 ? -27.744 9.556 17.388 1.00 90.56 166 TYR A N 1
ATOM 1264 C CA . TYR A 1 166 ? -28.793 10.465 16.956 1.00 90.56 166 TYR A CA 1
ATOM 1265 C C . TYR A 1 166 ? -30.145 9.922 17.418 1.00 90.56 166 TYR A C 1
ATOM 1267 O O . TYR A 1 166 ? -30.446 8.743 17.241 1.00 90.56 166 TYR A O 1
ATOM 1275 N N . THR A 1 167 ? -30.962 10.765 18.043 1.00 88.94 167 THR A N 1
ATOM 1276 C CA . THR A 1 167 ? -32.299 10.385 18.512 1.00 88.94 167 THR A CA 1
ATOM 1277 C C . THR A 1 167 ? -33.311 11.360 17.925 1.00 88.94 167 THR A C 1
ATOM 1279 O O . THR A 1 167 ? -33.288 12.530 18.320 1.00 88.94 167 THR A O 1
ATOM 1282 N N . PRO A 1 168 ? -34.163 10.916 16.985 1.00 88.44 168 PRO A N 1
ATOM 1283 C CA . PRO A 1 168 ? -35.238 11.743 16.455 1.00 88.44 168 PRO A CA 1
ATOM 1284 C C . PRO A 1 168 ? -36.279 12.060 17.539 1.00 88.44 168 PRO A C 1
ATOM 1286 O O . PRO A 1 168 ? -36.364 11.390 18.569 1.00 88.44 168 PRO A O 1
ATOM 1289 N N . GLU A 1 169 ? -37.107 13.084 17.311 1.00 86.75 169 GLU A N 1
ATOM 1290 C CA . GLU A 1 169 ? -38.160 13.483 18.264 1.00 86.75 169 GLU A CA 1
ATOM 1291 C C . GLU A 1 169 ? -39.225 12.396 18.479 1.00 86.75 169 GLU A C 1
ATOM 1293 O O . GLU A 1 169 ? -39.850 12.319 19.538 1.00 86.75 169 GLU A O 1
ATOM 1298 N N . LYS A 1 170 ? -39.433 11.558 17.463 1.00 88.56 170 LYS A N 1
ATOM 1299 C CA . LYS A 1 170 ? -40.344 10.413 17.454 1.00 88.56 170 LYS A CA 1
ATOM 1300 C C . LYS A 1 170 ? -39.715 9.278 16.642 1.00 88.56 170 LYS A C 1
ATOM 1302 O O . LYS A 1 170 ? -38.880 9.575 15.788 1.00 88.56 170 LYS A O 1
ATOM 1307 N N . PRO A 1 171 ? -40.133 8.018 16.848 1.00 90.81 171 PRO A N 1
ATOM 1308 C CA . PRO A 1 171 ? -39.646 6.910 16.037 1.00 90.81 171 PRO A CA 1
ATOM 1309 C C . PRO A 1 171 ? -39.871 7.166 14.542 1.00 90.81 171 PRO A C 1
ATOM 1311 O O . PRO A 1 171 ? -40.935 7.661 14.152 1.00 90.81 171 PRO A O 1
ATOM 1314 N N . VAL A 1 172 ? -38.876 6.840 13.719 1.00 93.50 172 VAL A N 1
ATOM 1315 C CA . VAL A 1 172 ? -38.880 7.099 12.269 1.00 93.50 172 VAL A CA 1
ATOM 1316 C C . VAL A 1 172 ? -38.899 5.800 11.474 1.00 93.50 172 VAL A C 1
ATOM 1318 O O . VAL A 1 172 ? -38.330 4.799 11.901 1.00 93.50 172 VAL A O 1
ATOM 1321 N N . SER A 1 173 ? -39.553 5.813 10.314 1.00 92.62 173 SER A N 1
ATOM 1322 C CA . SER A 1 173 ? -39.609 4.681 9.376 1.00 92.62 173 SER A CA 1
ATOM 1323 C C . SER A 1 173 ? -38.583 4.776 8.246 1.00 92.62 173 SER A C 1
ATOM 1325 O O . SER A 1 173 ? -38.503 3.866 7.433 1.00 92.62 173 SER A O 1
ATOM 1327 N N . ALA A 1 174 ? -37.807 5.856 8.194 1.00 92.56 174 ALA A N 1
ATOM 1328 C CA . ALA A 1 174 ? -36.742 6.062 7.226 1.00 92.56 174 ALA A CA 1
ATOM 1329 C C . ALA A 1 174 ? -35.530 6.688 7.921 1.00 92.56 174 ALA A C 1
ATOM 1331 O O . ALA A 1 174 ? -35.668 7.428 8.898 1.00 92.56 174 ALA A O 1
ATOM 1332 N N . ALA A 1 175 ? -34.347 6.374 7.412 1.00 91.88 175 ALA A N 1
ATOM 1333 C CA . ALA A 1 175 ? -33.083 6.954 7.816 1.00 91.88 175 ALA A CA 1
ATOM 1334 C C . ALA A 1 175 ? -32.634 7.955 6.745 1.00 91.88 175 ALA A C 1
ATOM 1336 O O . ALA A 1 175 ? -32.192 7.546 5.671 1.00 91.88 175 ALA A O 1
ATOM 1337 N N . ASP A 1 176 ? -32.789 9.248 7.027 1.00 94.62 176 ASP A N 1
ATOM 1338 C CA . ASP A 1 176 ? -32.425 10.347 6.129 1.00 94.62 176 ASP A CA 1
ATOM 1339 C C . ASP A 1 176 ? -31.117 10.996 6.598 1.00 94.62 176 ASP A C 1
ATOM 1341 O O . ASP A 1 176 ? -31.010 11.474 7.732 1.00 94.62 176 ASP A O 1
ATOM 1345 N N . THR A 1 177 ? -30.097 11.018 5.737 1.00 94.50 177 THR A N 1
ATOM 1346 C CA . THR A 1 177 ? -28.790 11.578 6.104 1.00 94.50 177 THR A CA 1
ATOM 1347 C C . THR A 1 177 ? -28.811 13.095 6.291 1.00 94.50 177 THR A C 1
ATOM 1349 O O . THR A 1 177 ? -27.886 13.639 6.908 1.00 94.50 177 THR A O 1
ATOM 1352 N N . ALA A 1 178 ? -29.843 13.803 5.819 1.00 94.56 178 ALA A N 1
ATOM 1353 C CA . ALA A 1 178 ? -30.020 15.233 6.071 1.00 94.56 178 ALA A CA 1
ATOM 1354 C C . ALA A 1 178 ? -30.117 15.546 7.576 1.00 94.56 178 ALA A C 1
ATOM 1356 O O . ALA A 1 178 ? -29.643 16.591 8.030 1.00 94.56 178 ALA A O 1
ATOM 1357 N N . ASP A 1 179 ? -30.631 14.604 8.368 1.00 93.81 179 ASP A N 1
ATOM 1358 C CA . ASP A 1 179 ? -30.738 14.730 9.821 1.00 93.81 179 ASP A CA 1
ATOM 1359 C C . ASP A 1 179 ? -29.392 14.551 10.548 1.00 93.81 179 ASP A C 1
ATOM 1361 O O . ASP A 1 179 ? -29.255 14.903 11.725 1.00 93.81 179 ASP A O 1
ATOM 1365 N N . TRP A 1 180 ? -28.373 14.012 9.868 1.00 94.81 180 TRP A N 1
ATOM 1366 C CA . TRP A 1 180 ? -27.116 13.575 10.487 1.00 94.81 180 TRP A CA 1
ATOM 1367 C C . TRP A 1 180 ? -25.912 14.471 10.194 1.00 94.81 180 TRP A C 1
ATOM 1369 O O . TRP A 1 180 ? -24.825 14.222 10.716 1.00 94.81 180 TRP A O 1
ATOM 1379 N N . GLN A 1 181 ? -26.104 15.552 9.435 1.00 91.62 181 GLN A N 1
ATOM 1380 C CA . GLN A 1 181 ? -25.044 16.437 8.917 1.00 91.62 181 GLN A CA 1
ATOM 1381 C C . GLN A 1 181 ? -24.120 17.044 9.992 1.00 91.62 181 GLN A C 1
ATOM 1383 O O . GLN A 1 181 ? -23.077 17.605 9.675 1.00 91.62 181 GLN A O 1
ATOM 1388 N N . ARG A 1 182 ? -24.505 16.981 11.275 1.00 94.62 182 ARG A N 1
ATOM 1389 C CA . ARG A 1 182 ? -23.725 17.499 12.415 1.00 94.62 182 ARG A CA 1
ATOM 1390 C C . ARG A 1 182 ? -23.525 16.486 13.544 1.00 94.62 182 ARG A C 1
ATOM 1392 O O . ARG A 1 182 ? -23.229 16.869 14.675 1.00 94.62 182 ARG A O 1
ATOM 1399 N N . VAL A 1 183 ? -23.736 15.200 13.272 1.00 94.00 183 VAL A N 1
ATOM 1400 C CA . VAL A 1 183 ? -23.688 14.148 14.300 1.00 94.00 183 VAL A CA 1
ATOM 1401 C C . VAL A 1 183 ? -22.266 13.635 14.522 1.00 94.00 183 VAL A C 1
ATOM 1403 O O . VAL A 1 183 ? -21.896 13.345 15.659 1.00 94.00 183 VAL A O 1
ATOM 1406 N N . MET A 1 184 ? -21.460 13.557 13.462 1.00 96.25 184 MET A N 1
ATOM 1407 C CA . MET A 1 184 ? -20.169 12.864 13.462 1.00 96.25 184 MET A CA 1
ATOM 1408 C C . MET A 1 184 ? -19.013 13.839 13.183 1.00 96.25 184 MET A C 1
ATOM 1410 O O . MET A 1 184 ? -18.578 13.952 12.041 1.00 96.25 184 MET A O 1
ATOM 1414 N N . PRO A 1 185 ? -18.532 14.603 14.180 1.00 96.75 185 PRO A N 1
ATOM 1415 C CA . PRO A 1 185 ? -17.426 15.537 13.984 1.00 96.75 185 PRO A CA 1
ATOM 1416 C C . PRO A 1 185 ? -16.126 14.821 13.593 1.00 96.75 185 PRO A C 1
ATOM 1418 O O . PRO A 1 185 ? -15.773 13.801 14.187 1.00 96.75 185 PRO A O 1
ATOM 1421 N N . THR A 1 186 ? -15.377 15.405 12.659 1.00 96.12 186 THR A N 1
ATOM 1422 C CA . THR A 1 186 ? -14.062 14.910 12.194 1.00 96.12 186 THR A CA 1
ATOM 1423 C C . THR A 1 186 ? -12.917 15.293 13.133 1.00 96.12 186 THR A C 1
ATOM 1425 O O . THR A 1 186 ? -11.822 14.725 13.089 1.00 96.12 186 THR A O 1
ATOM 1428 N N . LYS A 1 187 ? -13.141 16.286 13.999 1.00 93.94 187 LYS A N 1
ATOM 1429 C CA . LYS A 1 187 ? -12.109 16.811 14.889 1.00 93.94 187 LYS A CA 1
ATOM 1430 C C . LYS A 1 187 ? -11.593 15.728 15.839 1.00 93.94 187 LYS A C 1
ATOM 1432 O O . LYS A 1 187 ? -12.325 15.221 16.689 1.00 93.94 187 LYS A O 1
ATOM 1437 N N . GLY A 1 188 ? -10.286 15.480 15.769 1.00 91.75 188 GLY A N 1
ATOM 1438 C CA . GLY A 1 188 ? -9.606 14.510 16.624 1.00 91.75 188 GLY A CA 1
ATOM 1439 C C . GLY A 1 188 ? -9.901 13.062 16.245 1.00 91.75 188 GLY A C 1
ATOM 1440 O O . GLY A 1 188 ? -9.871 12.211 17.134 1.00 91.75 188 GLY A O 1
ATOM 1441 N N . LEU A 1 189 ? -10.253 12.812 14.981 1.00 94.44 189 LEU A N 1
ATOM 1442 C CA . LEU A 1 189 ? -10.155 11.485 14.389 1.00 94.44 189 LEU A CA 1
ATOM 1443 C C . LEU A 1 189 ? -8.701 11.175 14.031 1.00 94.44 189 LEU A C 1
ATOM 1445 O O . LEU A 1 189 ? -7.957 12.066 13.608 1.00 94.44 189 LEU A O 1
ATOM 1449 N N . ASN A 1 190 ? -8.317 9.917 14.194 1.00 93.25 190 ASN A N 1
ATOM 1450 C CA . ASN A 1 190 ? -7.032 9.411 13.737 1.00 93.25 190 ASN A CA 1
ATOM 1451 C C . ASN A 1 190 ? -7.052 9.254 12.213 1.00 93.25 190 ASN A C 1
ATOM 1453 O O . ASN A 1 190 ? -8.065 8.838 11.651 1.00 93.25 190 ASN A O 1
ATOM 1457 N N . ALA A 1 191 ? -5.931 9.539 11.552 1.00 92.31 191 ALA A N 1
ATOM 1458 C CA . ALA A 1 191 ? -5.778 9.245 10.130 1.00 92.31 191 ALA A CA 1
ATOM 1459 C C . ALA A 1 191 ? -5.743 7.728 9.874 1.00 92.31 191 ALA A C 1
ATOM 1461 O O . ALA A 1 191 ? -5.464 6.949 10.789 1.00 92.31 191 ALA A O 1
ATOM 1462 N N . GLY A 1 192 ? -6.025 7.321 8.638 1.00 90.50 192 GLY A N 1
ATOM 1463 C CA . GLY A 1 192 ? -6.057 5.917 8.223 1.00 90.50 192 GLY A CA 1
ATOM 1464 C C . GLY A 1 192 ? -7.438 5.460 7.758 1.00 90.50 192 GLY A C 1
ATOM 1465 O O . GLY A 1 192 ? -8.412 6.222 7.782 1.00 90.50 192 GLY A O 1
ATOM 1466 N N . ARG A 1 193 ? -7.521 4.195 7.338 1.00 88.38 193 ARG A N 1
ATOM 1467 C CA . ARG A 1 193 ? -8.755 3.583 6.833 1.00 88.38 193 ARG A CA 1
ATOM 1468 C C . ARG A 1 193 ? -9.733 3.310 7.972 1.00 88.38 193 ARG A C 1
ATOM 1470 O O . ARG A 1 193 ? -9.358 2.807 9.034 1.00 88.38 193 ARG A O 1
ATOM 1477 N N . LYS A 1 194 ? -10.997 3.646 7.739 1.00 90.00 194 LYS A N 1
ATOM 1478 C CA . LYS A 1 194 ? -12.086 3.553 8.704 1.00 90.00 194 LYS A CA 1
ATOM 1479 C C . LYS A 1 194 ? -13.261 2.782 8.130 1.00 90.00 194 LYS A C 1
ATOM 1481 O O . LYS A 1 194 ? -13.510 2.798 6.927 1.00 90.00 194 LYS A O 1
ATOM 1486 N N . MET A 1 195 ? -14.035 2.201 9.034 1.00 88.94 195 MET A N 1
ATOM 1487 C CA . MET A 1 195 ? -15.348 1.650 8.741 1.00 88.94 195 MET A CA 1
ATOM 1488 C C . MET A 1 195 ? -16.393 2.351 9.604 1.00 88.94 195 MET A C 1
ATOM 1490 O O . MET A 1 195 ? -16.369 2.256 10.834 1.00 88.94 195 MET A O 1
ATOM 1494 N N . LEU A 1 196 ? -17.327 3.053 8.963 1.00 92.44 196 LEU A N 1
ATOM 1495 C CA . LEU A 1 196 ? -18.502 3.594 9.633 1.00 92.44 196 LEU A CA 1
ATOM 1496 C C . LEU A 1 196 ? -19.634 2.564 9.589 1.00 92.44 196 LEU A C 1
ATOM 1498 O O . LEU A 1 196 ? -20.230 2.322 8.541 1.00 92.44 196 LEU A O 1
ATOM 1502 N N . CYS A 1 197 ? -19.966 1.987 10.741 1.00 90.31 197 CYS A N 1
ATOM 1503 C CA . CYS A 1 197 ? -21.125 1.114 10.893 1.00 90.31 197 CYS A CA 1
ATOM 1504 C C . CYS A 1 197 ? -22.309 1.917 11.448 1.00 90.31 197 CYS A C 1
ATOM 1506 O O . CYS A 1 197 ? -22.225 2.501 12.532 1.00 90.31 197 CYS A O 1
ATOM 1508 N N . ILE A 1 198 ? -23.410 1.950 10.696 1.00 91.62 198 ILE A N 1
ATOM 1509 C CA . ILE A 1 198 ? -24.646 2.643 11.069 1.00 91.62 198 ILE A CA 1
ATOM 1510 C C . ILE A 1 198 ? -25.675 1.602 11.483 1.00 91.62 198 ILE A C 1
ATOM 1512 O O . ILE A 1 198 ? -26.000 0.697 10.712 1.00 91.62 198 ILE A O 1
ATOM 1516 N N . GLN A 1 199 ? -26.218 1.752 12.686 1.00 89.81 199 GLN A N 1
ATOM 1517 C CA . GLN A 1 199 ? -27.244 0.862 13.209 1.00 89.81 199 GLN A CA 1
ATOM 1518 C C . GLN A 1 199 ? -28.453 1.641 13.719 1.00 89.81 199 GLN A C 1
ATOM 1520 O O . GLN A 1 199 ? -28.311 2.643 14.420 1.00 89.81 199 GLN A O 1
ATOM 1525 N N . GLY A 1 200 ? -29.645 1.160 13.379 1.00 89.12 200 GLY A N 1
ATOM 1526 C CA . GLY A 1 200 ? -30.905 1.636 13.941 1.00 89.12 200 GLY A CA 1
ATOM 1527 C C . GLY A 1 200 ? -31.342 0.733 15.088 1.00 89.12 200 GLY A C 1
ATOM 1528 O O . GLY A 1 200 ? -31.205 -0.482 14.993 1.00 89.12 200 GLY A O 1
ATOM 1529 N N . PHE A 1 201 ? -31.876 1.306 16.161 1.00 85.44 201 PHE A N 1
ATOM 1530 C CA . PHE A 1 201 ? -32.344 0.555 17.322 1.00 85.44 201 PHE A CA 1
ATOM 1531 C C . PHE A 1 201 ? -33.820 0.814 17.604 1.00 85.44 201 PHE A C 1
ATOM 1533 O O . PHE A 1 201 ? -34.273 1.958 17.599 1.00 85.44 201 PHE A O 1
ATOM 1540 N N . SER A 1 202 ? -34.554 -0.254 17.904 1.00 83.50 202 SER A N 1
ATOM 1541 C CA . SER A 1 202 ? -35.950 -0.209 18.341 1.00 83.50 202 SER A CA 1
ATOM 1542 C C . SER A 1 202 ? -36.130 -1.111 19.553 1.00 83.50 202 SER A C 1
ATOM 1544 O O . SER A 1 202 ? -35.785 -2.293 19.505 1.00 83.50 202 SER A O 1
ATOM 1546 N N . SER A 1 203 ? -36.617 -0.563 20.670 1.00 73.38 203 SER A N 1
ATOM 1547 C CA . SER A 1 203 ? -36.818 -1.323 21.922 1.00 73.38 203 SER A CA 1
ATOM 1548 C C . SER A 1 203 ? -35.602 -2.175 22.355 1.00 73.38 203 SER A C 1
ATOM 1550 O O . SER A 1 203 ? -35.754 -3.282 22.863 1.00 73.38 203 SER A O 1
ATOM 1552 N N . GLY A 1 204 ? -34.382 -1.676 22.122 1.00 65.44 204 GLY A N 1
ATOM 1553 C CA . GLY A 1 204 ? -33.127 -2.362 22.459 1.00 65.44 204 GLY A CA 1
ATOM 1554 C C . GLY A 1 204 ? -32.623 -3.382 21.428 1.00 65.44 204 GLY A C 1
ATOM 1555 O O . GLY A 1 204 ? -31.492 -3.842 21.556 1.00 65.44 204 GLY A O 1
ATOM 1556 N N . SER A 1 205 ? -33.404 -3.702 20.391 1.00 74.69 205 SER A N 1
ATOM 1557 C CA . SER A 1 205 ? -32.959 -4.531 19.262 1.00 74.69 205 SER A CA 1
ATOM 1558 C C . SER A 1 205 ? -32.335 -3.656 18.177 1.00 74.69 205 SER A C 1
ATOM 1560 O O . SER A 1 205 ? -32.942 -2.667 17.768 1.00 74.69 205 SER A O 1
ATOM 1562 N N . GLY A 1 206 ? -31.126 -4.003 17.731 1.00 78.00 206 GLY A N 1
ATOM 1563 C CA . GLY A 1 206 ? -30.396 -3.283 16.685 1.00 78.00 206 GLY A CA 1
ATOM 1564 C C . GLY A 1 206 ? -30.528 -3.942 15.312 1.00 78.00 206 GLY A C 1
ATOM 1565 O O . GLY A 1 206 ? -30.546 -5.166 15.211 1.00 78.00 206 GLY A O 1
ATOM 1566 N N . ILE A 1 207 ? -30.574 -3.128 14.260 1.00 81.94 207 ILE A N 1
ATOM 1567 C CA . ILE A 1 207 ? -30.446 -3.541 12.858 1.00 81.94 207 ILE A CA 1
ATOM 1568 C C . ILE A 1 207 ? -29.277 -2.792 12.214 1.00 81.94 207 ILE A C 1
ATOM 1570 O O . ILE A 1 207 ? -29.126 -1.584 12.408 1.00 81.94 207 ILE A O 1
ATOM 1574 N N . VAL A 1 208 ? -28.439 -3.498 11.452 1.00 84.88 208 VAL A N 1
ATOM 1575 C CA . VAL A 1 208 ? -27.349 -2.879 10.681 1.00 84.88 208 VAL A CA 1
ATOM 1576 C C . VAL A 1 208 ? -27.930 -2.274 9.409 1.00 84.88 208 VAL A C 1
ATOM 1578 O O . VAL A 1 208 ? -28.569 -2.973 8.631 1.00 84.88 208 VAL A O 1
ATOM 1581 N N . LEU A 1 209 ? -27.723 -0.973 9.207 1.00 87.19 209 LEU A N 1
ATOM 1582 C CA . LEU A 1 209 ? -28.271 -0.224 8.070 1.00 87.19 209 LEU A CA 1
ATOM 1583 C C . LEU A 1 209 ? -27.245 -0.018 6.959 1.00 87.19 209 LEU A C 1
ATOM 1585 O O . LEU A 1 209 ? -27.586 -0.037 5.776 1.00 87.19 209 LEU A O 1
ATOM 1589 N N . ALA A 1 210 ? -25.994 0.233 7.342 1.00 86.81 210 ALA A N 1
ATOM 1590 C CA . ALA A 1 210 ? -24.906 0.451 6.406 1.00 86.81 210 ALA A CA 1
ATOM 1591 C C . ALA A 1 210 ? -23.552 0.179 7.060 1.00 86.81 210 ALA A C 1
ATOM 1593 O O . ALA A 1 210 ? -23.371 0.369 8.266 1.00 86.81 210 ALA A O 1
ATOM 1594 N N . ARG A 1 211 ? -22.603 -0.220 6.217 1.00 86.44 211 ARG A N 1
ATOM 1595 C CA . ARG A 1 211 ? -21.175 -0.297 6.511 1.00 86.44 211 ARG A CA 1
ATOM 1596 C C . ARG A 1 211 ? -20.480 0.484 5.415 1.00 86.44 211 ARG A C 1
ATOM 1598 O O . ARG A 1 211 ? -20.577 0.111 4.251 1.00 86.44 211 ARG A O 1
ATOM 1605 N N . LEU A 1 212 ? -19.916 1.621 5.784 1.00 87.38 212 LEU A N 1
ATOM 1606 C CA . LEU A 1 212 ? -19.401 2.598 4.843 1.00 87.38 212 LEU A CA 1
ATOM 1607 C C . LEU A 1 212 ? -17.899 2.738 5.081 1.00 87.38 212 LEU A C 1
ATOM 1609 O O . LEU A 1 212 ? -17.506 3.367 6.071 1.00 87.38 212 LEU A O 1
ATOM 1613 N N . PRO A 1 213 ? -17.060 2.122 4.233 1.00 86.38 213 PRO A N 1
ATOM 1614 C CA . PRO A 1 213 ? -15.630 2.312 4.331 1.00 86.38 213 PRO A CA 1
ATOM 1615 C C . PRO A 1 213 ? -15.265 3.717 3.835 1.00 86.38 213 PRO A C 1
ATOM 1617 O O . PRO A 1 213 ? -15.898 4.265 2.931 1.00 86.38 213 PRO A O 1
ATOM 1620 N N . PHE A 1 214 ? -14.251 4.317 4.451 1.00 89.12 214 PHE A N 1
ATOM 1621 C CA . PHE A 1 214 ? -13.677 5.592 4.022 1.00 89.12 214 PHE A CA 1
ATOM 1622 C C . PHE A 1 214 ? -12.267 5.762 4.596 1.00 89.12 214 PHE A C 1
ATOM 1624 O O . PHE A 1 214 ? -11.825 4.976 5.434 1.00 89.12 214 PHE A O 1
ATOM 1631 N N . PHE A 1 215 ? -11.559 6.801 4.177 1.00 90.50 215 PHE A N 1
ATOM 1632 C CA . PHE A 1 215 ? -10.234 7.140 4.675 1.00 90.50 215 PHE A CA 1
ATOM 1633 C C . PHE A 1 215 ? -10.231 8.518 5.329 1.00 90.50 215 PHE A C 1
ATOM 1635 O O . PHE A 1 215 ? -10.840 9.464 4.827 1.00 90.50 215 PHE A O 1
ATOM 1642 N N . VAL A 1 216 ? -9.525 8.642 6.452 1.00 93.38 216 VAL A N 1
ATOM 1643 C CA . VAL A 1 216 ? -9.248 9.932 7.090 1.00 93.38 216 VAL A CA 1
ATOM 1644 C C . VAL A 1 216 ? -7.834 10.361 6.721 1.00 93.38 216 VAL A C 1
ATOM 1646 O O . VAL A 1 216 ? -6.865 9.709 7.110 1.00 93.38 216 VAL A O 1
ATOM 1649 N N . ALA A 1 217 ? -7.714 11.476 6.001 1.00 89.88 217 ALA A N 1
ATOM 1650 C CA . ALA A 1 217 ? -6.435 11.983 5.516 1.00 89.88 217 ALA A CA 1
ATOM 1651 C C . ALA A 1 217 ? -5.471 12.383 6.642 1.00 89.88 217 ALA A C 1
ATOM 1653 O O . ALA A 1 217 ? -5.870 12.961 7.661 1.00 89.88 217 ALA A O 1
ATOM 1654 N N . GLY A 1 218 ? -4.176 12.172 6.402 1.00 86.25 218 GLY A N 1
ATOM 1655 C CA . GLY A 1 218 ? -3.091 12.527 7.311 1.00 86.25 218 GLY A CA 1
ATOM 1656 C C . GLY A 1 218 ? -2.115 11.380 7.559 1.00 86.25 218 GLY A C 1
ATOM 1657 O O . GLY A 1 218 ? -2.235 10.296 7.000 1.00 86.25 218 GLY A O 1
ATOM 1658 N N . LYS A 1 219 ? -1.135 11.629 8.435 1.00 85.62 219 LYS A N 1
ATOM 1659 C CA . LYS A 1 219 ? -0.175 10.606 8.852 1.00 85.62 219 LYS A CA 1
ATOM 1660 C C . LYS A 1 219 ? -0.834 9.643 9.828 1.00 85.62 219 LYS A C 1
ATOM 1662 O O . LYS A 1 219 ? -1.071 10.003 10.982 1.00 85.62 219 LYS A O 1
ATOM 1667 N N . ALA A 1 220 ? -1.132 8.450 9.346 1.00 84.69 220 ALA A N 1
ATOM 1668 C CA . ALA A 1 220 ? -1.721 7.398 10.146 1.00 84.69 220 ALA A CA 1
ATOM 1669 C C . ALA A 1 220 ? -0.681 6.736 11.068 1.00 84.69 220 ALA A C 1
ATOM 1671 O O . ALA A 1 220 ? 0.528 6.787 10.827 1.00 84.69 220 ALA A O 1
ATOM 1672 N N . GLU A 1 221 ? -1.164 6.183 12.179 1.00 85.44 221 GLU A N 1
ATOM 1673 C CA . GLU A 1 221 ? -0.327 5.460 13.134 1.00 85.44 221 GLU A CA 1
ATOM 1674 C C . GLU A 1 221 ? 0.029 4.076 12.591 1.00 85.44 221 GLU A C 1
ATOM 1676 O O . GLU A 1 221 ? -0.765 3.451 11.885 1.00 85.44 221 GLU A O 1
ATOM 1681 N N . ASP A 1 222 ? 1.204 3.574 12.973 1.00 85.62 222 ASP A N 1
ATOM 1682 C CA . ASP A 1 222 ? 1.582 2.196 12.680 1.00 85.62 222 ASP A CA 1
ATOM 1683 C C . ASP A 1 222 ? 0.524 1.212 13.212 1.00 85.62 222 ASP A C 1
ATOM 1685 O O . ASP A 1 222 ? -0.038 1.436 14.295 1.00 85.62 222 ASP A O 1
ATOM 1689 N N . PRO A 1 223 ? 0.302 0.082 12.518 1.00 89.19 223 PRO A N 1
ATOM 1690 C CA . PRO A 1 223 ? -0.623 -0.935 12.987 1.00 89.19 223 PRO A CA 1
ATOM 1691 C C . PRO A 1 223 ? -0.284 -1.420 14.398 1.00 89.19 223 PRO A C 1
ATOM 1693 O O . PRO A 1 223 ? 0.893 -1.616 14.748 1.00 89.19 223 PRO A O 1
ATOM 1696 N N . ALA A 1 224 ? -1.329 -1.638 15.201 1.00 88.06 224 ALA A N 1
ATOM 1697 C CA . ALA A 1 224 ? -1.192 -2.091 16.579 1.00 88.06 224 ALA A CA 1
ATOM 1698 C C . ALA A 1 224 ? -0.347 -3.375 16.648 1.00 88.06 224 ALA A C 1
ATOM 1700 O O . ALA A 1 224 ? -0.575 -4.340 15.919 1.00 88.06 224 ALA A O 1
ATOM 1701 N N . ASN A 1 225 ? 0.653 -3.377 17.527 1.00 93.31 225 ASN A N 1
ATOM 1702 C CA . ASN A 1 225 ? 1.631 -4.453 17.648 1.00 93.31 225 ASN A CA 1
ATOM 1703 C C . ASN A 1 225 ? 1.969 -4.734 19.122 1.00 93.31 225 ASN A C 1
ATOM 1705 O O . ASN A 1 225 ? 1.640 -3.963 20.023 1.00 93.31 225 ASN A O 1
ATOM 1709 N N . LEU A 1 226 ? 2.621 -5.867 19.368 1.00 95.50 226 LEU A N 1
ATOM 1710 C CA . LEU A 1 226 ? 2.965 -6.396 20.687 1.00 95.50 226 LEU A CA 1
ATOM 1711 C C . LEU A 1 226 ? 4.338 -5.929 21.187 1.00 95.50 226 LEU A C 1
ATOM 1713 O O . LEU A 1 226 ? 4.803 -6.435 22.209 1.00 95.50 226 LEU A O 1
ATOM 1717 N N . ASN A 1 227 ? 5.018 -4.999 20.504 1.00 95.81 227 ASN A N 1
ATOM 1718 C CA . ASN A 1 227 ? 6.396 -4.633 20.847 1.00 95.81 227 ASN A CA 1
ATOM 1719 C C . ASN A 1 227 ? 6.542 -4.162 22.300 1.00 95.81 227 ASN A C 1
ATOM 1721 O O . ASN A 1 227 ? 7.524 -4.502 22.951 1.00 95.81 227 ASN A O 1
ATOM 1725 N N . SER A 1 228 ? 5.558 -3.431 22.833 1.00 94.69 228 SER A N 1
ATOM 1726 C CA . SER A 1 228 ? 5.559 -2.960 24.228 1.00 94.69 228 SER A CA 1
ATOM 1727 C C . SER A 1 228 ? 5.475 -4.088 25.264 1.00 94.69 228 SER A C 1
ATOM 1729 O O . SER A 1 228 ? 5.822 -3.876 26.425 1.00 94.69 228 SER A O 1
ATOM 1731 N N . LEU A 1 229 ? 5.036 -5.280 24.849 1.00 96.38 229 LEU A N 1
ATOM 1732 C CA . LEU A 1 229 ? 4.971 -6.494 25.663 1.00 96.38 229 LEU A CA 1
ATOM 1733 C C . LEU A 1 229 ? 6.180 -7.420 25.437 1.00 96.38 229 LEU A C 1
ATOM 1735 O O . LEU A 1 229 ? 6.326 -8.420 26.137 1.00 96.38 229 LEU A O 1
ATOM 1739 N N . CYS A 1 230 ? 7.038 -7.109 24.463 1.00 97.50 230 CYS A N 1
ATOM 1740 C CA . CYS A 1 230 ? 8.234 -7.882 24.143 1.00 97.50 230 CYS A CA 1
ATOM 1741 C C . CYS A 1 230 ? 9.468 -7.335 24.876 1.00 97.50 230 CYS A C 1
ATOM 1743 O O . CYS A 1 230 ? 9.552 -6.157 25.221 1.00 97.50 230 CYS A O 1
ATOM 1745 N N . THR A 1 231 ? 10.484 -8.182 25.063 1.00 97.69 231 THR A N 1
ATOM 1746 C CA . THR A 1 231 ? 11.819 -7.745 25.510 1.00 97.69 231 THR A CA 1
ATOM 1747 C C . THR A 1 231 ? 12.831 -7.916 24.384 1.00 97.69 231 THR A C 1
ATOM 1749 O O . THR A 1 231 ? 12.962 -9.006 23.836 1.00 97.69 231 THR A O 1
ATOM 1752 N N . PHE A 1 232 ? 13.582 -6.858 24.073 1.00 97.44 232 PHE A N 1
ATOM 1753 C CA . PHE A 1 232 ? 14.574 -6.843 22.995 1.00 97.44 232 PHE A CA 1
ATOM 1754 C C . PHE A 1 232 ? 16.002 -6.862 23.546 1.00 97.44 232 PHE A C 1
ATOM 1756 O O . PHE A 1 232 ? 16.343 -6.127 24.477 1.00 97.44 232 PHE A O 1
ATOM 1763 N N . LEU A 1 233 ? 16.862 -7.682 22.941 1.00 96.12 233 LEU A N 1
ATOM 1764 C CA . LEU A 1 233 ? 18.286 -7.758 23.242 1.00 96.12 233 LEU A CA 1
ATOM 1765 C C . LEU A 1 233 ? 19.096 -7.707 21.929 1.00 96.12 233 LEU A C 1
ATOM 1767 O O . LEU A 1 233 ? 19.120 -8.693 21.200 1.00 96.12 233 LEU A O 1
ATOM 1771 N N . PRO A 1 234 ? 19.807 -6.602 21.630 1.00 94.00 234 PRO A N 1
ATOM 1772 C CA . PRO A 1 234 ? 19.954 -5.407 22.458 1.00 94.00 234 PRO A CA 1
ATOM 1773 C C . PRO A 1 234 ? 18.655 -4.606 22.567 1.00 94.00 234 PRO A C 1
ATOM 1775 O O . PRO A 1 234 ? 17.845 -4.591 21.648 1.00 94.00 234 PRO A O 1
ATOM 1778 N N . ASN A 1 235 ? 18.495 -3.913 23.693 1.00 94.00 235 ASN A N 1
ATOM 1779 C CA . ASN A 1 235 ? 17.429 -2.936 23.844 1.00 94.00 235 ASN A CA 1
ATOM 1780 C C . ASN A 1 235 ? 17.849 -1.649 23.121 1.00 94.00 235 ASN A C 1
ATOM 1782 O O . ASN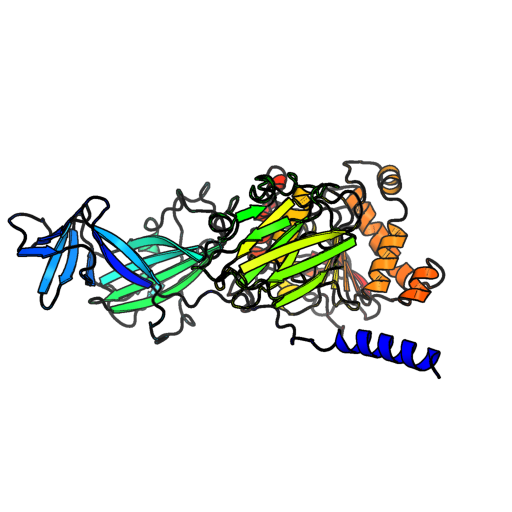 A 1 235 ? 18.569 -0.825 23.688 1.00 94.00 235 ASN A O 1
ATOM 1786 N N . ASP A 1 236 ? 17.456 -1.527 21.857 1.00 94.19 236 ASP A N 1
ATOM 1787 C CA . ASP A 1 236 ? 17.730 -0.367 21.016 1.00 94.19 236 ASP A CA 1
ATOM 1788 C C . ASP A 1 236 ? 16.413 0.260 20.566 1.00 94.19 236 ASP A C 1
ATOM 1790 O O . ASP A 1 236 ? 15.680 -0.312 19.763 1.00 94.19 236 ASP A O 1
ATOM 1794 N N . GLN A 1 237 ? 16.108 1.445 21.093 1.00 94.50 237 GLN A N 1
ATOM 1795 C CA . GLN A 1 237 ? 14.835 2.122 20.836 1.00 94.50 237 GLN A CA 1
ATOM 1796 C C . GLN A 1 237 ? 14.662 2.536 19.370 1.00 94.50 237 GLN A C 1
ATOM 1798 O O . GLN A 1 237 ? 13.533 2.730 18.935 1.00 94.50 237 GLN A O 1
ATOM 1803 N N . ARG A 1 238 ? 15.751 2.599 18.588 1.00 95.31 238 ARG A N 1
ATOM 1804 C CA . ARG A 1 238 ? 15.680 2.870 17.144 1.00 95.31 238 ARG A CA 1
ATOM 1805 C C . ARG A 1 238 ? 14.926 1.782 16.387 1.00 95.31 238 ARG A C 1
ATOM 1807 O O . ARG A 1 238 ? 14.345 2.071 15.363 1.00 95.31 238 ARG A O 1
ATOM 1814 N N . LEU A 1 239 ? 14.888 0.552 16.905 1.00 95.06 239 LEU A N 1
ATOM 1815 C CA . LEU A 1 239 ? 14.110 -0.537 16.303 1.00 95.06 239 LEU A CA 1
ATOM 1816 C C . LEU A 1 239 ? 12.592 -0.372 16.487 1.00 95.06 239 LEU A C 1
ATOM 1818 O O . LEU A 1 239 ? 11.826 -1.119 15.878 1.00 95.06 239 LEU A O 1
ATOM 1822 N N . LEU A 1 240 ? 12.165 0.556 17.351 1.00 94.00 240 LEU A N 1
ATOM 1823 C CA . LEU A 1 240 ? 10.785 0.708 17.819 1.00 94.00 240 LEU A CA 1
ATOM 1824 C C . LEU A 1 240 ? 10.202 2.104 17.532 1.00 94.00 240 LEU A C 1
ATOM 1826 O O . LEU A 1 240 ? 9.067 2.365 17.918 1.00 94.00 240 LEU A O 1
ATOM 1830 N N . ASP A 1 241 ? 10.963 3.007 16.903 1.00 92.19 241 ASP A N 1
ATOM 1831 C CA . ASP A 1 241 ? 10.567 4.408 16.674 1.00 92.19 241 ASP A CA 1
ATOM 1832 C C . ASP A 1 241 ? 9.831 4.639 15.339 1.00 92.19 241 ASP A C 1
ATOM 1834 O O . ASP A 1 241 ? 9.436 5.768 15.034 1.00 92.19 241 ASP A O 1
ATOM 1838 N N . SER A 1 242 ? 9.658 3.572 14.551 1.00 87.69 242 SER A N 1
ATOM 1839 C CA . SER A 1 242 ? 9.001 3.568 13.239 1.00 87.69 242 SER A CA 1
ATOM 1840 C C . SER A 1 242 ? 9.623 4.523 12.214 1.00 87.69 242 SER A C 1
ATOM 1842 O O . SER A 1 242 ? 8.980 4.874 11.224 1.00 87.69 242 SER A O 1
ATOM 1844 N N . ASN A 1 243 ? 10.873 4.943 12.417 1.00 92.50 243 ASN A N 1
ATOM 1845 C CA . ASN A 1 243 ? 11.592 5.788 11.481 1.00 92.50 243 ASN A CA 1
ATOM 1846 C C . ASN A 1 243 ? 12.504 4.919 10.595 1.00 92.50 243 ASN A C 1
ATOM 1848 O O . ASN A 1 243 ? 13.446 4.300 11.087 1.00 92.50 243 ASN A O 1
ATOM 1852 N N . PRO A 1 244 ? 12.293 4.885 9.267 1.00 93.06 244 PRO A N 1
ATOM 1853 C CA . PRO A 1 244 ? 13.081 4.027 8.390 1.00 93.06 244 PRO A CA 1
ATOM 1854 C C . PRO A 1 244 ? 14.559 4.451 8.286 1.00 93.06 244 PRO A C 1
ATOM 1856 O O . PRO A 1 244 ? 15.368 3.681 7.765 1.00 93.06 244 PRO A O 1
ATOM 1859 N N . GLU A 1 245 ? 14.937 5.642 8.765 1.00 94.25 245 GLU A N 1
ATOM 1860 C CA . GLU A 1 245 ? 16.298 6.191 8.687 1.00 94.25 245 GLU A CA 1
ATOM 1861 C C . GLU A 1 245 ? 17.140 5.997 9.957 1.00 94.25 245 GLU A C 1
ATOM 1863 O O . GLU A 1 245 ? 18.380 6.017 9.895 1.00 94.25 245 GLU A O 1
ATOM 1868 N N . THR A 1 246 ? 16.498 5.786 11.107 1.00 94.94 246 THR A N 1
ATOM 1869 C CA . THR A 1 246 ? 17.170 5.366 12.340 1.00 94.94 246 THR A CA 1
ATOM 1870 C C . THR A 1 246 ? 17.359 3.855 12.286 1.00 94.94 246 THR A C 1
ATOM 1872 O O . THR A 1 246 ? 16.561 3.123 11.710 1.00 94.94 246 THR A O 1
ATOM 1875 N N . CYS A 1 247 ? 18.505 3.362 12.766 1.00 95.25 247 CYS A N 1
ATOM 1876 C CA . CYS A 1 247 ? 18.809 1.938 12.642 1.00 95.25 247 CYS A CA 1
ATOM 1877 C C . CYS A 1 247 ? 19.626 1.419 13.808 1.00 95.25 247 CYS A C 1
ATOM 1879 O O . CYS A 1 247 ? 20.519 2.107 14.317 1.00 95.25 247 CYS A O 1
ATOM 1881 N N . TRP A 1 248 ? 19.419 0.144 14.103 1.00 94.94 248 TRP A N 1
ATOM 1882 C CA . TRP A 1 248 ? 20.390 -0.680 14.795 1.00 94.94 248 TRP A CA 1
ATOM 1883 C C . TRP A 1 248 ? 21.318 -1.376 13.790 1.00 94.94 248 TRP A C 1
ATOM 1885 O O . TRP A 1 248 ? 20.903 -1.794 12.705 1.00 94.94 248 TRP A O 1
ATOM 1895 N N . SER A 1 249 ? 22.587 -1.518 14.171 1.00 93.12 249 SER A N 1
ATOM 1896 C CA . SER A 1 249 ? 23.575 -2.282 13.411 1.00 93.12 249 SER A CA 1
ATOM 1897 C C . SER A 1 249 ? 24.158 -3.413 14.257 1.00 93.12 249 SER A C 1
ATOM 1899 O O . SER A 1 249 ? 24.661 -3.148 15.356 1.00 93.12 249 SER A O 1
ATOM 1901 N N . PRO A 1 250 ? 24.157 -4.653 13.737 1.00 90.19 250 PRO A N 1
ATOM 1902 C CA . PRO A 1 250 ? 24.933 -5.744 14.301 1.00 90.19 250 PRO A CA 1
ATOM 1903 C C . PRO A 1 250 ? 26.409 -5.356 14.443 1.00 90.19 250 PRO A C 1
ATOM 1905 O O . PRO A 1 250 ? 26.986 -4.678 13.592 1.00 90.19 250 PRO A O 1
ATOM 1908 N N . THR A 1 251 ? 27.035 -5.803 15.526 1.00 88.06 251 THR A N 1
ATOM 1909 C CA . THR A 1 251 ? 28.461 -5.585 15.813 1.00 88.06 251 THR A CA 1
ATOM 1910 C C . THR A 1 251 ? 29.162 -6.921 16.026 1.00 88.06 251 THR A C 1
ATOM 1912 O O . THR A 1 251 ? 28.510 -7.927 16.295 1.00 88.06 251 THR A O 1
ATOM 1915 N N . GLU A 1 252 ? 30.497 -6.943 16.021 1.00 82.69 252 GLU A N 1
ATOM 1916 C CA . GLU A 1 252 ? 31.255 -8.170 16.323 1.00 82.69 252 GLU A CA 1
ATOM 1917 C C . GLU A 1 252 ? 30.881 -8.803 17.670 1.00 82.69 252 GLU A C 1
ATOM 1919 O O . GLU A 1 252 ? 30.850 -10.024 17.798 1.00 82.69 252 GLU A O 1
ATOM 1924 N N . LYS A 1 253 ? 30.547 -7.979 18.672 1.00 84.25 253 LYS A N 1
ATOM 1925 C CA . LYS A 1 253 ? 30.144 -8.446 20.008 1.00 84.25 253 LYS A CA 1
ATOM 1926 C C . LYS A 1 253 ? 28.681 -8.883 20.079 1.00 84.25 253 LYS A C 1
ATOM 1928 O O . LYS A 1 253 ? 28.302 -9.575 21.021 1.00 84.25 253 LYS A O 1
ATOM 1933 N N . ARG A 1 254 ? 27.846 -8.434 19.141 1.00 86.12 254 ARG A N 1
ATOM 1934 C CA . ARG A 1 254 ? 26.409 -8.710 19.114 1.00 86.12 254 ARG A CA 1
ATOM 1935 C C . ARG A 1 254 ? 25.913 -8.698 17.676 1.00 86.12 254 ARG A C 1
ATOM 1937 O O . ARG A 1 254 ? 25.545 -7.647 17.152 1.00 86.12 254 ARG A O 1
ATOM 1944 N N . LYS A 1 255 ? 25.954 -9.880 17.064 1.00 91.88 255 LYS A N 1
ATOM 1945 C CA . LYS A 1 255 ? 25.559 -10.123 15.669 1.00 91.88 255 LYS A CA 1
ATOM 1946 C C . LYS A 1 255 ? 24.058 -10.371 15.509 1.00 91.88 255 LYS A C 1
ATOM 1948 O O . LYS A 1 255 ? 23.544 -10.312 14.403 1.00 91.88 255 LYS A O 1
ATOM 1953 N N . GLU A 1 256 ? 23.372 -10.620 16.621 1.00 95.62 256 GLU A N 1
ATOM 1954 C CA . GLU A 1 256 ? 21.986 -11.075 16.648 1.00 95.62 256 GLU A CA 1
ATOM 1955 C C . GLU A 1 256 ? 21.103 -10.118 17.446 1.00 95.62 256 GLU A C 1
ATOM 1957 O O . GLU A 1 256 ? 21.551 -9.509 18.426 1.00 95.62 256 GLU A O 1
ATOM 1962 N N . LEU A 1 257 ? 19.843 -10.039 17.023 1.00 97.56 257 LEU A N 1
ATOM 1963 C CA . LEU A 1 257 ? 18.741 -9.481 17.794 1.00 97.56 257 LEU A CA 1
ATOM 1964 C C . LEU A 1 257 ? 17.915 -10.641 18.356 1.00 97.56 257 LEU A C 1
ATOM 1966 O O . LEU A 1 257 ? 17.411 -11.469 17.599 1.00 97.56 257 LEU A O 1
ATOM 1970 N N . THR A 1 258 ? 17.771 -10.695 19.676 1.00 98.12 258 THR A N 1
ATOM 1971 C CA . THR A 1 258 ? 16.885 -11.633 20.370 1.00 98.12 258 THR A CA 1
ATOM 1972 C C . THR A 1 258 ? 15.652 -10.894 20.873 1.00 98.12 258 THR A C 1
ATOM 1974 O O . THR A 1 258 ? 15.771 -9.827 21.475 1.00 98.12 258 THR A O 1
ATOM 1977 N N . ILE A 1 259 ? 14.481 -11.479 20.651 1.00 98.50 259 ILE A N 1
ATOM 1978 C CA . ILE A 1 259 ? 13.181 -10.957 21.065 1.00 98.50 259 ILE A CA 1
ATOM 1979 C C . ILE A 1 259 ? 12.516 -12.016 21.936 1.00 98.50 259 ILE A C 1
ATOM 1981 O O . ILE A 1 259 ? 12.255 -13.125 21.469 1.00 98.50 259 ILE A O 1
ATOM 1985 N N . THR A 1 260 ? 12.235 -11.681 23.188 1.00 98.31 260 THR A N 1
ATOM 1986 C CA . THR A 1 260 ? 11.375 -12.488 24.057 1.00 98.31 260 THR A CA 1
ATOM 1987 C C . THR A 1 260 ? 9.936 -12.030 23.868 1.00 98.31 260 THR A C 1
ATOM 1989 O O . THR A 1 260 ? 9.642 -10.846 24.047 1.00 98.31 260 THR A O 1
ATOM 1992 N N . LEU A 1 261 ? 9.066 -12.963 23.491 1.00 98.06 261 LEU A N 1
ATOM 1993 C CA . LEU A 1 261 ? 7.651 -12.737 23.207 1.00 98.06 261 LEU A CA 1
ATOM 1994 C C . LEU A 1 261 ? 6.818 -12.801 24.505 1.00 98.06 261 LEU A C 1
ATOM 1996 O O . LEU A 1 261 ? 7.231 -13.481 25.449 1.00 98.06 261 LEU A O 1
ATOM 2000 N N . PRO A 1 262 ? 5.665 -12.112 24.579 1.00 94.88 262 PRO A N 1
ATOM 2001 C CA . PRO A 1 262 ? 4.792 -12.156 25.753 1.00 94.88 262 PRO A CA 1
ATOM 2002 C C . PRO A 1 262 ? 4.197 -13.552 25.997 1.00 94.88 262 PRO A C 1
ATOM 2004 O O . PRO A 1 262 ? 3.816 -14.239 25.054 1.00 94.88 262 PRO A O 1
ATOM 2007 N N . GLU A 1 263 ? 4.082 -13.961 27.268 1.00 88.69 263 GLU A N 1
ATOM 2008 C CA . GLU A 1 263 ? 3.515 -15.274 27.634 1.00 88.69 263 GLU A CA 1
ATOM 2009 C C . GLU A 1 263 ? 1.985 -15.324 27.469 1.00 88.69 263 GLU A C 1
ATOM 2011 O O . GLU A 1 263 ? 1.453 -16.332 27.009 1.00 88.69 263 GLU A O 1
ATOM 2016 N N . ASP A 1 264 ? 1.286 -14.233 27.805 1.00 88.69 264 ASP A N 1
ATOM 2017 C CA . ASP A 1 264 ? -0.185 -14.195 27.873 1.00 88.69 264 ASP A CA 1
ATOM 2018 C C . ASP A 1 264 ? -0.862 -13.764 26.560 1.00 88.69 264 ASP A C 1
ATOM 2020 O O . ASP A 1 264 ? -2.082 -13.868 26.424 1.00 88.69 264 ASP A O 1
ATOM 2024 N N . THR A 1 265 ? -0.085 -13.295 25.577 1.00 89.25 265 THR A N 1
ATOM 2025 C CA . THR A 1 265 ? -0.604 -12.798 24.295 1.00 89.25 265 THR A CA 1
ATOM 2026 C C . THR A 1 265 ? 0.114 -13.492 23.139 1.00 89.25 265 THR A C 1
ATOM 2028 O O . THR A 1 265 ? 1.264 -13.159 22.858 1.00 89.25 265 THR A O 1
ATOM 2031 N N . PRO A 1 266 ? -0.527 -14.437 22.428 1.00 91.19 266 PRO A N 1
ATOM 2032 C CA . PRO A 1 266 ? 0.125 -15.162 21.343 1.00 91.19 266 PRO A CA 1
ATOM 2033 C C . PRO A 1 266 ? 0.592 -14.238 20.210 1.00 91.19 266 PRO A C 1
ATOM 2035 O O . PRO A 1 266 ? -0.220 -13.565 19.572 1.00 91.19 266 PRO A O 1
ATOM 2038 N N . ALA A 1 267 ? 1.895 -14.248 19.929 1.00 96.12 267 ALA A N 1
ATOM 2039 C CA . ALA A 1 267 ? 2.464 -13.632 18.734 1.00 96.12 267 ALA A CA 1
ATOM 2040 C C . ALA A 1 267 ? 2.251 -14.538 17.508 1.00 96.12 267 ALA A C 1
ATOM 2042 O O . ALA A 1 267 ? 2.343 -15.759 17.611 1.00 96.12 267 ALA A O 1
ATOM 2043 N N . ALA A 1 268 ? 1.981 -13.934 16.354 1.00 96.25 268 ALA A N 1
ATOM 2044 C CA . ALA A 1 268 ? 1.624 -14.620 15.114 1.00 96.25 268 ALA A CA 1
ATOM 2045 C C . ALA A 1 268 ? 2.466 -14.190 13.906 1.00 96.25 268 ALA A C 1
ATOM 2047 O O . ALA A 1 268 ? 2.638 -14.977 12.980 1.00 96.25 268 ALA A O 1
ATOM 2048 N N . LEU A 1 269 ? 3.014 -12.973 13.899 1.00 97.56 269 LEU A N 1
ATOM 2049 C CA . LEU A 1 269 ? 3.837 -12.482 12.793 1.00 97.56 269 LEU A CA 1
ATOM 2050 C C . LEU A 1 269 ? 4.993 -11.631 13.320 1.00 97.56 269 LEU A C 1
ATOM 2052 O O . LEU A 1 269 ? 4.805 -10.773 14.182 1.00 97.56 269 LEU A O 1
ATOM 2056 N N . LEU A 1 270 ? 6.182 -11.856 12.774 1.00 98.00 270 LEU A N 1
ATOM 2057 C CA . LEU A 1 270 ? 7.330 -10.967 12.886 1.00 98.00 270 LEU A CA 1
ATOM 2058 C C . LEU A 1 270 ? 7.491 -10.214 11.566 1.00 98.00 270 LEU A C 1
ATOM 2060 O O . LEU A 1 270 ? 7.621 -10.848 10.524 1.00 98.00 270 LEU A O 1
ATOM 2064 N N . GLN A 1 271 ? 7.574 -8.889 11.619 1.00 97.44 271 GLN A N 1
ATOM 2065 C CA . GLN A 1 271 ? 7.990 -8.055 10.497 1.00 97.44 271 GLN A CA 1
ATOM 2066 C C . GLN A 1 271 ? 9.329 -7.386 10.818 1.00 97.44 271 GLN A C 1
ATOM 2068 O O . GLN A 1 271 ? 9.524 -6.868 11.921 1.00 97.44 271 GLN A O 1
ATOM 2073 N N . VAL A 1 272 ? 10.248 -7.396 9.856 1.00 96.69 272 VAL A N 1
ATOM 2074 C CA . VAL A 1 272 ? 11.572 -6.779 9.955 1.00 96.69 272 VAL A CA 1
ATOM 2075 C C . VAL A 1 272 ? 11.748 -5.814 8.796 1.00 96.69 272 VAL A C 1
ATOM 2077 O O . VAL A 1 272 ? 11.661 -6.199 7.636 1.00 96.69 272 VAL A O 1
ATOM 2080 N N . GLU A 1 273 ? 12.026 -4.559 9.111 1.00 96.94 273 GLU A N 1
ATOM 2081 C CA . GLU A 1 273 ? 12.324 -3.529 8.130 1.00 96.94 273 GLU A CA 1
ATOM 2082 C C . GLU A 1 273 ? 13.816 -3.201 8.134 1.00 96.94 273 GLU A C 1
ATOM 2084 O O . GLU A 1 273 ? 14.437 -2.967 9.176 1.00 96.94 273 GLU A O 1
ATOM 2089 N N . TRP A 1 274 ? 14.385 -3.106 6.942 1.00 96.06 274 TRP A N 1
ATOM 2090 C CA . TRP A 1 274 ? 15.791 -2.823 6.721 1.00 96.06 274 TRP A CA 1
ATOM 2091 C C . TRP A 1 274 ? 15.991 -1.406 6.190 1.00 96.06 274 TRP A C 1
ATOM 2093 O O . TRP A 1 274 ? 15.243 -0.928 5.336 1.00 96.06 274 TRP A O 1
ATOM 2103 N N . TYR A 1 275 ? 17.064 -0.743 6.620 1.00 95.50 275 TYR A N 1
ATOM 2104 C CA . TYR A 1 275 ? 17.555 0.463 5.944 1.00 95.50 275 TYR A CA 1
ATOM 2105 C C . TYR A 1 275 ? 18.202 0.091 4.614 1.00 95.50 275 TYR A C 1
ATOM 2107 O O . TYR A 1 275 ? 18.074 0.795 3.616 1.00 95.50 275 TYR A O 1
ATOM 2115 N N . LYS A 1 276 ? 18.911 -1.039 4.618 1.00 90.94 276 LYS A N 1
ATOM 2116 C CA . LYS A 1 276 ? 19.436 -1.701 3.434 1.00 90.94 276 LYS A CA 1
ATOM 2117 C C . LYS A 1 276 ? 19.240 -3.210 3.611 1.00 90.94 276 LYS A C 1
ATOM 2119 O O . LYS A 1 276 ? 19.690 -3.715 4.645 1.00 90.94 276 LYS A O 1
ATOM 2124 N N . PRO A 1 277 ? 18.625 -3.907 2.642 1.00 92.44 277 PRO A N 1
ATOM 2125 C CA . PRO A 1 277 ? 18.421 -5.344 2.722 1.00 92.44 277 PRO A CA 1
ATOM 2126 C C . PRO A 1 277 ? 19.754 -6.089 2.911 1.00 92.44 277 PRO A C 1
ATOM 2128 O O . PRO A 1 277 ? 20.752 -5.723 2.273 1.00 92.44 277 PRO A O 1
ATOM 2131 N N . PRO A 1 278 ? 19.807 -7.093 3.800 1.00 93.81 278 PRO A N 1
ATOM 2132 C CA . PRO A 1 278 ? 20.964 -7.968 3.943 1.00 93.81 278 PRO A CA 1
ATOM 2133 C C . PRO A 1 278 ? 21.077 -8.921 2.746 1.00 93.81 278 PRO A C 1
ATOM 2135 O O . PRO A 1 278 ? 20.123 -9.118 2.000 1.00 93.81 278 PRO A O 1
ATOM 2138 N N . GLU A 1 279 ? 22.242 -9.549 2.585 1.00 94.19 279 GLU A N 1
ATOM 2139 C CA . GLU A 1 279 ? 22.420 -10.620 1.589 1.00 94.19 279 GLU A CA 1
ATOM 2140 C C . GLU A 1 279 ? 21.600 -11.855 1.976 1.00 94.19 279 GLU A C 1
ATOM 2142 O O . GLU A 1 279 ? 21.032 -12.532 1.126 1.00 94.19 279 GLU A O 1
ATOM 2147 N N . LYS A 1 280 ? 21.538 -12.132 3.283 1.00 95.31 280 LYS A N 1
ATOM 2148 C CA . LYS A 1 280 ? 20.798 -13.248 3.867 1.00 95.31 280 LYS A CA 1
ATOM 2149 C C . LYS A 1 280 ? 20.398 -12.923 5.304 1.00 95.31 280 LYS A C 1
ATOM 2151 O O . LYS A 1 280 ? 21.181 -12.312 6.026 1.00 95.31 280 LYS A O 1
ATOM 2156 N N . THR A 1 281 ? 19.252 -13.409 5.767 1.00 96.69 281 THR A N 1
ATOM 2157 C CA . THR A 1 281 ? 18.843 -13.360 7.181 1.00 96.69 281 THR A CA 1
ATOM 2158 C C . THR A 1 281 ? 18.427 -14.738 7.667 1.00 96.69 281 THR A C 1
ATOM 2160 O O . THR A 1 281 ? 17.603 -15.395 7.043 1.00 96.69 281 THR A O 1
ATOM 2163 N N . GLU A 1 282 ? 18.956 -15.174 8.807 1.00 97.62 282 GLU A N 1
ATOM 2164 C CA . GLU A 1 282 ? 18.489 -16.373 9.506 1.00 97.62 282 GLU A CA 1
ATOM 2165 C C . GLU A 1 282 ? 17.587 -15.982 10.680 1.00 97.62 282 GLU A C 1
ATOM 2167 O O . GLU A 1 282 ? 17.975 -15.191 11.542 1.00 97.62 282 GLU A O 1
ATOM 2172 N N . ILE A 1 283 ? 16.382 -16.550 10.721 1.00 98.19 283 ILE A N 1
ATOM 2173 C CA . ILE A 1 283 ? 15.391 -16.344 11.777 1.00 98.19 283 ILE A CA 1
ATOM 2174 C C . ILE A 1 283 ? 15.107 -17.682 12.447 1.00 98.19 283 ILE A C 1
ATOM 2176 O O . ILE A 1 283 ? 14.612 -18.621 11.822 1.00 98.19 283 ILE A O 1
ATOM 2180 N N . ARG A 1 284 ? 15.408 -17.759 13.743 1.00 98.50 284 ARG A N 1
ATOM 2181 C CA . ARG A 1 284 ? 15.158 -18.933 14.584 1.00 98.50 284 ARG A CA 1
ATOM 2182 C C . ARG A 1 284 ? 14.109 -18.600 15.631 1.00 98.50 284 ARG A C 1
ATOM 2184 O O . ARG A 1 284 ? 14.226 -17.584 16.308 1.00 98.50 284 ARG A O 1
ATOM 2191 N N . VAL A 1 285 ? 13.117 -19.466 15.786 1.00 98.62 285 VAL A N 1
ATOM 2192 C CA . VAL A 1 285 ? 12.046 -19.329 16.778 1.00 98.62 285 VAL A CA 1
ATOM 2193 C C . VAL A 1 285 ? 12.098 -20.512 17.728 1.00 98.62 285 VAL A C 1
ATOM 2195 O O . VAL A 1 285 ? 12.256 -21.651 17.287 1.00 98.62 285 VAL A O 1
ATOM 2198 N N . PHE A 1 286 ? 11.952 -20.244 19.020 1.00 98.38 286 PHE A N 1
ATOM 2199 C CA . PHE A 1 286 ? 12.055 -21.221 20.094 1.00 98.38 286 PHE A CA 1
ATOM 2200 C C . PHE A 1 286 ? 10.807 -21.203 20.978 1.00 98.38 286 PHE A C 1
ATOM 2202 O O . PHE A 1 286 ? 10.201 -20.146 21.176 1.00 98.38 286 PHE A O 1
ATOM 2209 N N . ASP A 1 287 ? 10.456 -22.361 21.533 1.00 97.06 287 ASP A N 1
ATOM 2210 C CA . ASP A 1 287 ? 9.469 -22.473 22.610 1.00 97.06 287 ASP A CA 1
ATOM 2211 C C . ASP A 1 287 ? 10.072 -22.134 23.987 1.00 97.06 287 ASP A C 1
ATOM 2213 O O . ASP A 1 287 ? 11.267 -21.849 24.122 1.00 97.06 287 ASP A O 1
ATOM 2217 N N . LYS A 1 288 ? 9.245 -22.198 25.039 1.00 95.00 288 LYS A N 1
ATOM 2218 C CA . LYS A 1 288 ? 9.652 -21.941 26.433 1.00 95.00 288 LYS A CA 1
ATOM 2219 C C . LYS A 1 288 ? 10.750 -22.887 26.941 1.00 95.00 288 LYS A C 1
ATOM 2221 O O . LYS A 1 288 ? 11.504 -22.518 27.837 1.00 95.00 288 LYS A O 1
ATOM 2226 N N . ALA A 1 289 ? 10.842 -24.099 26.391 1.00 95.81 289 ALA A N 1
ATOM 2227 C CA . ALA A 1 289 ? 11.854 -25.089 26.755 1.00 95.81 289 ALA A CA 1
ATOM 2228 C C . ALA A 1 289 ? 13.167 -24.920 25.965 1.00 95.81 289 ALA A C 1
ATOM 2230 O O . ALA A 1 289 ? 14.122 -25.663 26.199 1.00 95.81 289 ALA A O 1
ATOM 2231 N N . GLY A 1 290 ? 13.233 -23.955 25.039 1.00 95.75 290 GLY A N 1
ATOM 2232 C CA . GLY A 1 290 ? 14.388 -23.718 24.176 1.00 95.75 290 GLY A CA 1
ATOM 2233 C C . GLY A 1 290 ? 14.464 -24.659 22.970 1.00 95.75 290 GLY A C 1
ATOM 2234 O O . GLY A 1 290 ? 15.506 -24.729 22.315 1.00 95.75 290 GLY A O 1
ATOM 2235 N N . LYS A 1 291 ? 13.390 -25.390 22.648 1.00 97.12 291 LYS A N 1
ATOM 2236 C CA . LYS A 1 291 ? 13.313 -26.198 21.428 1.00 97.12 291 LYS A CA 1
ATOM 2237 C C . LYS A 1 291 ? 13.049 -25.286 20.234 1.00 97.12 291 LYS A C 1
ATOM 2239 O O . LYS A 1 291 ? 12.180 -24.421 20.286 1.00 97.12 291 LYS A O 1
ATOM 2244 N N . ILE A 1 292 ? 13.763 -25.519 19.135 1.00 97.94 292 ILE A N 1
ATOM 2245 C CA . ILE A 1 292 ? 13.535 -24.819 17.866 1.00 97.94 292 ILE A CA 1
ATOM 2246 C C . ILE A 1 292 ? 12.172 -25.235 17.297 1.00 97.94 292 ILE A C 1
ATOM 2248 O O . ILE A 1 292 ? 11.937 -26.417 17.039 1.00 97.94 292 ILE A O 1
ATOM 2252 N N . LEU A 1 293 ? 11.300 -24.253 17.083 1.00 97.62 293 LEU A N 1
ATOM 2253 C CA . LEU A 1 293 ? 10.011 -24.391 16.403 1.00 97.62 293 LEU A CA 1
ATOM 2254 C C . LEU A 1 293 ? 10.111 -24.045 14.915 1.00 97.62 293 LEU A C 1
ATOM 2256 O O . LEU A 1 293 ? 9.463 -24.678 14.089 1.00 97.62 293 LEU A O 1
ATOM 2260 N N . LEU A 1 294 ? 10.936 -23.053 14.574 1.00 97.62 294 LEU A N 1
ATOM 2261 C CA . LEU A 1 294 ? 11.163 -22.599 13.204 1.00 97.62 294 LEU A CA 1
ATOM 2262 C C . LEU A 1 294 ? 12.631 -22.214 13.026 1.00 97.62 294 LEU A C 1
ATOM 2264 O O . LEU A 1 294 ? 13.224 -21.584 13.900 1.00 97.62 294 LEU A O 1
ATOM 2268 N N . ASN A 1 295 ? 13.199 -22.560 11.874 1.00 97.25 295 ASN A N 1
ATOM 2269 C CA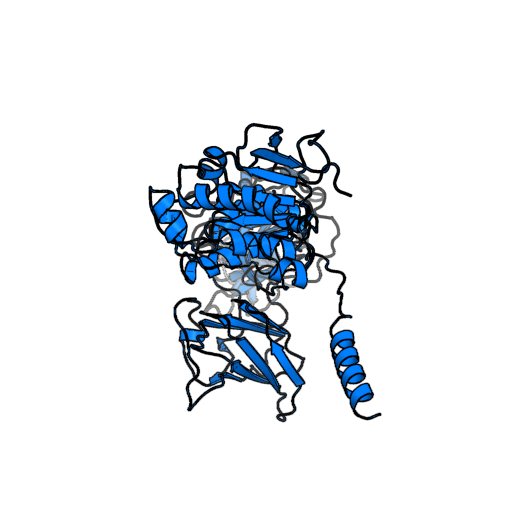 . ASN A 1 295 ? 14.467 -22.026 11.394 1.00 97.25 295 ASN A CA 1
ATOM 2270 C C . ASN A 1 295 ? 14.297 -21.671 9.914 1.00 97.25 295 ASN A C 1
ATOM 2272 O O . ASN A 1 295 ? 14.143 -22.568 9.086 1.00 97.25 295 ASN A O 1
ATOM 2276 N N . ARG A 1 296 ? 14.261 -20.376 9.598 1.00 96.31 296 ARG A N 1
ATOM 2277 C CA . ARG A 1 296 ? 14.012 -19.858 8.250 1.00 96.31 296 ARG A CA 1
ATOM 2278 C C . ARG A 1 296 ? 15.190 -19.009 7.792 1.00 96.31 296 ARG A C 1
ATOM 2280 O O . ARG A 1 296 ? 15.678 -18.164 8.537 1.00 96.31 296 ARG A O 1
ATOM 2287 N N . THR A 1 297 ? 15.606 -19.214 6.550 1.00 96.88 297 THR A N 1
ATOM 2288 C CA . THR A 1 297 ? 16.605 -18.392 5.867 1.00 96.88 297 THR A CA 1
ATOM 2289 C C . THR A 1 297 ? 15.904 -17.555 4.804 1.00 96.88 297 THR A C 1
ATOM 2291 O O . THR A 1 297 ? 15.135 -18.096 4.014 1.00 96.88 297 THR A O 1
ATOM 2294 N N . LEU A 1 298 ? 16.146 -16.248 4.814 1.00 94.31 298 LEU A N 1
ATOM 2295 C CA . LEU A 1 298 ? 15.593 -15.276 3.876 1.00 94.31 298 LEU A CA 1
ATOM 2296 C C . LEU A 1 298 ? 16.725 -14.706 3.021 1.00 94.31 298 LEU A C 1
ATOM 2298 O O . LEU A 1 298 ? 17.683 -14.166 3.568 1.00 94.31 298 LEU A O 1
ATOM 2302 N N . GLU A 1 299 ? 16.597 -14.808 1.703 1.00 93.75 299 GLU A N 1
ATOM 2303 C CA . GLU A 1 299 ? 17.497 -14.212 0.698 1.00 93.75 299 GLU A CA 1
ATOM 2304 C C . GLU A 1 299 ? 16.654 -13.389 -0.288 1.00 93.75 299 GLU A C 1
ATOM 2306 O O . GLU A 1 299 ? 16.732 -13.535 -1.503 1.00 93.75 299 GLU A O 1
ATOM 2311 N N . THR A 1 300 ? 15.745 -12.586 0.264 1.00 89.06 300 THR A N 1
ATOM 2312 C CA . THR A 1 300 ? 14.692 -11.886 -0.484 1.00 89.06 300 THR A CA 1
ATOM 2313 C C . THR A 1 300 ? 15.198 -10.610 -1.151 1.00 89.06 300 THR A C 1
ATOM 2315 O O . THR A 1 300 ? 14.711 -10.226 -2.210 1.00 89.06 300 THR A O 1
ATOM 2318 N N . GLY A 1 301 ? 16.161 -9.927 -0.524 1.00 91.12 301 GLY A N 1
ATOM 2319 C CA . GLY A 1 301 ? 16.564 -8.577 -0.920 1.00 91.12 301 GLY A CA 1
ATOM 2320 C C . GLY A 1 301 ? 15.485 -7.518 -0.658 1.00 91.12 301 GLY A C 1
ATOM 2321 O O . GLY A 1 301 ? 15.586 -6.412 -1.187 1.00 91.12 301 GLY A O 1
ATOM 2322 N N . PHE A 1 302 ? 14.461 -7.829 0.144 1.00 95.50 302 PHE A N 1
ATOM 2323 C CA . PHE A 1 302 ? 13.364 -6.908 0.433 1.00 95.50 302 PHE A CA 1
ATOM 2324 C C . PHE A 1 302 ? 13.740 -5.891 1.503 1.00 95.50 302 PHE A C 1
ATOM 2326 O O . PHE A 1 302 ? 14.530 -6.157 2.411 1.00 95.50 302 PHE A O 1
ATOM 2333 N N . TYR A 1 303 ? 13.133 -4.708 1.424 1.00 95.94 303 TYR A N 1
ATOM 2334 C CA . TYR A 1 303 ? 13.257 -3.700 2.480 1.00 95.94 303 TYR A CA 1
ATOM 2335 C C . TYR A 1 303 ? 12.367 -4.008 3.686 1.00 95.94 303 TYR A C 1
ATOM 2337 O O . TYR A 1 303 ? 12.644 -3.505 4.774 1.00 95.94 303 TYR A O 1
ATOM 2345 N N . VAL A 1 304 ? 11.337 -4.837 3.504 1.00 96.19 304 VAL A N 1
ATOM 2346 C CA . VAL A 1 304 ? 10.445 -5.322 4.559 1.00 96.19 304 VAL A CA 1
ATOM 2347 C C . VAL A 1 304 ? 10.265 -6.829 4.387 1.00 96.19 304 VAL A C 1
ATOM 2349 O O . VAL A 1 304 ? 9.705 -7.281 3.393 1.00 96.19 304 VAL A O 1
ATOM 2352 N N . ASP A 1 305 ? 10.734 -7.602 5.360 1.00 95.75 305 ASP A N 1
ATOM 2353 C CA . ASP A 1 305 ? 10.509 -9.043 5.449 1.00 95.75 305 ASP A CA 1
ATOM 2354 C C . ASP A 1 305 ? 9.426 -9.347 6.484 1.00 95.75 305 ASP A C 1
ATOM 2356 O O . ASP A 1 305 ? 9.322 -8.672 7.511 1.00 95.75 305 ASP A O 1
ATOM 2360 N N . ALA A 1 306 ? 8.669 -10.419 6.260 1.00 96.19 306 ALA A N 1
ATOM 2361 C CA . ALA A 1 306 ? 7.693 -10.920 7.216 1.00 96.19 306 ALA A CA 1
ATOM 2362 C C . ALA A 1 306 ? 7.799 -12.440 7.383 1.00 96.19 306 ALA A C 1
ATOM 2364 O O . ALA A 1 306 ? 8.033 -13.183 6.427 1.00 96.19 306 ALA A O 1
ATOM 2365 N N . VAL A 1 307 ? 7.641 -12.913 8.619 1.00 96.75 307 VAL A N 1
ATOM 2366 C CA . VAL A 1 307 ? 7.693 -14.332 8.975 1.00 96.75 307 VAL A CA 1
ATOM 2367 C C . VAL A 1 307 ? 6.574 -14.664 9.948 1.00 96.75 307 VAL A C 1
ATOM 2369 O O . VAL A 1 307 ? 6.516 -14.124 11.053 1.00 96.75 307 VAL A O 1
ATOM 2372 N N . GLU A 1 308 ? 5.709 -15.592 9.546 1.00 96.81 308 GLU A N 1
ATOM 2373 C CA . GLU A 1 308 ? 4.703 -16.175 10.429 1.00 96.81 308 GLU A CA 1
ATOM 2374 C C . GLU A 1 308 ? 5.368 -16.955 11.566 1.00 96.81 308 GLU A C 1
ATOM 2376 O O . GLU A 1 308 ? 6.320 -17.719 11.366 1.00 96.81 308 GLU A O 1
ATOM 2381 N N . LEU A 1 309 ? 4.865 -16.741 12.778 1.00 97.00 309 LEU A N 1
ATOM 2382 C CA . LEU A 1 309 ? 5.381 -17.352 13.992 1.00 97.00 309 LEU A CA 1
ATOM 2383 C C . LEU A 1 309 ? 4.536 -18.584 14.350 1.00 97.00 309 LEU A C 1
ATOM 2385 O O . LEU A 1 309 ? 3.309 -18.482 14.407 1.00 97.00 309 LEU A O 1
ATOM 2389 N N . PRO A 1 310 ? 5.163 -19.747 14.617 1.00 95.75 310 PRO A N 1
ATOM 2390 C CA . PRO A 1 310 ? 4.444 -20.927 15.081 1.00 95.75 310 PRO A CA 1
ATOM 2391 C C . PRO A 1 310 ? 3.730 -20.688 16.414 1.00 95.75 310 PRO A C 1
ATOM 2393 O O . PRO A 1 310 ? 4.165 -19.878 17.236 1.00 95.75 310 PRO A O 1
ATOM 2396 N N . GLU A 1 311 ? 2.691 -21.476 16.685 1.00 91.62 311 GLU A N 1
ATOM 2397 C CA . GLU A 1 311 ? 2.076 -21.498 18.012 1.00 91.62 311 GLU A CA 1
ATOM 2398 C C . GLU A 1 311 ? 3.105 -21.867 19.093 1.00 91.62 311 GLU A C 1
ATOM 2400 O O . GLU A 1 311 ? 3.998 -22.688 18.872 1.00 91.62 311 GLU A O 1
ATOM 2405 N N . ASN A 1 312 ? 2.955 -21.287 20.287 1.00 92.81 312 ASN A N 1
ATOM 2406 C CA . ASN A 1 312 ? 3.881 -21.431 21.421 1.00 92.81 312 ASN A CA 1
ATOM 2407 C C . ASN A 1 312 ? 5.278 -20.815 21.207 1.00 92.81 312 ASN A C 1
ATOM 2409 O O . ASN A 1 312 ? 6.201 -21.123 21.965 1.00 92.81 312 ASN A O 1
ATOM 2413 N N . ALA A 1 313 ? 5.455 -19.946 20.206 1.00 96.62 313 ALA A N 1
ATOM 2414 C CA . ALA A 1 313 ? 6.667 -19.147 20.076 1.00 96.62 313 ALA A CA 1
ATOM 2415 C C . ALA A 1 313 ? 6.894 -18.289 21.335 1.00 96.62 313 ALA A C 1
ATOM 2417 O O . ALA A 1 313 ? 6.036 -17.502 21.726 1.00 96.62 313 ALA A O 1
ATOM 2418 N N . CYS A 1 314 ? 8.075 -18.414 21.946 1.00 97.50 314 CYS A N 1
ATOM 2419 C CA . CYS A 1 314 ? 8.475 -17.638 23.126 1.00 97.50 314 CYS A CA 1
ATOM 2420 C C . CYS A 1 314 ? 9.704 -16.764 22.870 1.00 97.50 314 CYS A C 1
ATOM 2422 O O . CYS A 1 314 ? 9.878 -15.725 23.505 1.00 97.50 314 CYS A O 1
ATOM 2424 N N . THR A 1 315 ? 10.599 -17.171 21.972 1.00 98.38 315 THR A N 1
ATOM 2425 C CA . THR A 1 315 ? 11.811 -16.404 21.667 1.00 98.38 315 THR A CA 1
ATOM 2426 C C . THR A 1 315 ? 12.097 -16.431 20.179 1.00 98.38 315 THR A C 1
ATOM 2428 O O . THR A 1 315 ? 12.053 -17.491 19.562 1.00 98.38 315 THR A O 1
ATOM 2431 N N . VAL A 1 316 ? 12.432 -15.275 19.611 1.00 98.62 316 VAL A N 1
ATOM 2432 C CA . VAL A 1 316 ? 12.875 -15.133 18.223 1.00 98.62 316 VAL A CA 1
ATOM 2433 C C . VAL A 1 316 ? 14.299 -14.597 18.197 1.00 98.62 316 VAL A C 1
ATOM 2435 O O . VAL A 1 316 ? 14.636 -13.679 18.940 1.00 98.62 316 VAL A O 1
ATOM 2438 N N . VAL A 1 317 ? 15.148 -15.167 17.350 1.00 98.50 317 VAL A N 1
ATOM 2439 C CA . VAL A 1 317 ? 16.528 -14.731 17.136 1.00 98.50 317 VAL A CA 1
ATOM 2440 C C . VAL A 1 317 ? 16.728 -14.434 15.658 1.00 98.50 317 VAL A C 1
ATOM 2442 O O . VAL A 1 317 ? 16.549 -15.320 14.825 1.00 98.50 317 VAL A O 1
ATOM 2445 N N . ILE A 1 318 ? 17.128 -13.201 15.352 1.00 98.12 318 ILE A N 1
ATOM 2446 C CA . ILE A 1 318 ? 17.360 -12.697 13.997 1.00 98.12 318 ILE A CA 1
ATOM 2447 C C . ILE A 1 318 ? 18.864 -12.482 13.808 1.00 98.12 318 ILE A C 1
ATOM 2449 O O . ILE A 1 318 ? 19.486 -11.720 14.554 1.00 98.12 318 ILE A O 1
ATOM 2453 N N . HIS A 1 319 ? 19.438 -13.137 12.801 1.00 96.81 319 HIS A N 1
ATOM 2454 C CA . HIS A 1 319 ? 20.846 -13.035 12.423 1.00 96.81 319 HIS A CA 1
ATOM 2455 C C . HIS A 1 319 ? 20.973 -12.618 10.948 1.00 96.81 319 HIS A C 1
ATOM 2457 O O . HIS A 1 319 ? 20.864 -13.464 10.059 1.00 96.81 319 HIS A O 1
ATOM 2463 N N . PRO A 1 320 ? 21.206 -11.329 10.655 1.00 95.38 320 PRO A N 1
ATOM 2464 C CA . PRO A 1 320 ? 21.495 -10.871 9.298 1.00 95.38 320 PRO A CA 1
ATOM 2465 C C . PRO A 1 320 ? 22.961 -11.102 8.895 1.00 95.38 320 PRO A C 1
ATOM 2467 O O . PRO A 1 320 ? 23.873 -10.990 9.714 1.00 95.38 320 PRO A O 1
ATOM 2470 N N . TYR A 1 321 ? 23.187 -11.357 7.608 1.00 94.12 321 TYR A N 1
ATOM 2471 C CA . TYR A 1 321 ? 24.484 -11.576 6.969 1.00 94.12 321 TYR A CA 1
ATOM 2472 C C . TYR A 1 321 ? 24.704 -10.586 5.823 1.00 94.12 321 TYR A C 1
ATOM 2474 O O . TYR A 1 321 ? 23.769 -10.187 5.126 1.00 94.12 321 TYR A O 1
ATOM 2482 N N . GLY A 1 322 ? 25.964 -10.205 5.622 1.00 90.06 322 GLY A N 1
ATOM 2483 C CA . GLY A 1 322 ? 26.395 -9.284 4.573 1.00 90.06 322 GLY A CA 1
ATOM 2484 C C . GLY A 1 322 ? 27.187 -8.108 5.135 1.00 90.06 322 GLY A C 1
ATOM 2485 O O . GLY A 1 322 ? 27.706 -8.147 6.255 1.00 90.06 322 GLY A O 1
ATOM 2486 N N . THR A 1 323 ? 27.286 -7.037 4.351 1.00 83.50 323 THR A N 1
ATOM 2487 C CA . THR A 1 323 ? 28.049 -5.835 4.717 1.00 83.50 323 THR A CA 1
ATOM 2488 C C . THR A 1 323 ? 27.140 -4.650 5.044 1.00 83.50 323 THR A C 1
ATOM 2490 O O . THR A 1 323 ? 26.076 -4.479 4.457 1.00 83.50 323 THR A O 1
ATOM 2493 N N . ARG A 1 324 ? 27.575 -3.786 5.978 1.00 83.81 324 ARG A N 1
ATOM 2494 C CA . ARG A 1 324 ? 26.854 -2.556 6.383 1.00 83.81 324 ARG A CA 1
ATOM 2495 C C . ARG A 1 324 ? 25.398 -2.808 6.814 1.00 83.81 324 ARG A C 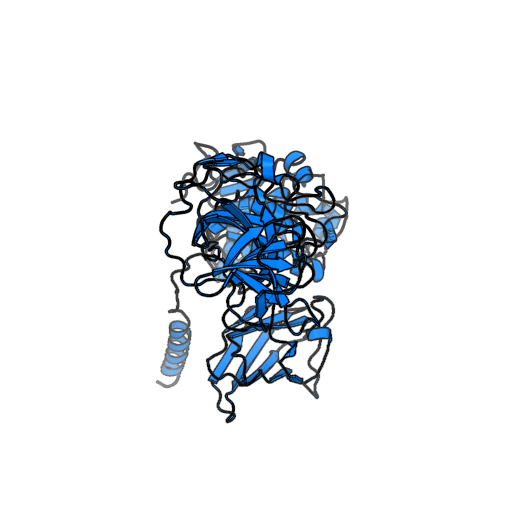1
ATOM 2497 O O . ARG A 1 324 ? 24.496 -2.063 6.441 1.00 83.81 324 ARG A O 1
ATOM 2504 N N . LEU A 1 325 ? 25.200 -3.848 7.620 1.00 89.62 325 LEU A N 1
ATOM 2505 C CA . LEU A 1 325 ? 23.896 -4.282 8.115 1.00 89.62 325 LEU A CA 1
ATOM 2506 C C . LEU A 1 325 ? 23.226 -3.196 8.967 1.00 89.62 325 LEU A C 1
ATOM 2508 O O . LEU A 1 325 ? 23.787 -2.724 9.963 1.00 89.62 325 LEU A O 1
ATOM 2512 N N . ARG A 1 326 ? 22.022 -2.792 8.563 1.00 93.38 326 ARG A N 1
ATOM 2513 C CA . ARG A 1 326 ? 21.232 -1.748 9.222 1.00 93.38 326 ARG A CA 1
ATOM 2514 C C . ARG A 1 326 ? 19.760 -2.149 9.216 1.00 93.38 326 ARG A C 1
ATOM 2516 O O . ARG A 1 326 ? 19.116 -2.128 8.170 1.00 93.38 326 ARG A O 1
ATOM 2523 N N . MET A 1 327 ? 19.260 -2.507 10.390 1.00 95.62 327 MET A N 1
ATOM 2524 C CA . MET A 1 327 ? 17.857 -2.830 10.638 1.00 95.62 327 MET A CA 1
ATOM 2525 C C . MET A 1 327 ? 17.165 -1.572 11.153 1.00 95.62 327 MET A C 1
ATOM 2527 O O . MET A 1 327 ? 17.637 -0.992 12.135 1.00 95.62 327 MET A O 1
ATOM 2531 N N . SER A 1 328 ? 16.112 -1.134 10.469 1.00 96.06 328 SER A N 1
ATOM 2532 C CA . SER A 1 328 ? 15.388 0.089 10.816 1.00 96.06 328 SER A CA 1
ATOM 2533 C C . SER A 1 328 ? 14.336 -0.182 11.875 1.00 96.06 328 SER A C 1
ATOM 2535 O O . SER A 1 328 ? 14.384 0.426 12.932 1.00 96.06 328 SER A O 1
ATOM 2537 N N . SER A 1 329 ? 13.434 -1.138 11.644 1.00 95.56 329 SER A N 1
ATOM 2538 C CA . SER A 1 329 ? 12.358 -1.423 12.594 1.00 95.56 329 SER A CA 1
ATOM 2539 C C . SER A 1 329 ? 12.042 -2.910 12.694 1.00 95.56 329 SER A C 1
ATOM 2541 O O . SER A 1 329 ? 12.320 -3.691 11.783 1.00 95.56 329 SER A O 1
ATOM 2543 N N . VAL A 1 330 ? 11.480 -3.312 13.833 1.00 96.75 330 VAL A N 1
ATOM 2544 C CA . VAL A 1 330 ? 10.945 -4.659 14.047 1.00 96.75 330 VAL A CA 1
ATOM 2545 C C . VAL A 1 330 ? 9.576 -4.547 14.687 1.00 96.75 330 VAL A C 1
ATOM 2547 O O . VAL A 1 330 ? 9.410 -3.803 15.651 1.00 96.75 330 VAL A O 1
ATOM 2550 N N . ARG A 1 331 ? 8.600 -5.302 14.181 1.00 97.00 331 ARG A N 1
ATOM 2551 C CA . ARG A 1 331 ? 7.240 -5.356 14.727 1.00 97.00 331 ARG A CA 1
ATOM 2552 C C . ARG A 1 331 ? 6.831 -6.803 14.969 1.00 97.00 331 ARG A C 1
ATOM 2554 O O . ARG A 1 331 ? 6.991 -7.655 14.098 1.00 97.00 331 ARG A O 1
ATOM 2561 N N . VAL A 1 332 ? 6.310 -7.076 16.159 1.00 97.69 332 VAL A N 1
ATOM 2562 C CA . VAL A 1 332 ? 5.698 -8.359 16.518 1.00 97.69 332 VAL A CA 1
ATOM 2563 C C . VAL A 1 332 ? 4.194 -8.166 16.588 1.00 97.69 332 VAL A C 1
ATOM 2565 O O . VAL A 1 332 ? 3.723 -7.321 17.339 1.00 97.69 332 VAL A O 1
ATOM 2568 N N . TYR A 1 333 ? 3.430 -8.961 15.859 1.00 96.31 333 TYR A N 1
ATOM 2569 C CA . TYR A 1 333 ? 1.976 -8.855 15.805 1.00 96.31 333 TYR A CA 1
ATOM 2570 C C . TYR A 1 333 ? 1.292 -10.075 16.427 1.00 96.31 333 TYR A C 1
ATOM 2572 O O . TYR A 1 333 ? 1.824 -11.182 16.351 1.00 96.31 333 TYR A O 1
ATOM 2580 N N . GLY A 1 334 ? 0.116 -9.879 17.034 1.00 93.81 334 GLY A N 1
ATOM 2581 C CA . GLY A 1 334 ? -0.770 -10.965 17.491 1.00 93.81 334 GLY A CA 1
ATOM 2582 C C . GLY A 1 334 ? -1.634 -11.518 16.355 1.00 93.81 334 GLY A C 1
ATOM 2583 O O . GLY A 1 334 ? -1.567 -10.985 15.261 1.00 93.81 334 GLY A O 1
ATOM 2584 N N . LYS A 1 335 ? -2.445 -12.563 16.578 1.00 88.62 335 LYS A N 1
ATOM 2585 C CA . LYS A 1 335 ? -3.212 -13.254 15.508 1.00 88.62 335 LYS A CA 1
ATOM 2586 C C . LYS A 1 335 ? -4.152 -12.346 14.689 1.00 88.62 335 LYS A C 1
ATOM 2588 O O . LYS A 1 335 ? -4.317 -12.591 13.497 1.00 88.62 335 LYS A O 1
ATOM 2593 N N . ASP A 1 336 ? -4.686 -11.293 15.302 1.00 84.19 336 ASP A N 1
ATOM 2594 C CA . ASP A 1 336 ? -5.706 -10.407 14.717 1.00 84.19 336 ASP A CA 1
ATOM 2595 C C . ASP A 1 336 ? -5.111 -9.126 14.099 1.00 84.19 336 ASP A C 1
ATOM 2597 O O . ASP A 1 336 ? -5.710 -8.054 14.150 1.00 84.19 336 ASP A O 1
ATOM 2601 N N . TYR A 1 337 ? -3.891 -9.203 13.563 1.00 87.62 337 TYR A N 1
ATOM 2602 C CA . TYR A 1 337 ? -3.248 -8.050 12.935 1.00 87.62 337 TYR A CA 1
ATOM 2603 C C . TYR A 1 337 ? -3.936 -7.655 11.620 1.00 87.62 337 TYR A C 1
ATOM 2605 O O . TYR A 1 337 ? -4.409 -8.526 10.883 1.00 87.62 337 TYR A O 1
ATOM 2613 N N . PRO A 1 338 ? -3.962 -6.357 11.275 1.00 84.19 338 PRO A N 1
ATOM 2614 C CA . PRO A 1 338 ? -4.665 -5.884 10.087 1.00 84.19 338 PRO A CA 1
ATOM 2615 C C . PRO A 1 338 ? -3.863 -6.203 8.817 1.00 84.19 338 PRO A C 1
ATOM 2617 O O . PRO A 1 338 ? -2.912 -5.510 8.451 1.00 84.19 338 PRO A O 1
ATOM 2620 N N . ARG A 1 339 ? -4.238 -7.291 8.138 1.00 83.50 339 ARG A N 1
ATOM 2621 C CA . ARG A 1 339 ? -3.517 -7.845 6.974 1.00 83.50 339 ARG A CA 1
ATOM 2622 C C . ARG A 1 339 ? -3.402 -6.872 5.801 1.00 83.50 339 ARG A C 1
ATOM 2624 O O . ARG A 1 339 ? -2.385 -6.881 5.118 1.00 83.50 339 ARG A O 1
ATOM 2631 N N . GLU A 1 340 ? -4.385 -5.993 5.631 1.00 79.50 340 GLU A N 1
ATOM 2632 C CA . GLU A 1 340 ? -4.404 -5.007 4.545 1.00 79.50 340 GLU A CA 1
ATOM 2633 C C . GLU A 1 340 ? -3.322 -3.931 4.654 1.00 79.50 340 GLU A C 1
ATOM 2635 O O . GLU A 1 340 ? -2.994 -3.296 3.659 1.00 79.50 340 GLU A O 1
ATOM 2640 N N . VAL A 1 341 ? -2.717 -3.745 5.829 1.00 85.38 341 VAL A N 1
ATOM 2641 C CA . VAL A 1 341 ? -1.671 -2.726 6.052 1.00 85.38 341 VAL A CA 1
ATOM 2642 C C . VAL A 1 341 ? -0.354 -3.313 6.553 1.00 85.38 341 VAL A C 1
ATOM 2644 O O . VAL A 1 341 ? 0.681 -2.649 6.530 1.00 85.38 341 VAL A O 1
ATOM 2647 N N . VAL A 1 342 ? -0.360 -4.570 7.002 1.00 92.00 342 VAL A N 1
ATOM 2648 C CA . VAL A 1 342 ? 0.852 -5.273 7.426 1.00 92.00 342 VAL A CA 1
ATOM 2649 C C . VAL A 1 342 ? 1.477 -5.986 6.228 1.00 92.00 342 VAL A C 1
ATOM 2651 O O . VAL A 1 342 ? 1.056 -7.074 5.840 1.00 92.00 342 VAL A O 1
ATOM 2654 N N . GLN A 1 343 ? 2.522 -5.362 5.681 1.00 94.88 343 GLN A N 1
ATOM 2655 C CA . GLN A 1 343 ? 3.255 -5.832 4.505 1.00 94.88 343 GLN A CA 1
ATOM 2656 C C . GLN A 1 343 ? 3.876 -7.224 4.676 1.00 94.88 343 GLN A C 1
ATOM 2658 O O . GLN A 1 343 ? 4.608 -7.486 5.637 1.00 94.88 343 GLN A O 1
ATOM 2663 N N . GLN A 1 344 ? 3.619 -8.074 3.684 1.00 94.62 344 GLN A N 1
ATOM 2664 C CA . GLN A 1 344 ? 4.103 -9.445 3.514 1.00 94.62 344 GLN A CA 1
ATOM 2665 C C . GLN A 1 344 ? 4.374 -9.684 2.025 1.00 94.62 344 GLN A C 1
ATOM 2667 O O . GLN A 1 344 ? 3.528 -10.191 1.290 1.00 94.62 344 GLN A O 1
ATOM 2672 N N . TRP A 1 345 ? 5.537 -9.233 1.565 1.00 95.94 345 TRP A N 1
ATOM 2673 C CA . TRP A 1 345 ? 5.853 -9.195 0.143 1.00 95.94 345 TRP A CA 1
ATOM 2674 C C . TRP A 1 345 ? 6.157 -10.567 -0.461 1.00 95.94 345 TRP A C 1
ATOM 2676 O O . TRP A 1 345 ? 6.827 -11.407 0.141 1.00 95.94 345 TRP A O 1
ATOM 2686 N N . GLN A 1 346 ? 5.725 -10.740 -1.706 1.00 94.94 346 GLN A N 1
ATOM 2687 C CA . GLN A 1 346 ? 6.086 -11.840 -2.591 1.00 94.94 346 GLN A CA 1
ATOM 2688 C C . GLN A 1 346 ? 7.217 -11.406 -3.538 1.00 94.94 346 GLN A C 1
ATOM 2690 O O . GLN A 1 346 ? 7.298 -10.232 -3.908 1.00 94.94 346 GLN A O 1
ATOM 2695 N N . PRO A 1 347 ? 8.107 -12.318 -3.958 1.00 94.38 347 PRO A N 1
ATOM 2696 C CA . PRO A 1 347 ? 9.134 -11.996 -4.942 1.00 94.38 347 PRO A CA 1
ATOM 2697 C C . PRO A 1 347 ? 8.525 -11.695 -6.309 1.00 94.38 347 PRO A C 1
ATOM 2699 O O . PRO A 1 347 ? 7.502 -12.260 -6.690 1.00 94.38 347 PRO A O 1
ATOM 2702 N N . MET A 1 348 ? 9.194 -10.831 -7.074 1.00 94.50 348 MET A N 1
ATOM 2703 C CA . MET A 1 348 ? 8.809 -10.569 -8.457 1.00 94.50 348 MET A CA 1
ATOM 2704 C C . MET A 1 348 ? 8.956 -11.848 -9.297 1.00 94.50 348 MET A C 1
ATOM 2706 O O . MET A 1 348 ? 10.075 -12.362 -9.387 1.00 94.50 348 MET A O 1
ATOM 2710 N N . PRO A 1 349 ? 7.869 -12.354 -9.910 1.00 95.44 349 PRO A N 1
ATOM 2711 C CA . PRO A 1 349 ? 7.900 -13.601 -10.663 1.00 95.44 349 PRO A CA 1
ATOM 2712 C C . PRO A 1 349 ? 8.685 -13.458 -11.973 1.00 95.44 349 PRO A C 1
ATOM 2714 O O . PRO A 1 349 ? 8.838 -12.363 -12.514 1.00 95.44 349 PRO A O 1
ATOM 2717 N N . ASP A 1 350 ? 9.105 -14.593 -12.533 1.00 95.62 350 ASP A N 1
ATOM 2718 C CA . ASP A 1 350 ? 9.803 -14.662 -13.830 1.00 95.62 350 ASP A CA 1
ATOM 2719 C C . ASP A 1 350 ? 8.908 -14.284 -15.028 1.00 95.62 350 ASP A C 1
ATOM 2721 O O . ASP A 1 350 ? 9.391 -14.084 -16.144 1.00 95.62 350 ASP A O 1
ATOM 2725 N N . LYS A 1 351 ? 7.587 -14.238 -14.816 1.00 97.62 351 LYS A N 1
ATOM 2726 C CA . LYS A 1 351 ? 6.585 -13.864 -15.815 1.00 97.62 351 LYS A CA 1
ATOM 2727 C C . LYS A 1 351 ? 5.564 -12.913 -15.199 1.00 97.62 351 LYS A C 1
ATOM 2729 O O . LYS A 1 351 ? 4.842 -13.292 -14.277 1.00 97.62 351 LYS A O 1
ATOM 2734 N N . LEU A 1 352 ? 5.505 -11.706 -15.748 1.00 98.31 352 LEU A N 1
ATOM 2735 C CA . LEU A 1 352 ? 4.522 -10.678 -15.431 1.00 98.31 352 LEU A CA 1
ATOM 2736 C C . LEU A 1 352 ? 3.490 -10.531 -16.552 1.00 98.31 352 LEU A C 1
ATOM 2738 O O . LEU A 1 352 ? 3.793 -10.711 -17.739 1.00 98.31 352 LEU A O 1
ATOM 2742 N N . ASP A 1 353 ? 2.289 -10.128 -16.154 1.00 98.62 353 ASP A N 1
ATOM 2743 C CA . ASP A 1 353 ? 1.277 -9.619 -17.074 1.00 98.62 353 ASP A CA 1
ATOM 2744 C C . ASP A 1 353 ? 1.629 -8.174 -17.450 1.00 98.62 353 ASP A C 1
ATOM 2746 O O . ASP A 1 353 ? 1.635 -7.812 -18.625 1.00 98.62 353 ASP A O 1
ATOM 2750 N N . MET A 1 354 ? 2.017 -7.367 -16.456 1.00 98.69 354 MET A N 1
ATOM 2751 C CA . MET A 1 354 ? 2.384 -5.964 -16.638 1.00 98.69 354 MET A CA 1
ATOM 2752 C C . MET A 1 354 ? 3.645 -5.593 -15.856 1.00 98.69 354 MET A C 1
ATOM 2754 O O . MET A 1 354 ? 3.828 -6.012 -14.714 1.00 98.69 354 MET A O 1
ATOM 2758 N N . LEU A 1 355 ? 4.496 -4.764 -16.460 1.00 98.81 355 LEU A N 1
ATOM 2759 C CA . LEU A 1 355 ? 5.625 -4.114 -15.798 1.00 98.81 355 LEU A CA 1
ATOM 2760 C C . LEU A 1 355 ? 5.524 -2.595 -15.952 1.00 98.81 355 LEU A C 1
ATOM 2762 O O . LEU A 1 355 ? 5.577 -2.067 -17.063 1.00 98.81 355 LEU A O 1
ATOM 2766 N N . LEU A 1 356 ? 5.406 -1.900 -14.828 1.00 98.81 356 LEU A N 1
ATOM 2767 C CA . LEU A 1 356 ? 5.419 -0.446 -14.756 1.00 98.81 356 LEU A CA 1
ATOM 2768 C C . LEU A 1 356 ? 6.830 0.043 -14.416 1.00 98.81 356 LEU A C 1
ATOM 2770 O O . LEU A 1 356 ? 7.432 -0.397 -13.435 1.00 98.81 356 LEU A O 1
ATOM 2774 N N . PHE A 1 357 ? 7.348 0.977 -15.208 1.00 98.81 357 PHE A N 1
ATOM 2775 C CA . PHE A 1 357 ? 8.560 1.717 -14.863 1.00 98.81 357 PHE A CA 1
ATOM 2776 C C . PHE A 1 357 ? 8.185 3.066 -14.263 1.00 98.81 357 PHE A C 1
ATOM 2778 O O . PHE A 1 357 ? 7.534 3.883 -14.912 1.00 98.81 357 PHE A O 1
ATOM 2785 N N . SER A 1 358 ? 8.636 3.286 -13.032 1.00 98.50 358 SER A N 1
ATOM 2786 C CA . SER A 1 358 ? 8.443 4.522 -12.286 1.00 98.50 358 SER A CA 1
ATOM 2787 C C . SER A 1 358 ? 9.786 5.219 -12.120 1.00 98.50 358 SER A C 1
ATOM 2789 O O . SER A 1 358 ? 10.757 4.609 -11.663 1.00 98.50 358 SER A O 1
ATOM 2791 N N . THR A 1 359 ? 9.883 6.488 -12.512 1.00 98.44 359 THR A N 1
ATOM 2792 C CA . THR A 1 359 ? 11.153 7.221 -12.378 1.00 98.44 359 THR A CA 1
ATOM 2793 C C . THR A 1 359 ? 11.500 7.398 -10.907 1.00 98.44 359 THR A C 1
ATOM 2795 O O . THR A 1 359 ? 12.519 6.874 -10.457 1.00 98.44 359 THR A O 1
ATOM 2798 N N . HIS A 1 360 ? 10.654 8.087 -10.156 1.00 98.12 360 HIS A N 1
ATOM 2799 C CA . HIS A 1 360 ? 10.782 8.245 -8.719 1.00 98.12 360 HIS A CA 1
ATOM 2800 C C . HIS A 1 360 ? 9.804 7.309 -8.008 1.00 98.12 360 HIS A C 1
ATOM 2802 O O . HIS A 1 360 ? 8.903 6.721 -8.606 1.00 98.12 360 HIS A O 1
ATOM 2808 N N . GLN A 1 361 ? 9.998 7.154 -6.702 1.00 97.31 361 GLN A N 1
ATOM 2809 C CA . GLN A 1 361 ? 8.907 6.728 -5.815 1.00 97.31 361 GLN A CA 1
ATOM 2810 C C . GLN A 1 361 ? 7.756 7.748 -5.966 1.00 97.31 361 GLN A C 1
ATOM 2812 O O . GLN A 1 361 ? 8.075 8.849 -6.341 1.00 97.31 361 GLN A O 1
ATOM 2817 N N . ASP A 1 362 ? 6.491 7.507 -5.653 1.00 95.81 362 ASP A N 1
ATOM 2818 C CA . ASP A 1 362 ? 5.355 8.446 -5.888 1.00 95.81 362 ASP A CA 1
ATOM 2819 C C . ASP A 1 362 ? 4.799 8.532 -7.323 1.00 95.81 362 ASP A C 1
ATOM 2821 O O . ASP A 1 362 ? 3.573 8.550 -7.473 1.00 95.81 362 ASP A O 1
ATOM 2825 N N . ASP A 1 363 ? 5.644 8.534 -8.358 1.00 97.25 363 ASP A N 1
ATOM 2826 C CA . ASP A 1 363 ? 5.222 8.689 -9.757 1.00 97.25 363 ASP A CA 1
ATOM 2827 C C . ASP A 1 363 ? 4.207 7.610 -10.184 1.00 97.25 363 ASP A C 1
ATOM 2829 O O . ASP A 1 363 ? 3.271 7.902 -10.931 1.00 97.25 363 ASP A O 1
ATOM 2833 N N . GLU A 1 364 ? 4.370 6.378 -9.688 1.00 96.62 364 GLU A N 1
ATOM 2834 C CA . GLU A 1 364 ? 3.528 5.206 -9.948 1.00 96.62 364 GLU A CA 1
ATOM 2835 C C . GLU A 1 364 ? 2.068 5.418 -9.540 1.00 96.62 364 GLU A C 1
ATOM 2837 O O . GLU A 1 364 ? 1.169 4.856 -10.159 1.00 96.62 364 GLU A O 1
ATOM 2842 N N . ILE A 1 365 ? 1.830 6.241 -8.517 1.00 94.81 365 ILE A N 1
ATOM 2843 C CA . ILE A 1 365 ? 0.486 6.619 -8.078 1.00 94.81 365 ILE A CA 1
ATOM 2844 C C . ILE A 1 365 ? 0.100 7.959 -8.704 1.00 94.81 365 ILE A C 1
ATOM 2846 O O . ILE A 1 365 ? -1.015 8.117 -9.194 1.00 94.81 365 ILE A O 1
ATOM 2850 N N . LEU A 1 366 ? 1.026 8.918 -8.744 1.00 93.38 366 LEU A N 1
ATOM 2851 C CA . LEU A 1 366 ? 0.748 10.296 -9.137 1.00 93.38 366 LEU A CA 1
ATOM 2852 C C . LEU A 1 366 ? 0.320 10.438 -10.602 1.00 93.38 366 LEU A C 1
ATOM 2854 O O . LEU A 1 366 ? -0.598 11.206 -10.895 1.00 93.38 366 LEU A O 1
ATOM 2858 N N . PHE A 1 367 ? 0.978 9.707 -11.506 1.00 95.38 367 PHE A N 1
ATOM 2859 C CA . PHE A 1 367 ? 0.748 9.800 -12.952 1.00 95.38 367 PHE A CA 1
ATOM 2860 C C . PHE A 1 367 ? -0.056 8.634 -13.517 1.00 95.38 367 PHE A C 1
ATOM 2862 O O . PHE A 1 367 ? -0.685 8.785 -14.556 1.00 95.38 367 PHE A O 1
ATOM 2869 N N . PHE A 1 368 ? -0.091 7.492 -12.829 1.00 95.50 368 PHE A N 1
ATOM 2870 C CA . PHE A 1 368 ? -0.822 6.313 -13.306 1.00 95.50 368 PHE A CA 1
ATOM 2871 C C . PHE A 1 368 ? -2.095 6.024 -12.504 1.00 95.50 368 PHE A C 1
ATOM 2873 O O . PHE A 1 368 ? -2.899 5.196 -12.927 1.00 95.50 368 PHE A O 1
ATOM 2880 N N . SER A 1 369 ? -2.305 6.726 -11.384 1.00 92.62 369 SER A N 1
ATOM 2881 C CA . SER A 1 369 ? -3.513 6.708 -10.557 1.00 92.62 369 SER A CA 1
ATOM 2882 C C . SER A 1 369 ? -4.101 5.307 -10.359 1.00 92.62 369 SER A C 1
ATOM 2884 O O . SER A 1 369 ? -3.504 4.472 -9.679 1.00 92.62 369 SER A O 1
ATOM 2886 N N . GLY A 1 370 ? -5.259 5.034 -10.968 1.00 94.12 370 GLY A N 1
ATOM 2887 C CA . GLY A 1 370 ? -6.004 3.797 -10.813 1.00 94.12 370 GLY A CA 1
ATOM 2888 C C . GLY A 1 370 ? -5.313 2.563 -11.389 1.00 94.12 370 GLY A C 1
ATOM 2889 O O . GLY A 1 370 ? -5.781 1.465 -11.126 1.00 94.12 370 GLY A O 1
ATOM 2890 N N . LEU A 1 371 ? -4.205 2.689 -12.125 1.00 96.50 371 LEU A N 1
ATOM 2891 C CA . LEU A 1 371 ? -3.550 1.568 -12.804 1.00 96.50 371 LEU A CA 1
ATOM 2892 C C . LEU A 1 371 ? -3.116 0.451 -11.847 1.00 96.50 371 LEU A C 1
ATOM 2894 O O . LEU A 1 371 ? -3.427 -0.718 -12.088 1.00 96.50 371 LEU A O 1
ATOM 2898 N N . VAL A 1 372 ? -2.421 0.798 -10.757 1.00 96.00 372 VAL A N 1
ATOM 2899 C CA . VAL A 1 372 ? -1.971 -0.185 -9.758 1.00 96.00 372 VAL A CA 1
ATOM 2900 C C . VAL A 1 372 ? -3.163 -0.864 -9.077 1.00 96.00 372 VAL A C 1
ATOM 2902 O O . VAL A 1 372 ? -3.221 -2.098 -9.130 1.00 96.00 372 VAL A O 1
ATOM 2905 N N . PRO A 1 373 ? -4.136 -0.133 -8.490 1.00 94.56 373 PRO A N 1
ATOM 2906 C CA . PRO A 1 373 ? -5.286 -0.780 -7.869 1.00 94.56 373 PRO A CA 1
ATOM 2907 C C . PRO A 1 373 ? -6.177 -1.528 -8.861 1.00 94.56 373 PRO A C 1
ATOM 2909 O O . PRO A 1 373 ? -6.646 -2.608 -8.521 1.00 94.56 373 PRO A O 1
ATOM 2912 N N . TRP A 1 374 ? -6.356 -1.047 -10.090 1.00 95.00 374 TRP A N 1
ATOM 2913 C CA . TRP A 1 374 ? -7.153 -1.732 -11.110 1.00 95.00 374 TRP A CA 1
ATOM 2914 C C . TRP A 1 374 ? -6.591 -3.120 -11.418 1.00 95.00 374 TRP A C 1
ATOM 2916 O O . TRP A 1 374 ? -7.253 -4.134 -11.209 1.00 95.00 374 TRP A O 1
ATOM 2926 N N . TYR A 1 375 ? -5.341 -3.195 -11.879 1.00 94.94 375 TYR A N 1
ATOM 2927 C CA . TYR A 1 375 ? -4.794 -4.468 -12.344 1.00 94.94 375 TYR A CA 1
ATOM 2928 C C . TYR A 1 375 ? -4.409 -5.410 -11.203 1.00 94.94 375 TYR A C 1
ATOM 2930 O O . TYR A 1 375 ? -4.531 -6.623 -11.376 1.00 94.94 375 TYR A O 1
ATOM 2938 N N . SER A 1 376 ? -4.022 -4.887 -10.033 1.00 91.75 376 SER A N 1
ATOM 2939 C CA . SER A 1 376 ? -3.758 -5.740 -8.865 1.00 91.75 376 SER A CA 1
ATOM 2940 C C . SER A 1 376 ? -5.021 -6.485 -8.423 1.00 91.75 376 SER A C 1
ATOM 2942 O O . SER A 1 376 ? -4.953 -7.680 -8.153 1.00 91.75 376 SER A O 1
ATOM 2944 N N . HIS A 1 377 ? -6.186 -5.827 -8.422 1.00 88.19 377 HIS A N 1
ATOM 2945 C CA . HIS A 1 377 ? -7.443 -6.452 -7.989 1.00 88.19 377 HIS A CA 1
ATOM 2946 C C . HIS A 1 377 ? -8.126 -7.282 -9.084 1.00 88.19 377 HIS A C 1
ATOM 2948 O O . HIS A 1 377 ? -8.867 -8.204 -8.766 1.00 88.19 377 HIS A O 1
ATOM 2954 N N . LEU A 1 378 ? -7.787 -7.070 -10.361 1.00 88.31 378 LEU A N 1
ATOM 2955 C CA . LEU A 1 378 ? -8.112 -8.018 -11.437 1.00 88.31 378 LEU A CA 1
ATOM 2956 C C . LEU A 1 378 ? -7.221 -9.277 -11.439 1.00 88.31 378 LEU A C 1
ATOM 2958 O O . LEU A 1 378 ? -7.263 -10.066 -12.386 1.00 88.31 378 LEU A O 1
ATOM 2962 N N . GLY A 1 379 ? -6.379 -9.459 -10.416 1.00 88.62 379 GLY A N 1
ATOM 2963 C CA . GLY A 1 379 ? -5.505 -10.622 -10.278 1.00 88.62 379 GLY A CA 1
ATOM 2964 C C . GLY A 1 379 ? -4.342 -10.649 -11.272 1.00 88.62 379 GLY A C 1
ATOM 2965 O O . GLY A 1 379 ? -3.753 -11.709 -11.487 1.00 88.62 379 GLY A O 1
ATOM 2966 N N . LYS A 1 380 ? -4.002 -9.514 -11.900 1.00 93.81 380 LYS A N 1
ATOM 2967 C CA . LYS A 1 380 ? -2.845 -9.438 -12.798 1.00 93.81 380 LYS A CA 1
ATOM 2968 C C . LYS A 1 380 ? -1.551 -9.412 -11.998 1.00 93.81 380 LYS A C 1
ATOM 2970 O O . LYS A 1 380 ? -1.413 -8.702 -11.001 1.00 93.81 380 LYS A O 1
ATOM 2975 N N . LYS A 1 381 ? -0.543 -10.116 -12.506 1.00 96.56 381 LYS A N 1
ATOM 2976 C CA . LYS A 1 381 ? 0.837 -10.048 -12.021 1.00 96.56 381 LYS A CA 1
ATOM 2977 C C . LYS A 1 381 ? 1.474 -8.752 -12.507 1.00 96.56 381 LYS A C 1
ATOM 2979 O O . LYS A 1 381 ? 2.128 -8.721 -13.552 1.00 96.56 381 LYS A O 1
ATOM 2984 N N . LEU A 1 382 ? 1.241 -7.687 -11.746 1.00 97.44 382 LEU A N 1
ATOM 2985 C CA . LEU A 1 382 ? 1.823 -6.364 -11.942 1.00 97.44 382 LEU A CA 1
ATOM 2986 C C . LEU A 1 382 ? 3.135 -6.237 -11.155 1.00 97.44 382 LEU A C 1
ATOM 2988 O O . LEU A 1 382 ? 3.164 -6.411 -9.939 1.00 97.44 382 LEU A O 1
ATOM 2992 N N . GLY A 1 383 ? 4.223 -5.918 -11.854 1.00 98.19 383 GLY A N 1
ATOM 2993 C CA . GLY A 1 383 ? 5.506 -5.549 -11.258 1.00 98.19 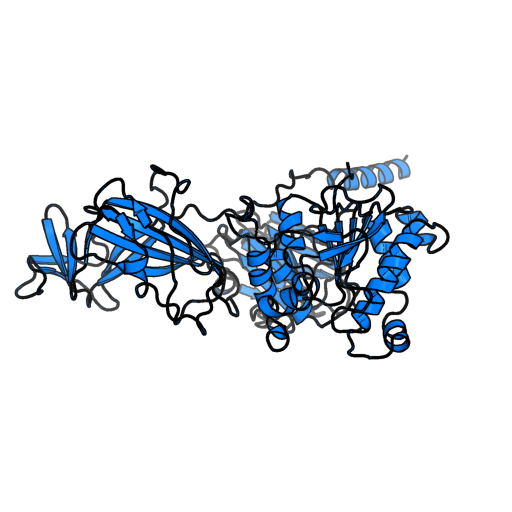383 GLY A CA 1
ATOM 2994 C C . GLY A 1 383 ? 5.806 -4.063 -11.441 1.00 98.19 383 GLY A C 1
ATOM 2995 O O . GLY A 1 383 ? 5.381 -3.459 -12.423 1.00 98.19 383 GLY A O 1
ATOM 2996 N N . ILE A 1 384 ? 6.582 -3.488 -10.520 1.00 98.69 384 ILE A N 1
ATOM 2997 C CA . ILE A 1 384 ? 7.056 -2.101 -10.592 1.00 98.69 384 ILE A CA 1
ATOM 2998 C C . ILE A 1 384 ? 8.582 -2.085 -10.494 1.00 98.69 384 ILE A C 1
ATOM 3000 O O . ILE A 1 384 ? 9.164 -2.757 -9.637 1.00 98.69 384 ILE A O 1
ATOM 3004 N N . VAL A 1 385 ? 9.222 -1.299 -11.358 1.00 98.75 385 VAL A N 1
ATOM 3005 C CA . VAL A 1 385 ? 10.652 -0.981 -11.293 1.00 98.75 385 VAL A CA 1
ATOM 3006 C C . VAL A 1 385 ? 10.810 0.514 -11.056 1.00 98.75 385 VAL A C 1
ATOM 3008 O O . VAL A 1 385 ? 10.437 1.326 -11.901 1.00 98.75 385 VAL A O 1
ATOM 3011 N N . TYR A 1 386 ? 11.401 0.869 -9.919 1.00 98.75 386 TYR A N 1
ATOM 3012 C CA . TYR A 1 386 ? 11.800 2.230 -9.597 1.00 98.75 386 TYR A CA 1
ATOM 3013 C C . TYR A 1 386 ? 13.215 2.509 -10.088 1.00 98.75 386 TYR A C 1
ATOM 3015 O O . TYR A 1 386 ? 14.163 1.797 -9.734 1.00 98.75 386 TYR A O 1
ATOM 3023 N N . MET A 1 387 ? 13.369 3.579 -10.862 1.00 98.69 387 MET A N 1
ATOM 3024 C CA . MET A 1 387 ? 14.657 3.954 -11.437 1.00 98.69 387 MET A CA 1
ATOM 3025 C C . MET A 1 387 ? 15.539 4.679 -10.413 1.00 98.69 387 MET A C 1
ATOM 3027 O O . MET A 1 387 ? 16.663 4.251 -10.137 1.00 98.69 387 MET A O 1
ATOM 3031 N N . ALA A 1 388 ? 15.028 5.763 -9.832 1.00 98.31 388 ALA A N 1
ATOM 3032 C CA . ALA A 1 388 ? 15.769 6.669 -8.969 1.00 98.31 388 ALA A CA 1
ATOM 3033 C C . ALA A 1 388 ? 15.783 6.227 -7.497 1.00 98.31 388 ALA A C 1
ATOM 3035 O O . ALA A 1 388 ? 14.890 5.539 -7.004 1.00 98.31 388 ALA A O 1
ATOM 3036 N N . ASN A 1 389 ? 16.801 6.679 -6.773 1.00 97.38 389 ASN A N 1
ATOM 3037 C CA . ASN A 1 389 ? 16.931 6.588 -5.331 1.00 97.38 389 ASN A CA 1
ATOM 3038 C C . ASN A 1 389 ? 16.623 7.949 -4.702 1.00 97.38 389 ASN A C 1
ATOM 3040 O O . ASN A 1 389 ? 17.533 8.768 -4.549 1.00 97.38 389 ASN A O 1
ATOM 3044 N N . CYS A 1 390 ? 15.374 8.163 -4.288 1.00 96.38 390 CYS A N 1
ATOM 3045 C CA . CYS A 1 390 ? 14.958 9.383 -3.589 1.00 96.38 390 CYS A CA 1
ATOM 3046 C C . CYS A 1 390 ? 15.182 9.296 -2.062 1.00 96.38 390 CYS A C 1
ATOM 3048 O O . CYS A 1 390 ? 14.704 10.132 -1.297 1.00 96.38 390 CYS A O 1
ATOM 3050 N N . GLY A 1 391 ? 15.914 8.282 -1.587 1.00 96.00 391 GLY A N 1
ATOM 3051 C CA . GLY A 1 391 ? 16.234 8.081 -0.177 1.00 96.00 391 GLY A CA 1
ATOM 3052 C C . GLY A 1 391 ? 15.358 7.044 0.527 1.00 96.00 391 GLY A C 1
ATOM 3053 O O . GLY A 1 391 ? 14.327 6.586 0.034 1.00 96.00 391 GLY A O 1
ATOM 3054 N N . ARG A 1 392 ? 15.784 6.636 1.729 1.00 94.81 392 ARG A N 1
ATOM 3055 C CA . ARG A 1 392 ? 15.176 5.488 2.418 1.00 94.81 392 ARG A CA 1
ATOM 3056 C C . ARG A 1 392 ? 13.746 5.761 2.892 1.00 94.81 392 ARG A C 1
ATOM 3058 O O . ARG A 1 392 ? 12.924 4.851 2.810 1.00 94.81 392 ARG A O 1
ATOM 3065 N N . ALA A 1 393 ? 13.441 6.976 3.351 1.00 95.62 393 ALA A N 1
ATOM 3066 C CA . ALA A 1 393 ? 12.071 7.358 3.694 1.00 95.62 393 ALA A CA 1
ATOM 3067 C C . ALA A 1 393 ? 11.137 7.212 2.482 1.00 95.62 393 ALA A C 1
ATOM 3069 O O . ALA A 1 393 ? 10.113 6.549 2.581 1.00 95.62 393 ALA A O 1
ATOM 3070 N N . ARG A 1 394 ? 11.564 7.692 1.309 1.00 97.12 394 ARG A N 1
ATOM 3071 C CA . ARG A 1 394 ? 10.819 7.581 0.046 1.00 97.12 394 ARG A CA 1
ATOM 3072 C C . ARG A 1 394 ? 10.561 6.140 -0.389 1.00 97.12 394 ARG A C 1
ATOM 3074 O O . ARG A 1 394 ? 9.497 5.853 -0.921 1.00 97.12 394 ARG A O 1
ATOM 3081 N N . TYR A 1 395 ? 11.492 5.224 -0.120 1.00 97.12 395 TYR A N 1
ATOM 3082 C CA . TYR A 1 395 ? 11.278 3.794 -0.376 1.00 97.12 395 TYR A CA 1
ATOM 3083 C C . TYR A 1 395 ? 10.209 3.208 0.547 1.00 97.12 395 TYR A C 1
ATOM 3085 O O . TYR A 1 395 ? 9.428 2.375 0.105 1.00 97.12 395 TYR A O 1
ATOM 3093 N N . ARG A 1 396 ? 10.161 3.634 1.821 1.00 96.19 396 ARG A N 1
ATOM 3094 C CA . ARG A 1 396 ? 9.095 3.204 2.738 1.00 96.19 396 ARG A CA 1
ATOM 3095 C C . ARG A 1 396 ? 7.741 3.702 2.241 1.00 96.19 396 ARG A C 1
ATOM 3097 O O . ARG A 1 396 ? 6.831 2.898 2.126 1.00 96.19 396 ARG A O 1
ATOM 3104 N N . GLU A 1 397 ? 7.656 4.984 1.903 1.00 96.50 397 GLU A N 1
ATOM 3105 C CA . GLU A 1 397 ? 6.420 5.603 1.416 1.00 96.50 397 GLU A CA 1
ATOM 3106 C C . GLU A 1 397 ? 5.888 4.908 0.150 1.00 96.50 397 GLU A C 1
ATOM 3108 O O . GLU A 1 397 ? 4.709 4.580 0.099 1.00 96.50 397 GLU A O 1
ATOM 3113 N N . ALA A 1 398 ? 6.758 4.585 -0.818 1.00 97.81 398 ALA A N 1
ATOM 3114 C CA . ALA A 1 398 ? 6.378 3.798 -1.999 1.00 97.81 398 ALA A CA 1
ATOM 3115 C C . ALA A 1 398 ? 5.872 2.392 -1.651 1.00 97.81 398 ALA A C 1
ATOM 3117 O O . ALA A 1 398 ? 4.848 1.958 -2.170 1.00 97.81 398 ALA A O 1
ATOM 3118 N N . LEU A 1 399 ? 6.569 1.673 -0.763 1.00 97.62 399 LEU A N 1
ATOM 3119 C CA . LEU A 1 399 ? 6.136 0.342 -0.327 1.00 97.62 399 LEU A CA 1
ATOM 3120 C C . LEU A 1 399 ? 4.774 0.396 0.376 1.00 97.62 399 LEU A C 1
ATOM 3122 O O . LEU A 1 399 ? 3.919 -0.440 0.098 1.00 97.62 399 LEU A O 1
ATOM 3126 N N . ASP A 1 400 ? 4.561 1.382 1.249 1.00 95.38 400 ASP A N 1
ATOM 3127 C CA . ASP A 1 400 ? 3.268 1.609 1.898 1.00 95.38 400 ASP A CA 1
ATOM 3128 C C . ASP A 1 400 ? 2.180 1.917 0.845 1.00 95.38 400 ASP A C 1
ATOM 3130 O O . ASP A 1 400 ? 1.134 1.270 0.841 1.00 95.38 400 ASP A O 1
ATOM 3134 N N . GLY A 1 401 ? 2.437 2.838 -0.091 1.00 95.31 401 GLY A N 1
ATOM 3135 C CA . GLY A 1 401 ? 1.475 3.263 -1.115 1.00 95.31 401 GLY A CA 1
ATOM 3136 C C . GLY A 1 401 ? 1.033 2.137 -2.055 1.00 95.31 401 GLY A C 1
ATOM 3137 O O . GLY A 1 401 ? -0.167 1.908 -2.246 1.00 95.31 401 GLY A O 1
ATOM 3138 N N . ILE A 1 402 ? 1.974 1.368 -2.609 1.00 97.00 402 ILE A N 1
ATOM 3139 C CA . ILE A 1 402 ? 1.621 0.273 -3.527 1.00 97.00 402 ILE A CA 1
ATOM 3140 C C . ILE A 1 402 ? 1.003 -0.922 -2.782 1.00 97.00 402 ILE A C 1
ATOM 3142 O O . ILE A 1 402 ? 0.146 -1.604 -3.343 1.00 97.00 402 ILE A O 1
ATOM 3146 N N . TRP A 1 403 ? 1.354 -1.148 -1.506 1.00 95.50 403 TRP A N 1
ATOM 3147 C CA . TRP A 1 403 ? 0.693 -2.166 -0.679 1.00 95.50 403 TRP A CA 1
ATOM 3148 C C . TRP A 1 403 ? -0.781 -1.822 -0.431 1.00 95.50 403 TRP A C 1
ATOM 3150 O O . TRP A 1 403 ? -1.652 -2.679 -0.609 1.00 95.50 403 TRP A O 1
ATOM 3160 N N . ILE A 1 404 ? -1.065 -0.559 -0.086 1.00 91.69 404 ILE A N 1
ATOM 3161 C CA . ILE A 1 404 ? -2.430 -0.021 0.053 1.00 91.69 404 ILE A CA 1
ATOM 3162 C C . ILE A 1 404 ? -3.210 -0.128 -1.260 1.00 91.69 404 ILE A C 1
ATOM 3164 O O . ILE A 1 404 ? -4.408 -0.409 -1.243 1.00 91.69 404 ILE A O 1
ATOM 3168 N N . SER A 1 405 ? -2.519 0.008 -2.393 1.00 92.88 405 SER A N 1
ATOM 3169 C CA . SER A 1 405 ? -3.087 -0.185 -3.732 1.00 92.88 405 SER A CA 1
ATOM 3170 C C . SER A 1 405 ? -3.381 -1.651 -4.083 1.00 92.88 405 SER A C 1
ATOM 3172 O O . SER A 1 405 ? -3.821 -1.929 -5.193 1.00 92.88 405 SER A O 1
ATOM 3174 N N . GLY A 1 406 ? -3.145 -2.601 -3.174 1.00 91.31 406 GLY A N 1
ATOM 3175 C CA . GLY A 1 406 ? -3.413 -4.030 -3.378 1.00 91.31 406 GLY A CA 1
ATOM 3176 C C . GLY A 1 406 ? -2.248 -4.823 -3.967 1.00 91.31 406 GLY A C 1
ATOM 3177 O O . GLY A 1 406 ? -2.345 -6.041 -4.108 1.00 91.31 406 GLY A O 1
ATOM 3178 N N . MET A 1 407 ? -1.116 -4.184 -4.269 1.00 94.06 407 MET A N 1
ATOM 3179 C CA . MET A 1 407 ? 0.059 -4.896 -4.764 1.00 94.06 407 MET A CA 1
ATOM 3180 C C . MET A 1 407 ? 0.669 -5.751 -3.645 1.00 94.06 407 MET A C 1
ATOM 3182 O O . MET A 1 407 ? 0.788 -5.322 -2.494 1.00 94.06 407 MET A O 1
ATOM 3186 N N . ARG A 1 408 ? 1.053 -6.987 -3.980 1.00 94.00 408 ARG A N 1
ATOM 3187 C CA . ARG A 1 408 ? 1.722 -7.928 -3.058 1.00 94.00 408 ARG A CA 1
ATOM 3188 C C . ARG A 1 408 ? 3.103 -8.366 -3.542 1.00 94.00 408 ARG A C 1
ATOM 3190 O O . ARG A 1 408 ? 3.878 -8.905 -2.758 1.00 94.00 408 ARG A O 1
ATOM 3197 N N . ILE A 1 409 ? 3.439 -8.089 -4.801 1.00 96.25 409 ILE A N 1
ATOM 3198 C CA . ILE A 1 409 ? 4.766 -8.315 -5.380 1.00 96.25 409 ILE A CA 1
ATOM 3199 C C . ILE A 1 409 ? 5.705 -7.184 -4.939 1.00 96.25 409 ILE A C 1
ATOM 3201 O O . ILE A 1 409 ? 5.376 -6.014 -5.108 1.00 96.25 409 ILE A O 1
ATOM 3205 N N . HIS A 1 410 ? 6.875 -7.511 -4.385 1.00 97.19 410 HIS A N 1
ATOM 3206 C CA . HIS A 1 410 ? 7.874 -6.509 -4.010 1.00 97.19 410 HIS A CA 1
ATOM 3207 C C . HIS A 1 410 ? 8.396 -5.797 -5.271 1.00 97.19 410 HIS A C 1
ATOM 3209 O O . HIS A 1 410 ? 8.780 -6.470 -6.236 1.00 97.19 410 HIS A O 1
ATOM 3215 N N . PRO A 1 411 ? 8.478 -4.456 -5.281 1.00 97.88 411 PRO A N 1
ATOM 3216 C CA . PRO A 1 411 ? 9.029 -3.721 -6.412 1.00 97.88 411 PRO A CA 1
ATOM 3217 C C . PRO A 1 411 ? 10.552 -3.885 -6.501 1.00 97.88 411 PRO A C 1
ATOM 3219 O O . PRO A 1 411 ? 11.231 -4.213 -5.525 1.00 97.88 411 PRO A O 1
ATOM 3222 N N . VAL A 1 412 ? 11.125 -3.606 -7.667 1.00 97.69 412 VAL A N 1
ATOM 3223 C CA . VAL A 1 412 ? 12.583 -3.527 -7.834 1.00 97.69 412 VAL A CA 1
ATOM 3224 C C . VAL A 1 412 ? 13.017 -2.071 -7.725 1.00 97.69 412 VAL A C 1
ATOM 3226 O O . VAL A 1 412 ? 12.457 -1.206 -8.387 1.00 97.69 412 VAL A O 1
ATOM 3229 N N . PHE A 1 413 ? 14.044 -1.794 -6.923 1.00 97.69 413 PHE A N 1
ATOM 3230 C CA . PHE A 1 413 ? 14.665 -0.472 -6.836 1.00 97.69 413 PHE A CA 1
ATOM 3231 C C . PHE A 1 413 ? 16.056 -0.516 -7.476 1.00 97.69 413 PHE A C 1
ATOM 3233 O O . PHE A 1 413 ? 16.984 -1.068 -6.883 1.00 97.69 413 PHE A O 1
ATOM 3240 N N . LEU A 1 414 ? 16.224 0.079 -8.662 1.00 97.44 414 LEU A N 1
ATOM 3241 C CA . LEU A 1 414 ? 17.522 0.110 -9.357 1.00 97.44 414 LEU A CA 1
ATOM 3242 C C . LEU A 1 414 ? 18.517 1.071 -8.694 1.00 97.44 414 LEU A C 1
ATOM 3244 O O . LEU A 1 414 ? 19.728 0.863 -8.749 1.00 97.44 414 LEU A O 1
ATOM 3248 N N . GLY A 1 415 ? 18.006 2.090 -8.002 1.00 96.56 415 GLY A N 1
ATOM 3249 C CA . GLY A 1 415 ? 18.787 2.906 -7.082 1.00 96.56 415 GLY A CA 1
ATOM 3250 C C . GLY A 1 415 ? 19.692 3.947 -7.746 1.00 96.56 415 GLY A C 1
ATOM 3251 O O . GLY A 1 415 ? 20.691 4.355 -7.145 1.00 96.56 415 GLY A O 1
ATOM 3252 N N . TYR A 1 416 ? 19.361 4.381 -8.963 1.00 98.38 416 TYR A N 1
ATOM 3253 C CA . TYR A 1 416 ? 20.105 5.425 -9.658 1.00 98.38 416 TYR A CA 1
ATOM 3254 C C . TYR A 1 416 ? 19.974 6.782 -8.965 1.00 98.38 416 TYR A C 1
ATOM 3256 O O . TYR A 1 416 ? 19.016 7.046 -8.250 1.00 98.38 416 TYR A O 1
ATOM 3264 N N . LYS A 1 417 ? 20.952 7.673 -9.139 1.00 97.69 417 LYS A N 1
ATOM 3265 C CA . LYS A 1 417 ? 20.959 8.942 -8.403 1.00 97.69 417 LYS A CA 1
ATOM 3266 C C . LYS A 1 417 ? 19.793 9.845 -8.827 1.00 97.69 417 LYS A C 1
ATOM 3268 O O . LYS A 1 417 ? 19.733 10.262 -9.982 1.00 97.69 417 LYS A O 1
ATOM 3273 N N . ASP A 1 418 ? 18.933 10.191 -7.877 1.00 97.31 418 ASP A N 1
ATOM 3274 C CA . ASP A 1 418 ? 17.928 11.245 -8.025 1.00 97.31 418 ASP A CA 1
ATOM 3275 C C . ASP A 1 418 ? 18.607 12.625 -8.120 1.00 97.31 418 ASP A C 1
ATOM 3277 O O . ASP A 1 418 ? 19.564 12.912 -7.383 1.00 97.31 418 ASP A O 1
ATOM 3281 N N . ALA A 1 419 ? 18.179 13.444 -9.082 1.00 94.69 419 ALA A N 1
ATOM 3282 C CA . ALA A 1 419 ? 18.679 14.799 -9.265 1.00 94.69 419 ALA A CA 1
ATOM 3283 C C . ALA A 1 419 ? 17.744 15.658 -10.131 1.00 94.69 419 ALA A C 1
ATOM 3285 O O . ALA A 1 419 ? 17.459 15.321 -11.280 1.00 94.69 419 ALA A O 1
ATOM 3286 N N . ASP A 1 420 ? 17.432 16.858 -9.640 1.00 91.50 420 ASP A N 1
ATOM 3287 C CA . ASP A 1 420 ? 16.814 17.914 -10.443 1.00 91.50 420 ASP A CA 1
ATOM 3288 C C . ASP A 1 420 ? 17.854 18.521 -11.403 1.00 91.50 420 ASP A C 1
ATOM 3290 O O . ASP A 1 420 ? 18.677 19.370 -11.041 1.00 91.50 420 ASP A O 1
ATOM 3294 N N . VAL A 1 421 ? 17.877 18.007 -12.632 1.00 93.81 421 VAL A N 1
ATOM 3295 C CA . VAL A 1 421 ? 18.771 18.454 -13.705 1.00 93.81 421 VAL A CA 1
ATOM 3296 C C . VAL A 1 421 ? 17.967 18.764 -14.957 1.00 93.81 421 VAL A C 1
ATOM 3298 O O . VAL A 1 421 ? 17.060 18.028 -15.323 1.00 93.81 421 VAL A O 1
ATOM 3301 N N . SER A 1 422 ? 18.328 19.827 -15.674 1.00 92.12 422 SER A N 1
ATOM 3302 C CA . SER A 1 422 ? 17.674 20.210 -16.936 1.00 92.12 422 SER A CA 1
ATOM 3303 C C . SER A 1 422 ? 18.335 19.612 -18.186 1.00 92.12 422 SER A C 1
ATOM 3305 O O . SER A 1 422 ? 17.765 19.657 -19.276 1.00 92.12 422 SER A O 1
ATOM 3307 N N . SER A 1 423 ? 19.548 19.063 -18.055 1.00 96.25 423 SER A N 1
ATOM 3308 C CA . SER A 1 423 ? 20.309 18.486 -19.168 1.00 96.25 423 SER A CA 1
ATOM 3309 C C . SER A 1 423 ? 20.130 16.972 -19.244 1.00 96.25 423 SER A C 1
ATOM 3311 O O . SER A 1 423 ? 20.460 16.250 -18.301 1.00 96.25 423 SER A O 1
ATOM 3313 N N . PHE A 1 424 ? 19.659 16.496 -20.398 1.00 95.75 424 PHE A N 1
ATOM 3314 C CA . PHE A 1 424 ? 19.472 15.072 -20.679 1.00 95.75 424 PHE A CA 1
ATOM 3315 C C . PHE A 1 424 ? 20.793 14.289 -20.624 1.00 95.75 424 PHE A C 1
ATOM 3317 O O . PHE A 1 424 ? 20.843 13.197 -20.060 1.00 95.75 424 PHE A O 1
ATOM 3324 N N . ASP A 1 425 ? 21.885 14.874 -21.122 1.00 96.69 425 ASP A N 1
ATOM 3325 C CA . ASP A 1 425 ? 23.217 14.260 -21.063 1.00 96.69 425 ASP A CA 1
ATOM 3326 C C . ASP A 1 425 ? 23.707 14.128 -19.618 1.00 96.69 425 ASP A C 1
ATOM 3328 O O . ASP A 1 425 ? 24.291 13.114 -19.238 1.00 96.69 425 ASP A O 1
ATOM 3332 N N . VAL A 1 426 ? 23.444 15.137 -18.777 1.00 96.94 426 VAL A N 1
ATOM 3333 C CA . VAL A 1 426 ? 23.787 15.071 -17.349 1.00 96.94 426 VAL A CA 1
ATOM 3334 C C . VAL A 1 426 ? 22.972 13.982 -16.658 1.00 96.94 426 VAL A C 1
ATOM 3336 O O . VAL A 1 426 ? 23.560 13.177 -15.941 1.00 96.94 426 VAL A O 1
ATOM 3339 N N . ALA A 1 427 ? 21.660 13.907 -16.902 1.00 96.44 427 ALA A N 1
ATOM 3340 C CA . ALA A 1 427 ? 20.818 12.836 -16.367 1.00 96.44 427 ALA A CA 1
ATOM 3341 C C . ALA A 1 427 ? 21.329 11.448 -16.794 1.00 96.44 427 ALA A C 1
ATOM 3343 O O . ALA A 1 427 ? 21.489 10.565 -15.955 1.00 96.44 427 ALA A O 1
ATOM 3344 N N . THR A 1 428 ? 21.685 11.287 -18.072 1.00 97.25 428 THR A N 1
ATOM 3345 C CA . THR A 1 428 ? 22.241 10.037 -18.617 1.00 97.25 428 THR A CA 1
ATOM 3346 C C . THR A 1 428 ? 23.541 9.644 -17.912 1.00 97.25 428 THR A C 1
ATOM 3348 O O . THR A 1 428 ? 23.710 8.496 -17.510 1.00 97.25 428 THR A O 1
ATOM 3351 N N . ASN A 1 429 ? 24.446 10.601 -17.684 1.00 97.38 429 ASN A N 1
ATOM 3352 C CA . ASN A 1 429 ? 25.712 10.357 -16.987 1.00 97.38 429 ASN A CA 1
ATOM 3353 C C . ASN A 1 429 ? 25.537 10.003 -15.501 1.00 97.38 429 ASN A C 1
ATOM 3355 O O . ASN A 1 429 ? 26.405 9.351 -14.920 1.00 97.38 429 ASN A O 1
ATOM 3359 N N . LEU A 1 430 ? 24.442 10.435 -14.869 1.00 97.31 430 LEU A N 1
ATOM 3360 C CA . LEU A 1 430 ? 24.118 10.049 -13.494 1.00 97.31 430 LEU A CA 1
ATOM 3361 C C . LEU A 1 430 ? 23.619 8.603 -13.403 1.00 97.31 430 LEU A C 1
ATOM 3363 O O . LEU A 1 430 ? 23.683 8.014 -12.321 1.00 97.31 430 LEU A O 1
ATOM 3367 N N . TRP A 1 431 ? 23.095 8.053 -14.501 1.00 97.94 431 TRP A N 1
ATOM 3368 C CA . TRP A 1 431 ? 22.464 6.736 -14.576 1.00 97.94 431 TRP A CA 1
ATOM 3369 C C . TRP A 1 431 ? 23.237 5.815 -15.534 1.00 97.94 431 TRP A C 1
ATOM 3371 O O . TRP A 1 431 ? 22.689 5.378 -16.552 1.00 97.94 431 TRP A O 1
ATOM 3381 N N . PRO A 1 432 ? 24.519 5.515 -15.251 1.00 95.31 432 PRO A N 1
ATOM 3382 C CA . PRO A 1 432 ? 25.305 4.638 -16.108 1.00 95.31 432 PRO A CA 1
ATOM 3383 C C . PRO A 1 432 ? 24.643 3.258 -16.208 1.00 95.31 432 PRO A C 1
ATOM 3385 O O . PRO A 1 432 ? 24.094 2.748 -15.232 1.00 95.31 432 PRO A O 1
ATOM 3388 N N . ASP A 1 433 ? 24.678 2.669 -17.402 1.00 96.38 433 ASP A N 1
ATOM 3389 C CA . ASP A 1 433 ? 24.172 1.319 -17.694 1.00 96.38 433 ASP A CA 1
ATOM 3390 C C . ASP A 1 433 ? 22.669 1.086 -17.436 1.00 96.38 433 ASP A C 1
ATOM 3392 O O . ASP A 1 433 ? 22.192 -0.045 -17.528 1.00 96.38 433 ASP A O 1
ATOM 3396 N N . SER A 1 434 ? 21.894 2.142 -17.179 1.00 97.88 434 SER A N 1
ATOM 3397 C CA . SER A 1 434 ? 20.433 2.087 -16.985 1.00 97.88 434 SER A CA 1
ATOM 3398 C C . SER A 1 434 ? 19.693 1.409 -18.136 1.00 97.88 434 SER A C 1
ATOM 3400 O O . SER A 1 434 ? 18.788 0.610 -17.900 1.00 97.88 434 SER A O 1
ATOM 3402 N N . GLN A 1 435 ? 20.148 1.606 -19.376 1.00 98.44 435 GLN A N 1
ATOM 3403 C CA . GLN A 1 435 ? 19.612 0.893 -20.535 1.00 98.44 435 GLN A CA 1
ATOM 3404 C C . GLN A 1 435 ? 19.771 -0.635 -20.419 1.00 98.44 435 GLN A C 1
ATOM 3406 O O . GLN A 1 435 ? 18.831 -1.372 -20.724 1.00 98.44 435 GLN A O 1
ATOM 3411 N N . THR A 1 436 ? 20.936 -1.107 -19.962 1.00 98.56 436 THR A N 1
ATOM 3412 C CA . THR A 1 436 ? 21.222 -2.533 -19.750 1.00 98.56 436 THR A CA 1
ATOM 3413 C C . THR A 1 436 ? 20.404 -3.084 -18.589 1.00 98.56 436 THR A C 1
ATOM 3415 O O . THR A 1 436 ? 19.846 -4.172 -18.708 1.00 98.56 436 THR A O 1
ATOM 3418 N N . ALA A 1 437 ? 20.271 -2.334 -17.491 1.00 98.62 437 ALA A N 1
ATOM 3419 C CA . ALA A 1 437 ? 19.450 -2.739 -16.350 1.00 98.62 437 ALA A CA 1
ATOM 3420 C C . ALA A 1 437 ? 17.974 -2.923 -16.739 1.00 98.62 437 ALA A C 1
ATOM 3422 O O . ALA A 1 437 ? 17.391 -3.960 -16.434 1.00 98.62 437 ALA A O 1
ATOM 3423 N N . ILE A 1 438 ? 17.399 -1.984 -17.501 1.00 98.81 438 ILE A N 1
ATOM 3424 C CA . ILE A 1 438 ? 16.032 -2.101 -18.032 1.00 98.81 438 ILE A CA 1
ATOM 3425 C C . ILE A 1 438 ? 15.884 -3.364 -18.889 1.00 98.81 438 ILE A C 1
ATOM 3427 O O . ILE A 1 438 ? 14.957 -4.143 -18.682 1.00 98.81 438 ILE A O 1
ATOM 3431 N N . VAL A 1 439 ? 16.806 -3.605 -19.830 1.00 98.88 439 VAL A N 1
ATOM 3432 C CA . VAL A 1 439 ? 16.769 -4.807 -20.684 1.00 98.88 439 VAL A CA 1
ATOM 3433 C C . VAL A 1 439 ? 16.828 -6.088 -19.850 1.00 98.88 439 VAL A C 1
ATOM 3435 O O . VAL A 1 439 ? 16.094 -7.038 -20.131 1.00 98.88 439 VAL A O 1
ATOM 3438 N N . ARG A 1 440 ? 17.671 -6.117 -18.812 1.00 98.69 440 ARG A N 1
ATOM 3439 C CA . ARG A 1 440 ? 17.789 -7.255 -17.895 1.00 98.69 440 ARG A CA 1
ATOM 3440 C C . ARG A 1 440 ? 16.490 -7.511 -17.140 1.00 98.69 440 ARG A C 1
ATOM 3442 O O . ARG A 1 440 ? 16.059 -8.659 -17.115 1.00 98.69 440 ARG A O 1
ATOM 3449 N N . GLU A 1 441 ? 15.834 -6.479 -16.611 1.00 98.62 441 GLU A N 1
ATOM 3450 C CA . GLU A 1 441 ? 14.541 -6.639 -15.929 1.00 98.62 441 GLU A CA 1
ATOM 3451 C C . GLU A 1 441 ? 13.431 -7.097 -16.886 1.00 98.62 441 GLU A C 1
ATOM 3453 O O . GLU A 1 441 ? 12.680 -8.014 -16.556 1.00 98.62 441 GLU A O 1
ATOM 3458 N N . ILE A 1 442 ? 13.367 -6.555 -18.109 1.00 98.88 442 ILE A N 1
ATOM 3459 C CA . ILE A 1 442 ? 12.387 -7.003 -19.115 1.00 98.88 442 ILE A CA 1
ATOM 3460 C C . ILE A 1 442 ? 12.604 -8.482 -19.460 1.00 98.88 442 ILE A C 1
ATOM 3462 O O . ILE A 1 442 ? 11.644 -9.247 -19.520 1.00 98.88 442 ILE A O 1
ATOM 3466 N N . ARG A 1 443 ? 13.852 -8.920 -19.662 1.00 98.81 443 ARG A N 1
ATOM 3467 C CA . ARG A 1 443 ? 14.159 -10.331 -19.960 1.00 98.81 443 ARG A CA 1
ATOM 3468 C C . ARG A 1 443 ? 13.913 -11.255 -18.775 1.00 98.81 443 ARG A C 1
ATOM 3470 O O . ARG A 1 443 ? 13.459 -12.378 -18.979 1.00 98.81 443 ARG A O 1
ATOM 3477 N N . ARG A 1 444 ? 14.216 -10.796 -17.558 1.00 98.56 444 ARG A N 1
ATOM 3478 C CA . ARG A 1 444 ? 14.022 -11.560 -16.322 1.00 98.56 444 ARG A CA 1
ATOM 3479 C C . ARG A 1 444 ? 12.540 -11.796 -16.040 1.00 98.56 444 ARG A C 1
ATOM 3481 O O . ARG A 1 444 ? 12.178 -12.926 -15.744 1.00 98.56 444 ARG A O 1
ATOM 3488 N N . CYS A 1 445 ? 11.711 -10.759 -16.168 1.00 98.06 445 CYS A N 1
ATOM 3489 C CA . CYS A 1 445 ? 10.294 -10.789 -15.782 1.00 98.06 445 CYS A CA 1
ATOM 3490 C C . CYS A 1 445 ? 9.322 -11.018 -16.942 1.00 98.06 445 CYS A C 1
ATOM 3492 O O . CYS A 1 445 ? 8.127 -11.196 -16.715 1.00 98.06 445 CYS A O 1
ATOM 3494 N N . LYS A 1 446 ? 9.800 -10.950 -18.188 1.00 98.75 446 LYS A N 1
ATOM 3495 C CA . LYS A 1 446 ? 9.059 -11.286 -19.414 1.00 98.75 446 LYS A CA 1
ATOM 3496 C C . LYS A 1 446 ? 7.648 -10.674 -19.480 1.00 98.75 446 LYS A C 1
ATOM 3498 O O . LYS A 1 446 ? 6.693 -11.415 -19.710 1.00 98.75 446 LYS A O 1
ATOM 3503 N N . PRO A 1 447 ? 7.464 -9.359 -19.266 1.00 98.75 447 PRO A N 1
ATOM 3504 C CA . PRO A 1 447 ? 6.131 -8.760 -19.192 1.00 98.75 447 PRO A CA 1
ATOM 3505 C C . PRO A 1 447 ? 5.381 -8.820 -20.528 1.00 98.75 447 PRO A C 1
ATOM 3507 O O . PRO A 1 447 ? 5.987 -8.625 -21.583 1.00 98.75 447 PRO A O 1
ATOM 3510 N N . ASP A 1 448 ? 4.066 -9.054 -20.509 1.00 98.75 448 ASP A N 1
ATOM 3511 C CA . ASP A 1 448 ? 3.247 -8.904 -21.725 1.00 98.75 448 ASP A CA 1
ATOM 3512 C C . ASP A 1 448 ? 3.038 -7.428 -22.072 1.00 98.75 448 ASP A C 1
ATOM 3514 O O . ASP A 1 448 ? 3.193 -7.035 -23.231 1.00 98.75 448 ASP A O 1
ATOM 3518 N N . VAL A 1 449 ? 2.747 -6.614 -21.059 1.00 98.88 449 VAL A N 1
ATOM 3519 C CA . VAL A 1 449 ? 2.527 -5.173 -21.178 1.00 98.88 449 VAL A CA 1
ATOM 3520 C C . VAL A 1 449 ? 3.596 -4.410 -20.400 1.00 98.88 449 VAL A C 1
ATOM 3522 O O . VAL A 1 449 ? 3.903 -4.743 -19.258 1.00 98.88 449 VAL A O 1
ATOM 3525 N N . ILE A 1 450 ? 4.148 -3.355 -20.994 1.00 98.94 450 ILE A N 1
ATOM 3526 C CA . ILE A 1 450 ? 4.951 -2.354 -20.284 1.00 98.94 450 ILE A CA 1
ATOM 3527 C C . ILE A 1 450 ? 4.211 -1.021 -20.277 1.00 98.94 450 ILE A C 1
ATOM 3529 O O . ILE A 1 450 ? 3.602 -0.647 -21.280 1.00 98.94 450 ILE A O 1
ATOM 3533 N N . VAL A 1 451 ? 4.298 -0.298 -19.162 1.00 98.81 451 VAL A N 1
ATOM 3534 C CA . VAL A 1 451 ? 3.785 1.070 -19.022 1.00 98.81 451 VAL A CA 1
ATOM 3535 C C . VAL A 1 451 ? 4.897 1.980 -18.493 1.00 98.81 451 VAL A C 1
ATOM 3537 O O . VAL A 1 451 ? 5.690 1.566 -17.643 1.00 98.81 451 VAL A O 1
ATOM 3540 N N . VAL A 1 452 ? 4.991 3.203 -19.017 1.00 98.75 452 VAL A N 1
ATOM 3541 C CA . VAL A 1 452 ? 5.982 4.210 -18.598 1.00 98.75 452 VAL A CA 1
ATOM 3542 C C . VAL A 1 452 ? 5.437 5.638 -18.745 1.00 98.75 452 VAL A C 1
ATOM 3544 O O . VAL A 1 452 ? 4.438 5.859 -19.432 1.00 98.75 452 VAL A O 1
ATOM 3547 N N . GLN A 1 453 ? 6.097 6.597 -18.091 1.00 97.75 453 GLN A N 1
ATOM 3548 C CA . GLN A 1 453 ? 5.791 8.034 -18.127 1.00 97.75 453 GLN A CA 1
ATOM 3549 C C . GLN A 1 453 ? 5.818 8.638 -19.536 1.00 97.75 453 GLN A C 1
ATOM 3551 O O . GLN A 1 453 ? 6.438 8.088 -20.450 1.00 97.75 453 GLN A O 1
ATOM 3556 N N . ASP A 1 454 ? 5.233 9.824 -19.684 1.00 97.75 454 ASP A N 1
ATOM 3557 C CA . ASP A 1 454 ? 5.246 10.621 -20.911 1.00 97.75 454 ASP A CA 1
ATOM 3558 C C . ASP A 1 454 ? 6.670 10.885 -21.441 1.00 97.75 454 ASP A C 1
ATOM 3560 O O . ASP A 1 454 ? 7.622 11.123 -20.692 1.00 97.75 454 ASP A O 1
ATOM 3564 N N . LEU A 1 455 ? 6.814 10.914 -22.770 1.00 97.69 455 LEU A N 1
ATOM 3565 C CA . LEU A 1 455 ? 8.075 11.195 -23.465 1.00 97.69 455 LEU A CA 1
ATOM 3566 C C . LEU A 1 455 ? 8.608 12.606 -23.186 1.00 97.69 455 LEU A C 1
ATOM 3568 O O . LEU A 1 455 ? 9.820 12.826 -23.280 1.00 97.69 455 LEU A O 1
ATOM 3572 N N . ASN A 1 456 ? 7.735 13.563 -22.850 1.00 96.62 456 ASN A N 1
ATOM 3573 C CA . ASN A 1 456 ? 8.153 14.906 -22.438 1.00 96.62 456 ASN A CA 1
ATOM 3574 C C . ASN A 1 456 ? 8.419 15.008 -20.932 1.00 96.62 456 ASN A C 1
ATOM 3576 O O . ASN A 1 456 ? 8.881 16.050 -20.468 1.00 96.62 456 ASN A O 1
ATOM 3580 N N . GLY A 1 457 ? 8.247 13.915 -20.187 1.00 95.31 457 GLY A N 1
ATOM 3581 C CA . GLY A 1 457 ? 8.516 13.843 -18.760 1.00 95.31 457 GLY A CA 1
ATOM 3582 C C . GLY A 1 457 ? 7.483 14.570 -17.918 1.00 95.31 457 GLY A C 1
ATOM 3583 O O . GLY A 1 457 ? 7.849 15.231 -16.944 1.00 95.31 457 GLY A O 1
ATOM 3584 N N . GLU A 1 458 ? 6.216 14.476 -18.315 1.00 94.25 458 GLU A N 1
ATOM 3585 C CA . GLU A 1 458 ? 5.077 15.102 -17.648 1.00 94.25 458 GLU A CA 1
ATOM 3586 C C . GLU A 1 458 ? 5.227 16.629 -17.615 1.00 94.25 458 GLU A C 1
ATOM 3588 O O . GLU A 1 458 ? 5.077 17.318 -18.622 1.00 94.25 458 GLU A O 1
ATOM 3593 N N . TYR A 1 459 ? 5.629 17.174 -16.470 1.00 92.62 459 TYR A N 1
ATOM 3594 C CA . TYR A 1 459 ? 5.915 18.592 -16.267 1.00 92.62 459 TYR A CA 1
ATOM 3595 C C . TYR A 1 459 ? 7.281 19.033 -16.822 1.00 92.62 459 TYR A C 1
ATOM 3597 O O . TYR A 1 459 ? 7.771 20.110 -16.478 1.00 92.62 459 TYR A O 1
ATOM 3605 N N . GLY A 1 460 ? 7.915 18.217 -17.670 1.00 94.69 460 GLY A N 1
ATOM 3606 C CA . GLY A 1 460 ? 9.223 18.492 -18.262 1.00 94.69 460 GLY A CA 1
ATOM 3607 C C . GLY A 1 460 ? 10.411 17.927 -17.481 1.00 94.69 460 GLY A C 1
ATOM 3608 O O . GLY A 1 460 ? 11.546 18.329 -17.751 1.00 94.69 460 GLY A O 1
ATOM 3609 N N . HIS A 1 461 ? 10.192 17.022 -16.518 1.00 96.00 461 HIS A N 1
ATOM 3610 C CA . HIS A 1 461 ? 11.270 16.494 -15.682 1.00 96.00 461 HIS A CA 1
ATOM 3611 C C . HIS A 1 461 ? 12.243 15.640 -16.502 1.00 96.00 461 HIS A C 1
ATOM 3613 O O . HIS A 1 461 ? 11.870 14.642 -17.122 1.00 96.00 461 HIS A O 1
ATOM 3619 N N . THR A 1 462 ? 13.527 15.997 -16.492 1.00 97.88 462 THR A N 1
ATOM 3620 C CA . THR A 1 462 ? 14.521 15.351 -17.362 1.00 97.88 462 THR A CA 1
ATOM 3621 C C . THR A 1 462 ? 14.718 13.874 -17.047 1.00 97.88 462 THR A C 1
ATOM 3623 O O . THR A 1 462 ? 14.908 13.087 -17.971 1.00 97.88 462 THR A O 1
ATOM 3626 N N . GLN A 1 463 ? 14.650 13.469 -15.774 1.00 98.12 463 GLN A N 1
ATOM 3627 C CA . GLN A 1 463 ? 14.779 12.049 -15.433 1.00 98.12 463 GLN A CA 1
ATOM 3628 C C . GLN A 1 463 ? 13.552 11.241 -15.878 1.00 98.12 463 GLN A C 1
ATOM 3630 O O . GLN A 1 463 ? 13.730 10.098 -16.280 1.00 98.12 463 GLN A O 1
ATOM 3635 N N . HIS A 1 464 ? 12.352 11.839 -15.948 1.00 98.19 464 HIS A N 1
ATOM 3636 C CA . HIS A 1 464 ? 11.179 11.159 -16.521 1.00 98.19 464 HIS A CA 1
ATOM 3637 C C . HIS A 1 464 ? 11.401 10.917 -18.015 1.00 98.19 464 HIS A C 1
ATOM 3639 O O . HIS A 1 464 ? 11.286 9.794 -18.491 1.00 98.19 464 HIS A O 1
ATOM 3645 N N . ARG A 1 465 ? 11.850 11.954 -18.739 1.00 98.38 465 ARG A N 1
ATOM 3646 C CA . ARG A 1 465 ? 12.209 11.849 -20.165 1.00 98.38 465 ARG A CA 1
ATOM 3647 C C . ARG A 1 465 ? 13.255 10.764 -20.415 1.00 98.38 465 ARG A C 1
ATOM 3649 O O . ARG A 1 465 ? 13.166 10.040 -21.406 1.00 98.38 465 ARG A O 1
ATOM 3656 N N . LEU A 1 466 ? 14.263 10.670 -19.543 1.00 98.56 466 LEU A N 1
ATOM 3657 C CA . LEU A 1 466 ? 15.302 9.646 -19.632 1.00 98.56 466 LEU A CA 1
ATOM 3658 C C . LEU A 1 466 ? 14.712 8.246 -19.440 1.00 98.56 466 LEU A C 1
ATOM 3660 O O . LEU A 1 466 ? 14.944 7.391 -20.293 1.00 98.56 466 LEU A O 1
ATOM 3664 N N . THR A 1 467 ? 13.917 8.033 -18.388 1.00 98.62 467 THR A N 1
ATOM 3665 C CA . THR A 1 467 ? 13.223 6.763 -18.138 1.00 98.62 467 THR A CA 1
ATOM 3666 C C . THR A 1 467 ? 12.393 6.347 -19.344 1.00 98.62 467 THR A C 1
ATOM 3668 O O . THR A 1 467 ? 12.616 5.267 -19.889 1.00 98.62 467 THR A O 1
ATOM 3671 N N . SER A 1 468 ? 11.507 7.213 -19.840 1.00 98.44 468 SER A N 1
ATOM 3672 C CA . SER A 1 468 ? 10.641 6.895 -20.979 1.00 98.44 468 SER A CA 1
ATOM 3673 C C . SER A 1 468 ? 11.442 6.576 -22.238 1.00 98.44 468 SER A C 1
ATOM 3675 O O . SER A 1 468 ? 11.177 5.573 -22.904 1.00 98.44 468 SER A O 1
ATOM 3677 N N . SER A 1 469 ? 12.481 7.365 -22.536 1.00 98.44 469 SER A N 1
ATOM 3678 C CA . SER A 1 469 ? 13.372 7.110 -23.672 1.00 98.44 469 SER A CA 1
ATOM 3679 C C . SER A 1 469 ? 14.067 5.750 -23.565 1.00 98.44 469 SER A C 1
ATOM 3681 O O . SER A 1 469 ? 14.148 5.018 -24.555 1.00 98.44 469 SER A O 1
ATOM 3683 N N . GLN A 1 470 ? 14.587 5.406 -22.386 1.00 98.56 470 GLN A N 1
ATOM 3684 C CA . GLN A 1 470 ? 15.324 4.163 -22.182 1.00 98.56 470 GLN A CA 1
ATOM 3685 C C . GLN A 1 470 ? 14.413 2.942 -22.100 1.00 98.56 470 GLN A C 1
ATOM 3687 O O . GLN A 1 470 ? 14.808 1.872 -22.555 1.00 98.56 470 GLN A O 1
ATOM 3692 N N . VAL A 1 471 ? 13.194 3.072 -21.579 1.00 98.81 471 VAL A N 1
ATOM 3693 C CA . VAL A 1 471 ? 12.205 1.986 -21.569 1.00 98.81 471 VAL A CA 1
ATOM 3694 C C . VAL A 1 471 ? 11.712 1.695 -22.982 1.00 98.81 471 VAL A C 1
ATOM 3696 O O . VAL A 1 471 ? 11.690 0.528 -23.380 1.00 98.81 471 VAL A O 1
ATOM 3699 N N . CYS A 1 472 ? 11.420 2.725 -23.785 1.00 98.75 472 CYS A N 1
ATOM 3700 C CA . CYS A 1 472 ? 11.058 2.545 -25.194 1.00 98.75 472 CYS A CA 1
ATOM 3701 C C . CYS A 1 472 ? 12.159 1.796 -25.953 1.00 98.75 472 CYS A C 1
ATOM 3703 O O . CYS A 1 472 ? 11.902 0.768 -26.581 1.00 98.75 472 CYS A O 1
ATOM 3705 N N . ARG A 1 473 ? 13.412 2.250 -25.823 1.00 98.62 473 ARG A N 1
ATOM 3706 C CA . ARG A 1 473 ? 14.550 1.593 -26.474 1.00 98.62 473 ARG A CA 1
ATOM 3707 C C . ARG A 1 473 ? 14.850 0.208 -25.890 1.00 98.62 473 ARG A C 1
ATOM 3709 O O . ARG A 1 473 ? 15.182 -0.718 -26.626 1.00 98.62 473 ARG A O 1
ATOM 3716 N N . GLY A 1 474 ? 14.722 0.053 -24.578 1.00 98.69 474 GLY A N 1
ATOM 3717 C CA . GLY A 1 474 ? 14.981 -1.193 -23.856 1.00 98.69 474 GLY A CA 1
ATOM 3718 C C . GLY A 1 474 ? 14.000 -2.291 -24.227 1.00 98.69 474 GLY A C 1
ATOM 3719 O O . GLY A 1 474 ? 14.399 -3.442 -24.364 1.00 98.69 474 GLY A O 1
ATOM 3720 N N . THR A 1 475 ? 12.747 -1.921 -24.485 1.00 98.69 475 THR A N 1
ATOM 3721 C CA . THR A 1 475 ? 11.710 -2.831 -24.979 1.00 98.69 475 THR A CA 1
ATOM 3722 C C . THR A 1 475 ? 12.107 -3.464 -26.313 1.00 98.69 475 THR A C 1
ATOM 3724 O O . THR A 1 475 ? 11.955 -4.668 -26.490 1.00 98.69 475 THR A O 1
ATOM 3727 N N . GLU A 1 476 ? 12.680 -2.690 -27.238 1.00 98.19 476 GLU A N 1
ATOM 3728 C CA . GLU A 1 476 ? 13.188 -3.227 -28.507 1.00 98.19 476 GLU A CA 1
ATOM 3729 C C . GLU A 1 476 ? 14.413 -4.125 -28.286 1.00 98.19 476 GLU A C 1
ATOM 3731 O O . GLU A 1 476 ? 14.479 -5.248 -28.789 1.00 98.19 476 GLU A O 1
ATOM 3736 N N . LEU A 1 477 ? 15.376 -3.645 -27.495 1.00 98.75 477 LEU A N 1
ATOM 3737 C CA . LEU A 1 477 ? 16.635 -4.340 -27.214 1.00 98.75 477 LEU A CA 1
ATOM 3738 C C . LEU A 1 477 ? 16.452 -5.646 -26.430 1.00 98.75 477 LEU A C 1
ATOM 3740 O O . LEU A 1 477 ? 17.271 -6.560 -26.547 1.00 98.75 477 LEU A O 1
ATOM 3744 N N . ALA A 1 478 ? 15.376 -5.782 -25.655 1.00 98.75 478 ALA A N 1
ATOM 3745 C CA . ALA A 1 478 ? 15.064 -7.013 -24.937 1.00 98.75 478 ALA A CA 1
ATOM 3746 C C . ALA A 1 478 ? 14.918 -8.223 -25.876 1.00 98.75 478 ALA A C 1
ATOM 3748 O O . ALA A 1 478 ? 15.283 -9.337 -25.482 1.00 98.75 478 ALA A O 1
ATOM 3749 N N . SER A 1 479 ? 14.506 -7.992 -27.126 1.00 98.25 479 SER A N 1
ATOM 3750 C CA . SER A 1 479 ? 14.395 -9.010 -28.176 1.00 98.25 479 SER A CA 1
ATOM 3751 C C . SER A 1 479 ? 15.710 -9.299 -28.924 1.00 98.25 479 SER A C 1
ATOM 3753 O O . SER A 1 479 ? 15.808 -10.318 -29.605 1.00 98.25 479 SER A O 1
ATOM 3755 N N . ASP A 1 480 ? 16.741 -8.454 -28.776 1.00 98.50 480 ASP A N 1
ATOM 3756 C CA . ASP A 1 480 ? 18.025 -8.572 -29.483 1.00 98.50 480 ASP A CA 1
ATOM 3757 C C . ASP A 1 480 ? 19.086 -9.314 -28.642 1.00 98.50 480 ASP A C 1
ATOM 3759 O O . ASP A 1 480 ? 19.682 -8.726 -27.730 1.00 98.50 480 ASP A O 1
ATOM 3763 N N . PRO A 1 481 ? 19.414 -10.583 -28.950 1.00 98.00 481 PRO A N 1
ATOM 3764 C CA . PRO A 1 481 ? 20.351 -11.369 -28.147 1.00 98.00 481 PRO A CA 1
ATOM 3765 C C . PRO A 1 481 ? 21.786 -10.812 -28.148 1.00 98.00 481 PRO A C 1
ATOM 3767 O O . PRO A 1 481 ? 22.572 -11.184 -27.279 1.00 98.00 481 PRO A O 1
ATOM 3770 N N . SER A 1 482 ? 22.144 -9.936 -29.095 1.00 98.44 482 SER A N 1
ATOM 3771 C CA . SER A 1 482 ? 23.499 -9.388 -29.224 1.00 98.44 482 SER A CA 1
ATOM 3772 C C . SER A 1 482 ? 23.784 -8.200 -28.300 1.00 98.44 482 SER A C 1
ATOM 3774 O O . SER A 1 482 ? 24.949 -7.952 -27.991 1.00 98.44 482 SER A O 1
ATOM 3776 N N . TYR A 1 483 ? 22.748 -7.494 -27.828 1.00 98.56 483 TYR A N 1
ATOM 3777 C CA . TYR A 1 483 ? 22.905 -6.285 -27.011 1.00 98.56 483 TYR A CA 1
ATOM 3778 C C . TYR A 1 483 ? 23.509 -6.565 -25.625 1.00 98.56 483 TYR A C 1
ATOM 3780 O O . TYR A 1 483 ? 24.428 -5.878 -25.190 1.00 98.56 483 TYR A O 1
ATOM 3788 N N . ASP A 1 484 ? 23.008 -7.601 -24.950 1.00 98.44 484 ASP A N 1
ATOM 3789 C CA . ASP A 1 484 ? 23.528 -8.085 -23.666 1.00 98.44 484 ASP A CA 1
ATOM 3790 C C . ASP A 1 484 ? 23.503 -9.622 -23.671 1.00 98.44 484 ASP A C 1
ATOM 3792 O O . ASP A 1 484 ? 22.515 -10.228 -23.241 1.00 98.44 484 ASP A O 1
ATOM 3796 N N . PRO A 1 485 ? 24.544 -10.272 -24.226 1.00 98.50 485 PRO A N 1
ATOM 3797 C CA . PRO A 1 485 ? 24.567 -11.723 -24.397 1.00 98.50 485 PRO A CA 1
ATOM 3798 C C . PRO A 1 485 ? 24.486 -12.499 -23.080 1.00 98.50 485 PRO A C 1
ATOM 3800 O O . PRO A 1 485 ? 23.990 -13.623 -23.067 1.00 98.50 485 PRO A O 1
ATOM 3803 N N . GLU A 1 486 ? 24.948 -11.908 -21.972 1.00 98.38 486 GLU A N 1
ATOM 3804 C CA . GLU A 1 486 ? 24.894 -12.525 -20.644 1.00 98.38 486 GLU A CA 1
ATOM 3805 C C . GLU A 1 486 ? 23.442 -12.718 -20.194 1.00 98.38 486 GLU A C 1
ATOM 3807 O O . GLU A 1 486 ? 23.035 -13.838 -19.886 1.00 98.38 486 GLU A O 1
ATOM 3812 N N . SER A 1 487 ? 22.624 -11.660 -20.232 1.00 98.25 487 SER A N 1
ATOM 3813 C CA . SER A 1 487 ? 21.213 -11.785 -19.852 1.00 98.25 487 SER A CA 1
ATOM 3814 C C . SER A 1 487 ? 20.388 -12.557 -20.873 1.00 98.25 487 SER A C 1
ATOM 3816 O O . SER A 1 487 ? 19.460 -13.260 -20.484 1.00 98.25 487 SER A O 1
ATOM 3818 N N . ALA A 1 488 ? 20.746 -12.500 -22.161 1.00 98.38 488 ALA A N 1
ATOM 3819 C CA . ALA A 1 488 ? 20.128 -13.354 -23.172 1.00 98.38 488 ALA A CA 1
ATOM 3820 C C . ALA A 1 488 ? 20.406 -14.842 -22.894 1.00 98.38 488 ALA A C 1
ATOM 3822 O O . ALA A 1 488 ? 19.508 -15.666 -23.039 1.00 98.38 488 ALA A O 1
ATOM 3823 N N . ALA A 1 489 ? 21.619 -15.192 -22.456 1.00 98.44 489 ALA A N 1
ATOM 3824 C CA . ALA A 1 489 ? 21.959 -16.559 -22.071 1.00 98.44 489 ALA A CA 1
ATOM 3825 C C . ALA A 1 489 ? 21.276 -16.987 -20.763 1.00 98.44 489 ALA A C 1
ATOM 3827 O O . ALA A 1 489 ? 20.874 -18.142 -20.639 1.00 98.44 489 ALA A O 1
ATOM 3828 N N . GLN A 1 490 ? 21.143 -16.074 -19.796 1.00 98.25 490 GLN A N 1
ATOM 3829 C CA . GLN A 1 490 ? 20.560 -16.372 -18.488 1.00 98.25 490 GLN A CA 1
ATOM 3830 C C . GLN A 1 490 ? 19.027 -16.466 -18.517 1.00 98.25 490 GLN A C 1
ATOM 3832 O O . GLN A 1 490 ? 18.463 -17.394 -17.942 1.00 98.25 490 GLN A O 1
ATOM 3837 N N . TYR A 1 491 ? 18.352 -15.517 -19.167 1.00 97.94 491 TYR A N 1
ATOM 3838 C CA . TYR A 1 491 ? 16.892 -15.368 -19.108 1.00 97.94 491 TYR A CA 1
ATOM 3839 C C . TYR A 1 491 ? 16.189 -15.626 -20.449 1.00 97.94 491 TYR A C 1
ATOM 3841 O O . TYR A 1 491 ? 14.976 -15.864 -20.479 1.00 97.94 491 TYR A O 1
ATOM 3849 N N . GLY A 1 492 ? 16.945 -15.620 -21.549 1.00 98.50 492 GLY A N 1
ATOM 3850 C CA . GLY A 1 492 ? 16.417 -15.552 -22.908 1.00 98.50 492 GLY A CA 1
ATOM 3851 C C . GLY A 1 492 ? 16.192 -14.112 -23.372 1.00 98.50 492 GLY A C 1
ATOM 3852 O O . GLY A 1 492 ? 16.302 -13.154 -22.607 1.00 98.50 492 GLY A O 1
ATOM 3853 N N . THR A 1 493 ? 15.871 -13.954 -24.652 1.00 98.56 493 THR A N 1
ATOM 3854 C CA . THR A 1 493 ? 15.316 -12.706 -25.190 1.00 98.56 493 THR A CA 1
ATOM 3855 C C . THR A 1 493 ? 13.815 -12.652 -24.942 1.00 98.56 493 THR A C 1
ATOM 3857 O O . THR A 1 493 ? 13.162 -13.691 -24.825 1.00 98.56 493 THR A O 1
ATOM 3860 N N . TRP A 1 494 ? 13.253 -11.450 -24.919 1.00 98.62 494 TRP A N 1
ATOM 3861 C CA . TRP A 1 494 ? 11.818 -11.264 -24.759 1.00 98.62 494 TRP A CA 1
ATOM 3862 C C . TRP A 1 494 ? 11.312 -10.154 -25.672 1.00 98.62 494 TRP A C 1
ATOM 3864 O O . TRP A 1 494 ? 11.879 -9.063 -25.688 1.00 98.62 494 TRP A O 1
ATOM 3874 N N . ASP A 1 495 ? 10.260 -10.448 -26.431 1.00 98.38 495 ASP A N 1
ATOM 3875 C CA . ASP A 1 495 ? 9.566 -9.467 -27.256 1.00 98.38 495 ASP A CA 1
ATOM 3876 C C . ASP A 1 495 ? 8.222 -9.121 -26.604 1.00 98.38 495 ASP A C 1
ATOM 3878 O O . ASP A 1 495 ? 7.290 -9.925 -26.593 1.00 98.38 495 ASP A O 1
ATOM 3882 N N . VAL A 1 496 ? 8.161 -7.934 -26.003 1.00 98.56 496 VAL A N 1
ATOM 3883 C CA . VAL A 1 496 ? 7.004 -7.445 -25.241 1.00 98.56 496 VAL A CA 1
ATOM 3884 C C . VAL A 1 496 ? 5.810 -7.254 -26.173 1.00 98.56 496 VAL A C 1
ATOM 3886 O O . VAL A 1 496 ? 5.951 -6.644 -27.236 1.00 98.56 496 VAL A O 1
ATOM 3889 N N . LYS A 1 497 ? 4.623 -7.724 -25.768 1.00 98.69 497 LYS A N 1
ATOM 3890 C CA . LYS A 1 497 ? 3.420 -7.656 -26.610 1.00 98.69 497 LYS A CA 1
ATOM 3891 C C . LYS A 1 497 ? 2.965 -6.218 -26.827 1.00 98.69 497 LYS A C 1
ATOM 3893 O O . LYS A 1 497 ? 2.666 -5.857 -27.964 1.00 98.69 497 LYS A O 1
ATOM 3898 N N . LYS A 1 498 ? 2.950 -5.393 -25.774 1.00 98.81 498 LYS A N 1
ATOM 3899 C CA . LYS A 1 498 ? 2.560 -3.978 -25.854 1.00 98.81 498 LYS A CA 1
ATOM 3900 C C . LYS A 1 498 ? 3.373 -3.068 -24.940 1.00 98.81 498 LYS A C 1
ATOM 3902 O O . LYS A 1 498 ? 3.714 -3.440 -23.823 1.00 98.81 498 LYS A O 1
ATOM 3907 N N . LEU A 1 499 ? 3.628 -1.850 -25.406 1.00 98.81 499 LEU A N 1
ATOM 3908 C CA . LEU A 1 499 ? 4.195 -0.759 -24.615 1.00 98.81 499 LEU A CA 1
ATOM 3909 C C . LEU A 1 499 ? 3.262 0.450 -24.685 1.00 98.81 499 LEU A C 1
ATOM 3911 O O . LEU A 1 499 ? 3.042 0.995 -25.771 1.00 98.81 499 LEU A O 1
ATOM 3915 N N . TYR A 1 500 ? 2.771 0.876 -23.526 1.00 98.81 500 TYR A N 1
ATOM 3916 C CA . TYR A 1 500 ? 1.996 2.095 -23.348 1.00 98.81 500 TYR A CA 1
ATOM 3917 C C . TYR A 1 500 ? 2.856 3.199 -22.745 1.00 98.81 500 TYR A C 1
ATOM 3919 O O . TYR A 1 500 ? 3.682 2.966 -21.862 1.00 98.81 500 TYR A O 1
ATOM 3927 N N . VAL A 1 501 ? 2.630 4.413 -23.228 1.00 98.75 501 VAL A N 1
ATOM 3928 C CA . VAL A 1 501 ? 3.274 5.626 -22.734 1.00 98.75 501 VAL A CA 1
ATOM 3929 C C . VAL A 1 501 ? 2.182 6.589 -22.287 1.00 98.75 501 VAL A C 1
ATOM 3931 O O . VAL A 1 501 ? 1.240 6.854 -23.041 1.00 98.75 501 VAL A O 1
ATOM 3934 N N . HIS A 1 502 ? 2.289 7.082 -21.056 1.00 98.44 502 HIS A N 1
ATOM 3935 C CA . HIS A 1 502 ? 1.356 8.061 -20.501 1.00 98.44 502 HIS A CA 1
ATOM 3936 C C . HIS A 1 502 ? 1.276 9.303 -21.404 1.00 98.44 502 HIS A C 1
ATOM 3938 O O . HIS A 1 502 ? 2.287 9.745 -21.947 1.00 98.44 502 HIS A O 1
ATOM 3944 N N . LEU A 1 503 ? 0.058 9.802 -21.646 1.00 97.31 503 LEU A N 1
ATOM 3945 C CA . LEU A 1 503 ? -0.245 10.949 -22.519 1.00 97.31 503 LEU A CA 1
ATOM 3946 C C . LEU A 1 503 ? 0.212 10.837 -23.987 1.00 97.31 503 LEU A C 1
ATOM 3948 O O . LEU A 1 503 ? 0.114 11.808 -24.741 1.00 97.31 503 LEU A O 1
ATOM 3952 N N . TYR A 1 504 ? 0.663 9.666 -24.447 1.00 97.75 504 TYR A N 1
ATOM 3953 C CA . TYR A 1 504 ? 1.053 9.495 -25.845 1.00 97.75 504 TYR A CA 1
ATOM 3954 C C . TYR A 1 504 ? -0.158 9.633 -26.779 1.00 97.75 504 TYR A C 1
ATOM 3956 O O . TYR A 1 504 ? -1.222 9.071 -26.541 1.00 97.75 504 TYR A O 1
ATOM 3964 N N . GLU A 1 505 ? -0.008 10.401 -27.857 1.00 95.81 505 GLU A N 1
ATOM 3965 C CA . GLU A 1 505 ? -1.134 10.859 -28.688 1.00 95.81 505 GLU A CA 1
ATOM 3966 C C . GLU A 1 505 ? -1.714 9.792 -29.632 1.00 95.81 505 GLU A C 1
ATOM 3968 O O . GLU A 1 505 ? -2.808 9.961 -30.170 1.00 95.81 505 GLU A O 1
ATOM 3973 N N . LYS A 1 506 ? -0.988 8.696 -29.888 1.00 96.25 506 LYS A N 1
ATOM 3974 C CA . LYS A 1 506 ? -1.404 7.684 -30.872 1.00 96.25 506 LYS A CA 1
ATOM 3975 C C . LYS A 1 506 ? -2.048 6.490 -30.191 1.00 96.25 506 LYS A C 1
ATOM 3977 O O . LYS A 1 506 ? -1.507 5.984 -29.213 1.00 96.25 506 LYS A O 1
ATOM 3982 N N . ASN A 1 507 ? -3.130 5.991 -30.799 1.00 94.88 507 ASN A N 1
ATOM 3983 C CA . ASN A 1 507 ? -3.836 4.776 -30.378 1.00 94.88 507 ASN A CA 1
ATOM 3984 C C . ASN A 1 507 ? -4.131 4.800 -28.871 1.00 94.88 507 ASN A C 1
ATOM 3986 O O . ASN A 1 507 ? -3.648 3.951 -28.124 1.00 94.88 507 ASN A O 1
ATOM 3990 N N . GLN A 1 508 ? -4.831 5.848 -28.434 1.00 95.75 508 GLN A N 1
ATOM 3991 C CA . GLN A 1 508 ? -5.075 6.080 -27.020 1.00 95.75 508 GLN A CA 1
ATOM 3992 C C . GLN A 1 508 ? -6.068 5.079 -26.430 1.00 95.75 508 GLN A C 1
ATOM 3994 O O . GLN A 1 508 ? -7.089 4.764 -27.040 1.00 95.75 508 GLN A O 1
ATOM 3999 N N . VAL A 1 509 ? -5.756 4.638 -25.216 1.00 96.31 509 VAL A N 1
ATOM 4000 C CA . VAL A 1 509 ? -6.648 3.967 -24.276 1.00 96.31 509 VAL A CA 1
ATOM 4001 C C . VAL A 1 509 ? -7.025 4.978 -23.191 1.00 96.31 509 VAL A C 1
ATOM 4003 O O . VAL A 1 509 ? -6.172 5.726 -22.705 1.00 96.31 509 VAL A O 1
ATOM 4006 N N . HIS A 1 510 ? -8.308 5.011 -22.839 1.00 95.94 510 HIS A N 1
ATOM 4007 C CA . HIS A 1 510 ? -8.834 5.810 -21.739 1.00 95.94 510 HIS A CA 1
ATOM 4008 C C . HIS A 1 510 ? -9.375 4.876 -20.662 1.00 95.94 510 HIS A C 1
ATOM 4010 O O . HIS A 1 510 ? -10.339 4.135 -20.879 1.00 95.94 510 HIS A O 1
ATOM 4016 N N . MET A 1 511 ? -8.758 4.932 -19.493 1.00 95.12 511 MET A N 1
ATOM 4017 C CA . MET A 1 511 ? -9.075 4.058 -18.380 1.00 95.12 511 MET A CA 1
ATOM 4018 C C . MET A 1 511 ? -9.964 4.774 -17.360 1.00 95.12 511 MET A C 1
ATOM 4020 O O . MET A 1 511 ? -9.522 5.693 -16.675 1.00 95.12 511 MET A O 1
ATOM 4024 N N . ASP A 1 512 ? -11.224 4.360 -17.230 1.00 92.94 512 ASP A N 1
ATOM 4025 C CA . ASP A 1 512 ? -12.142 4.995 -16.280 1.00 92.94 512 ASP A CA 1
ATOM 4026 C C . ASP A 1 512 ? -11.897 4.509 -14.841 1.00 92.94 512 ASP A C 1
ATOM 4028 O O . ASP A 1 512 ? -12.438 3.500 -14.384 1.00 92.94 512 ASP A O 1
ATOM 4032 N N . TRP A 1 513 ? -11.072 5.263 -14.116 1.00 94.25 513 TRP A N 1
ATOM 4033 C CA . TRP A 1 513 ? -10.717 4.998 -12.721 1.00 94.25 513 TRP A CA 1
ATOM 4034 C C . TRP A 1 513 ? -11.823 5.302 -11.713 1.00 94.25 513 TRP A C 1
ATOM 4036 O O . TRP A 1 513 ? -11.631 5.026 -10.530 1.00 94.25 513 TRP A O 1
ATOM 4046 N N . HIS A 1 514 ? -12.958 5.856 -12.146 1.00 91.38 514 HIS A N 1
ATOM 4047 C CA . HIS A 1 514 ? -14.082 6.209 -11.278 1.00 91.38 514 HIS A CA 1
ATOM 4048 C C . HIS A 1 514 ? -15.179 5.142 -11.245 1.00 91.38 514 HIS A C 1
ATOM 4050 O O . HIS A 1 514 ? -16.199 5.336 -10.582 1.00 91.38 514 HIS A O 1
ATOM 4056 N N . ILE A 1 515 ? -14.979 4.009 -11.923 1.00 88.31 515 ILE A N 1
ATOM 4057 C CA . ILE A 1 515 ? -15.874 2.856 -11.828 1.00 88.31 515 ILE A CA 1
ATOM 4058 C C . ILE A 1 515 ? -15.560 2.098 -10.528 1.00 88.31 515 ILE A C 1
ATOM 4060 O O . ILE A 1 515 ? -14.431 1.630 -10.364 1.00 88.31 515 ILE A O 1
ATOM 4064 N N . PRO A 1 516 ? -16.522 1.961 -9.594 1.00 85.75 516 PRO A N 1
ATOM 4065 C CA . PRO A 1 516 ? -16.324 1.158 -8.393 1.00 85.75 516 PRO A CA 1
ATOM 4066 C C . PRO A 1 516 ? -16.119 -0.316 -8.742 1.00 85.75 516 PRO A C 1
ATOM 4068 O O . PRO A 1 516 ? -16.842 -0.849 -9.587 1.00 85.75 516 PRO A O 1
ATOM 4071 N N . LEU A 1 517 ? -15.185 -0.973 -8.056 1.00 81.75 517 LEU A N 1
ATOM 4072 C CA . LEU A 1 517 ? -14.957 -2.415 -8.175 1.00 81.75 517 LEU A CA 1
ATOM 4073 C C . LEU A 1 517 ? -15.418 -3.119 -6.894 1.00 81.75 517 LEU A C 1
ATOM 4075 O O . LEU A 1 517 ? -15.212 -2.617 -5.785 1.00 81.75 517 LEU A O 1
ATOM 4079 N N . GLU A 1 518 ? -16.060 -4.278 -7.035 1.00 78.12 518 GLU A N 1
ATOM 4080 C CA . GLU A 1 518 ? -16.530 -5.064 -5.886 1.00 78.12 518 GLU A CA 1
ATOM 4081 C C . GLU A 1 518 ? -15.341 -5.587 -5.068 1.00 78.12 518 GLU A C 1
ATOM 4083 O O . GLU A 1 518 ? -15.359 -5.538 -3.841 1.00 78.12 518 GLU A O 1
ATOM 4088 N N . GLU A 1 519 ? -14.256 -5.947 -5.753 1.00 79.69 519 GLU A N 1
ATOM 4089 C CA . GLU A 1 519 ? -12.982 -6.412 -5.199 1.00 79.69 519 GLU A CA 1
ATOM 4090 C C . GLU A 1 519 ? -12.275 -5.339 -4.352 1.00 79.69 519 GLU A C 1
ATOM 4092 O O . GLU A 1 519 ? -11.485 -5.654 -3.461 1.00 79.69 519 GLU A O 1
ATOM 4097 N N . LEU A 1 520 ? -12.596 -4.065 -4.601 1.00 78.25 520 LEU A N 1
ATOM 4098 C CA . LEU A 1 520 ? -12.159 -2.910 -3.815 1.00 78.25 520 LEU A CA 1
ATOM 4099 C C . LEU A 1 520 ? -13.134 -2.575 -2.677 1.00 78.25 520 LEU A C 1
ATOM 4101 O O . LEU A 1 520 ? -13.103 -1.473 -2.137 1.00 78.25 520 LEU A O 1
ATOM 4105 N N . GLY A 1 521 ? -14.060 -3.478 -2.344 1.00 72.62 521 GLY A N 1
ATOM 4106 C CA . GLY A 1 521 ? -15.117 -3.254 -1.358 1.00 72.62 521 GLY A CA 1
ATOM 4107 C C . GLY A 1 521 ? -15.993 -2.039 -1.671 1.00 72.62 521 GLY A C 1
ATOM 4108 O O . GLY A 1 521 ? -16.467 -1.356 -0.760 1.00 72.62 521 GLY A O 1
ATOM 4109 N N . GLY A 1 522 ? -16.196 -1.761 -2.964 1.00 73.00 522 GLY A N 1
ATOM 4110 C CA . GLY A 1 522 ? -17.020 -0.661 -3.459 1.00 73.00 522 GLY A CA 1
ATOM 4111 C C . GLY A 1 522 ? -16.295 0.676 -3.624 1.00 73.00 522 GLY A C 1
ATOM 4112 O O . GLY A 1 522 ? -16.953 1.649 -3.993 1.00 73.00 522 GLY A O 1
ATOM 4113 N N . PHE A 1 523 ? -14.980 0.744 -3.387 1.00 83.19 523 PHE A N 1
ATOM 4114 C CA . PHE A 1 523 ? -14.173 1.897 -3.790 1.00 83.19 523 PHE A CA 1
ATOM 4115 C C . PHE A 1 523 ? -13.880 1.886 -5.289 1.00 83.19 523 PHE A C 1
ATOM 4117 O O . PHE A 1 523 ? -13.838 0.850 -5.957 1.00 83.19 523 PHE A O 1
ATOM 4124 N N . THR A 1 524 ? -13.631 3.076 -5.811 1.00 90.81 524 THR A N 1
ATOM 4125 C CA . THR A 1 524 ? -13.053 3.277 -7.133 1.00 90.81 524 THR A CA 1
ATOM 4126 C C . THR A 1 524 ? -11.523 3.153 -7.070 1.00 90.81 524 THR A C 1
ATOM 4128 O O . THR A 1 524 ? -10.904 3.538 -6.073 1.00 90.81 524 THR A O 1
ATOM 4131 N N . PRO A 1 525 ? -10.870 2.673 -8.138 1.00 93.88 525 PRO A N 1
ATOM 4132 C CA . PRO A 1 525 ? -9.412 2.686 -8.280 1.00 93.88 525 PRO A CA 1
ATOM 4133 C C . PRO A 1 525 ? -8.798 4.072 -8.046 1.00 93.88 525 PRO A C 1
ATOM 4135 O O . PRO A 1 525 ? -7.735 4.177 -7.438 1.00 93.88 525 PRO A O 1
ATOM 4138 N N . TRP A 1 526 ? -9.497 5.134 -8.461 1.00 92.81 526 TRP A N 1
ATOM 4139 C CA . TRP A 1 526 ? -9.133 6.517 -8.161 1.00 92.81 526 TRP A CA 1
ATOM 4140 C C . TRP A 1 526 ? -9.040 6.785 -6.652 1.00 92.81 526 TRP A C 1
ATOM 4142 O O . TRP A 1 526 ? -8.039 7.315 -6.179 1.00 92.81 526 TRP A O 1
ATOM 4152 N N . GLU A 1 527 ? -10.057 6.411 -5.874 1.00 90.31 527 GLU A N 1
ATOM 4153 C CA . GLU A 1 527 ? -10.076 6.643 -4.422 1.00 90.31 527 GLU A CA 1
ATOM 4154 C C . GLU A 1 527 ? -8.955 5.889 -3.705 1.00 90.31 527 GLU A C 1
ATOM 4156 O O . GLU A 1 527 ? -8.314 6.451 -2.814 1.00 90.31 527 GLU A O 1
ATOM 4161 N N . ILE A 1 528 ? -8.664 4.660 -4.138 1.00 92.00 528 ILE A N 1
ATOM 4162 C CA . ILE A 1 528 ? -7.531 3.887 -3.619 1.00 92.00 528 ILE A CA 1
ATOM 4163 C C . ILE A 1 528 ? -6.200 4.547 -3.981 1.00 92.00 528 ILE A C 1
ATOM 4165 O O . ILE A 1 528 ? -5.306 4.598 -3.143 1.00 92.00 528 ILE A O 1
ATOM 4169 N N . ALA A 1 529 ? -6.063 5.110 -5.183 1.00 93.88 529 ALA A N 1
ATOM 4170 C CA . ALA A 1 529 ? -4.868 5.859 -5.560 1.00 93.88 529 ALA A CA 1
ATOM 4171 C C . ALA A 1 529 ? -4.693 7.133 -4.710 1.00 93.88 529 ALA A C 1
ATOM 4173 O O . ALA A 1 529 ? -3.576 7.459 -4.310 1.00 93.88 529 ALA A O 1
ATOM 4174 N N . VAL A 1 530 ? -5.781 7.831 -4.358 1.00 91.00 530 VAL A N 1
ATOM 4175 C CA . VAL A 1 530 ? -5.715 8.954 -3.405 1.00 91.00 530 VAL A CA 1
ATOM 4176 C C . VAL A 1 530 ? -5.266 8.468 -2.024 1.00 91.00 530 VAL A C 1
ATOM 4178 O O . VAL A 1 530 ? -4.381 9.085 -1.437 1.00 91.00 530 VAL A O 1
ATOM 4181 N N . GLU A 1 531 ? -5.812 7.357 -1.519 1.00 90.44 531 GLU A N 1
ATOM 4182 C CA . GLU A 1 531 ? -5.370 6.745 -0.255 1.00 90.44 531 GLU A CA 1
ATOM 4183 C C . GLU A 1 531 ? -3.884 6.351 -0.291 1.00 90.44 531 GLU A C 1
ATOM 4185 O O . GLU A 1 531 ? -3.129 6.673 0.624 1.00 90.44 531 GLU A O 1
ATOM 4190 N N . ALA A 1 532 ? -3.446 5.697 -1.364 1.00 93.06 532 ALA A N 1
ATOM 4191 C CA . ALA A 1 532 ? -2.062 5.291 -1.563 1.00 93.06 532 ALA A CA 1
ATOM 4192 C C . ALA A 1 532 ? -1.116 6.496 -1.597 1.00 93.06 532 ALA A C 1
ATOM 4194 O O . ALA A 1 532 ? -0.056 6.468 -0.973 1.00 93.06 532 ALA A O 1
ATOM 4195 N N . PHE A 1 533 ? -1.516 7.588 -2.254 1.00 92.88 533 PHE A N 1
ATOM 4196 C CA . PHE A 1 533 ? -0.722 8.812 -2.287 1.00 92.88 533 PHE A CA 1
ATOM 4197 C C . PHE A 1 533 ? -0.594 9.467 -0.906 1.00 92.88 533 PHE A C 1
ATOM 4199 O O . PHE A 1 533 ? 0.421 10.100 -0.608 1.00 92.88 533 PHE A O 1
ATOM 4206 N N . GLU A 1 534 ? -1.573 9.274 -0.018 1.00 90.75 534 GLU A N 1
ATOM 4207 C CA . GLU A 1 534 ? -1.454 9.705 1.375 1.00 90.75 534 GLU A CA 1
ATOM 4208 C C . GLU A 1 534 ? -0.334 8.957 2.124 1.00 90.75 534 GLU A C 1
ATOM 4210 O O . GLU A 1 534 ? 0.035 9.368 3.213 1.00 90.75 534 GLU A O 1
ATOM 4215 N N . MET A 1 535 ? 0.285 7.914 1.566 1.00 92.56 535 MET A N 1
ATOM 4216 C CA . MET A 1 535 ? 1.493 7.317 2.154 1.00 92.56 535 MET A CA 1
ATOM 4217 C C . MET A 1 535 ? 2.767 8.110 1.825 1.00 92.56 535 MET A C 1
ATOM 4219 O O . MET A 1 535 ? 3.773 7.986 2.520 1.00 92.56 535 MET A O 1
ATOM 4223 N N . HIS A 1 536 ? 2.731 9.000 0.827 1.00 94.06 536 HIS A N 1
ATOM 4224 C CA . HIS A 1 536 ? 3.861 9.827 0.386 1.00 94.06 536 HIS A CA 1
ATOM 4225 C C . HIS A 1 536 ? 3.937 11.157 1.145 1.00 94.06 536 HIS A C 1
ATOM 4227 O O . HIS A 1 536 ? 3.967 12.247 0.566 1.00 94.06 536 HIS A O 1
ATOM 4233 N N . HIS A 1 537 ? 3.969 11.084 2.476 1.00 90.50 537 HIS A N 1
ATOM 4234 C CA . HIS A 1 537 ? 3.904 12.254 3.358 1.00 90.50 537 HIS A CA 1
ATOM 4235 C C . HIS A 1 537 ? 4.980 13.306 3.073 1.00 90.50 537 HIS A C 1
ATOM 4237 O O . HIS A 1 537 ? 4.722 14.509 3.176 1.00 90.50 537 HIS A O 1
ATOM 4243 N N . SER A 1 538 ? 6.187 12.872 2.707 1.00 92.50 538 SER A N 1
ATOM 4244 C CA . SER A 1 538 ? 7.284 13.774 2.356 1.00 92.50 538 SER A CA 1
ATOM 4245 C C . SER A 1 538 ? 6.996 14.634 1.113 1.00 92.50 538 SER A C 1
ATOM 4247 O O . SER A 1 538 ? 7.689 15.627 0.889 1.00 92.50 538 SER A O 1
ATOM 4249 N N . GLN A 1 539 ? 5.957 14.299 0.338 1.00 92.56 539 GLN A N 1
ATOM 4250 C CA . GLN A 1 539 ? 5.620 14.910 -0.953 1.00 92.56 539 GLN A CA 1
ATOM 4251 C C . GLN A 1 539 ? 4.419 15.856 -0.919 1.00 92.56 539 GLN A C 1
ATOM 4253 O O . GLN A 1 539 ? 4.205 16.618 -1.862 1.00 92.56 539 GLN A O 1
ATOM 4258 N N . TYR A 1 540 ? 3.682 15.911 0.192 1.00 85.50 540 TYR A N 1
ATOM 4259 C CA . TYR A 1 540 ? 2.480 16.746 0.334 1.00 85.50 540 TYR A CA 1
ATOM 4260 C C . TYR A 1 540 ? 2.692 18.245 0.082 1.00 85.50 540 TYR A C 1
ATOM 4262 O O . TYR A 1 540 ? 1.746 18.967 -0.237 1.00 85.50 540 TYR A O 1
ATOM 4270 N N . GLY A 1 541 ? 3.918 18.742 0.279 1.00 80.56 541 GLY A N 1
ATOM 4271 C CA . GLY A 1 541 ? 4.267 20.138 0.009 1.00 80.56 541 GLY A CA 1
ATOM 4272 C C . GLY A 1 541 ? 4.324 20.482 -1.483 1.00 80.56 541 GLY A C 1
ATOM 4273 O O . GLY A 1 541 ? 4.249 21.658 -1.835 1.00 80.56 541 GLY A O 1
ATOM 4274 N N . TYR A 1 542 ? 4.435 19.471 -2.345 1.00 80.44 542 TYR A N 1
ATOM 4275 C CA . TYR A 1 542 ? 4.694 19.616 -3.776 1.00 80.44 542 TYR A CA 1
ATOM 4276 C C . TYR A 1 542 ? 3.522 19.113 -4.623 1.00 80.44 542 TYR A C 1
ATOM 4278 O O . TYR A 1 542 ? 3.149 19.752 -5.611 1.00 80.44 542 TYR A O 1
ATOM 4286 N N . PHE A 1 543 ? 2.903 18.007 -4.205 1.00 85.56 543 PHE A N 1
ATOM 4287 C CA . PHE A 1 543 ? 1.965 17.247 -5.022 1.00 85.56 543 PHE A CA 1
ATOM 4288 C C . PHE A 1 543 ? 0.688 16.869 -4.256 1.00 85.56 543 PHE A C 1
ATOM 4290 O O . PHE A 1 543 ? 0.671 16.785 -3.026 1.00 85.56 543 PHE A O 1
ATOM 4297 N N . ARG A 1 544 ? -0.400 16.686 -5.010 1.00 82.94 544 ARG A N 1
ATOM 4298 C CA . ARG A 1 544 ? -1.728 16.229 -4.591 1.00 82.94 544 ARG A CA 1
ATOM 4299 C C . ARG A 1 544 ? -2.410 15.514 -5.752 1.00 82.94 544 ARG A C 1
ATOM 4301 O O . ARG A 1 544 ? -2.586 16.114 -6.813 1.00 82.94 544 ARG A O 1
ATOM 4308 N N . MET A 1 545 ? -2.882 14.294 -5.528 1.00 84.44 545 MET A N 1
ATOM 4309 C CA . MET A 1 545 ? -3.561 13.504 -6.559 1.00 84.44 545 MET A CA 1
ATOM 4310 C C . MET A 1 545 ? -4.619 14.298 -7.325 1.00 84.44 545 MET A C 1
ATOM 4312 O O . MET A 1 545 ? -4.594 14.325 -8.552 1.00 84.44 545 MET A O 1
ATOM 4316 N N . GLU A 1 546 ? -5.477 15.043 -6.628 1.00 81.50 546 GLU A N 1
ATOM 4317 C CA . GLU A 1 546 ? -6.585 15.800 -7.222 1.00 81.50 546 GLU A CA 1
ATOM 4318 C C . GLU A 1 546 ? -6.131 16.912 -8.181 1.00 81.50 546 GLU A C 1
ATOM 4320 O O . GLU A 1 546 ? -6.917 17.389 -8.992 1.00 81.50 546 GLU A O 1
ATOM 4325 N N . ARG A 1 547 ? -4.871 17.355 -8.095 1.00 80.88 547 ARG A N 1
ATOM 4326 C CA . ARG A 1 547 ? -4.302 18.350 -9.011 1.00 80.88 547 ARG A CA 1
ATOM 4327 C C . ARG A 1 547 ? -3.526 17.695 -10.145 1.00 80.88 547 ARG A C 1
ATOM 4329 O O . ARG A 1 547 ? -3.687 18.097 -11.299 1.00 80.88 547 ARG A O 1
ATOM 4336 N N . GLN A 1 548 ? -2.634 16.763 -9.817 1.00 84.00 548 GLN A N 1
ATOM 4337 C CA . GLN A 1 548 ? -1.734 16.170 -10.804 1.00 84.00 548 GLN A CA 1
ATOM 4338 C C . GLN A 1 548 ? -2.482 15.314 -11.817 1.00 84.00 548 GLN A C 1
ATOM 4340 O O . GLN A 1 548 ? -2.264 15.526 -13.001 1.00 84.00 548 GLN A O 1
ATOM 4345 N N . SER A 1 549 ? -3.428 14.490 -11.372 1.00 77.50 549 SER A N 1
ATOM 4346 C CA . SER A 1 549 ? -4.272 13.660 -12.246 1.00 77.50 549 SER A CA 1
ATOM 4347 C C . SER A 1 549 ? -5.113 14.432 -13.260 1.00 77.50 549 SER A C 1
ATOM 4349 O O . SER A 1 549 ? -5.493 13.869 -14.274 1.00 77.50 549 SER A O 1
ATOM 4351 N N . ILE A 1 550 ? -5.435 15.701 -12.982 1.00 80.12 550 ILE A N 1
ATOM 4352 C CA . ILE A 1 550 ? -6.184 16.572 -13.899 1.00 80.12 550 ILE A CA 1
ATOM 4353 C C . ILE A 1 550 ? -5.221 17.301 -14.836 1.00 80.12 550 ILE A C 1
ATOM 4355 O O . ILE A 1 550 ? -5.517 17.516 -16.006 1.00 80.12 550 ILE A O 1
ATOM 4359 N N . THR A 1 551 ? -4.073 17.736 -14.308 1.00 88.06 551 THR A N 1
ATOM 4360 C CA . THR A 1 551 ? -3.074 18.471 -15.101 1.00 88.06 551 THR A CA 1
ATOM 4361 C C . THR A 1 551 ? -2.386 17.549 -16.109 1.00 88.06 551 THR A C 1
ATOM 4363 O O . THR A 1 551 ? -2.117 17.959 -17.235 1.00 88.06 551 THR A O 1
ATOM 4366 N N . TYR A 1 552 ? -2.126 16.316 -15.685 1.00 91.31 552 TYR A N 1
ATOM 4367 C CA . TYR A 1 552 ? -1.581 15.212 -16.457 1.00 91.31 552 TYR A CA 1
ATOM 4368 C C . TYR A 1 552 ? -2.598 14.084 -16.332 1.00 91.31 552 TYR A C 1
ATOM 4370 O O . TYR A 1 552 ? -2.655 13.433 -15.290 1.00 91.31 552 TYR A O 1
ATOM 4378 N N . ASP A 1 553 ? -3.463 13.957 -17.340 1.00 93.88 553 ASP A N 1
ATOM 4379 C CA . ASP A 1 553 ? -4.616 13.059 -17.305 1.00 93.88 553 ASP A CA 1
ATOM 4380 C C . ASP A 1 553 ? -4.195 11.600 -17.097 1.00 93.88 553 ASP A C 1
ATOM 4382 O O . ASP A 1 553 ? -3.906 10.874 -18.047 1.00 93.88 553 ASP A O 1
ATOM 4386 N N . SER A 1 554 ? -4.219 11.178 -15.831 1.00 93.44 554 SER A N 1
ATOM 4387 C CA . SER A 1 554 ? -3.759 9.858 -15.384 1.00 93.44 554 SER A CA 1
ATOM 4388 C C . SER A 1 554 ? -4.600 8.687 -15.909 1.00 93.44 554 SER A C 1
ATOM 4390 O O . SER A 1 554 ? -4.299 7.530 -15.615 1.00 93.44 554 SER A O 1
ATOM 4392 N N . SER A 1 555 ? -5.679 8.966 -16.650 1.00 94.75 555 SER A N 1
ATOM 4393 C CA . SER A 1 555 ? -6.496 7.966 -17.342 1.00 94.75 555 SER A CA 1
ATOM 4394 C C . SER A 1 555 ? -6.056 7.708 -18.787 1.00 94.75 555 SER A C 1
ATOM 4396 O O . SER A 1 555 ? -6.483 6.712 -19.377 1.00 94.75 555 SER A O 1
ATOM 4398 N N . LEU A 1 556 ? -5.210 8.570 -19.366 1.00 96.62 556 LEU A N 1
ATOM 4399 C CA . LEU A 1 556 ? -4.877 8.560 -20.790 1.00 96.62 556 LEU A CA 1
ATOM 4400 C C . LEU A 1 556 ? -3.491 7.982 -21.076 1.00 96.62 556 LEU A C 1
ATOM 4402 O O . LEU A 1 556 ? -2.456 8.534 -20.702 1.00 96.62 556 LEU A O 1
ATOM 4406 N N . PHE A 1 557 ? -3.461 6.921 -21.879 1.00 98.31 557 PHE A N 1
ATOM 4407 C CA . PHE A 1 557 ? -2.222 6.294 -22.337 1.00 98.31 557 PHE A CA 1
ATOM 4408 C C . PHE A 1 557 ? -2.281 6.060 -23.837 1.00 98.31 557 PHE A C 1
ATOM 4410 O O . PHE A 1 557 ? -3.328 5.704 -24.361 1.00 98.31 557 PHE A O 1
ATOM 4417 N N . GLY A 1 558 ? -1.166 6.215 -24.543 1.00 98.12 558 GLY A N 1
ATOM 4418 C CA . GLY A 1 558 ? -1.080 5.856 -25.957 1.00 98.12 558 GLY A CA 1
ATOM 4419 C C . GLY A 1 558 ? -0.278 4.582 -26.166 1.00 98.12 558 GLY A C 1
ATOM 4420 O O . GLY A 1 558 ? 0.769 4.383 -25.544 1.00 98.12 558 GLY A O 1
ATOM 4421 N N . LEU A 1 559 ? -0.744 3.732 -27.079 1.00 98.44 559 LEU A N 1
ATOM 4422 C CA . LEU A 1 559 ? -0.023 2.534 -27.489 1.00 98.44 559 LEU A CA 1
ATOM 4423 C C . LEU A 1 559 ? 1.157 2.913 -28.398 1.00 98.44 559 LEU A C 1
ATOM 4425 O O . LEU A 1 559 ? 0.996 3.198 -29.589 1.00 98.44 559 LEU A O 1
ATOM 4429 N N . TYR A 1 560 ? 2.359 2.897 -27.823 1.00 98.38 560 TYR A N 1
ATOM 4430 C CA . TYR A 1 560 ? 3.610 3.260 -28.490 1.00 98.38 560 TYR A CA 1
ATOM 4431 C C . TYR A 1 560 ? 4.121 2.146 -29.412 1.00 98.38 560 TYR A C 1
ATOM 4433 O O . TYR A 1 560 ? 4.599 2.406 -30.517 1.00 98.38 560 TYR A O 1
ATOM 4441 N N . ARG A 1 561 ? 4.004 0.889 -28.969 1.00 98.06 561 ARG A N 1
ATOM 4442 C CA . ARG A 1 561 ? 4.443 -0.303 -29.710 1.00 98.06 561 ARG A CA 1
ATOM 4443 C C . ARG A 1 561 ? 3.520 -1.479 -29.416 1.00 98.06 561 ARG A C 1
ATOM 4445 O O . ARG A 1 561 ? 3.120 -1.666 -28.272 1.00 98.06 561 ARG A O 1
ATOM 4452 N N . SER A 1 562 ? 3.253 -2.303 -30.429 1.00 97.81 562 SER A N 1
ATOM 4453 C CA . SER A 1 562 ? 2.529 -3.567 -30.271 1.00 97.81 562 SER A CA 1
ATOM 4454 C C . SER A 1 562 ? 3.017 -4.631 -31.253 1.00 97.81 562 SER A C 1
ATOM 4456 O O . SER A 1 562 ? 3.304 -4.316 -32.409 1.00 97.81 562 SER A O 1
ATOM 4458 N N . THR A 1 563 ? 3.074 -5.886 -30.806 1.00 97.75 563 THR A N 1
ATOM 4459 C CA . THR A 1 563 ? 3.245 -7.076 -31.661 1.00 97.75 563 THR A CA 1
ATOM 4460 C C . THR A 1 563 ? 1.924 -7.809 -31.918 1.00 97.75 563 THR A C 1
ATOM 4462 O O . THR A 1 563 ? 1.880 -8.716 -32.747 1.00 97.75 563 THR A O 1
ATOM 4465 N N . VAL A 1 564 ? 0.839 -7.384 -31.258 1.00 97.44 564 VAL A N 1
ATOM 4466 C CA . VAL A 1 564 ? -0.504 -7.994 -31.321 1.00 97.44 564 VAL A CA 1
ATOM 4467 C C . VAL A 1 564 ? -1.565 -7.076 -31.947 1.00 97.44 564 VAL A C 1
ATOM 4469 O O . VAL A 1 564 ? -2.740 -7.417 -31.993 1.00 97.44 564 VAL A O 1
ATOM 4472 N N . GLY A 1 565 ? -1.155 -5.920 -32.478 1.00 96.06 565 GLY A N 1
ATOM 4473 C CA . GLY A 1 565 ? -2.050 -4.924 -33.076 1.00 96.06 565 GLY A CA 1
ATOM 4474 C C . GLY A 1 565 ? -2.580 -3.875 -32.083 1.00 96.06 565 GLY A C 1
ATOM 4475 O O . GLY A 1 565 ? -2.233 -3.915 -30.899 1.0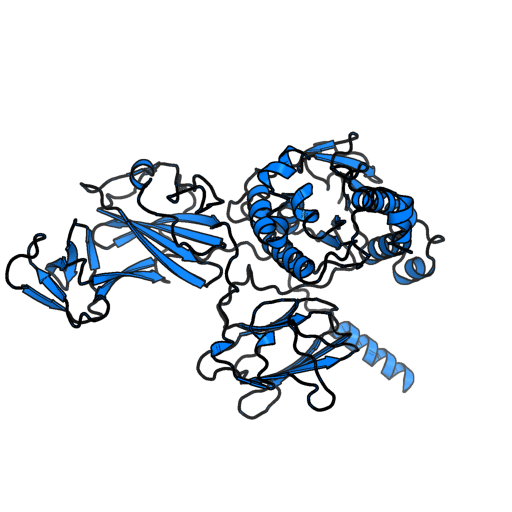0 96.06 565 GLY A O 1
ATOM 4476 N N . PRO A 1 566 ? -3.337 -2.878 -32.576 1.00 95.62 566 PRO A N 1
ATOM 4477 C CA . PRO A 1 566 ? -3.895 -1.801 -31.761 1.00 95.62 566 PRO A CA 1
ATOM 4478 C C . PRO A 1 566 ? -5.142 -2.224 -30.974 1.00 95.62 566 PRO A C 1
ATOM 4480 O O . PRO A 1 566 ? -5.844 -3.161 -31.356 1.00 95.62 566 PRO A O 1
ATOM 4483 N N . ASP A 1 567 ? -5.444 -1.472 -29.916 1.00 95.62 567 ASP A N 1
ATOM 4484 C CA . ASP A 1 567 ? -6.682 -1.623 -29.145 1.00 95.62 567 ASP A CA 1
ATOM 4485 C C . ASP A 1 567 ? -7.908 -1.291 -29.998 1.00 95.62 567 ASP A C 1
ATOM 4487 O O . ASP A 1 567 ? -7.855 -0.463 -30.911 1.00 95.62 567 ASP A O 1
ATOM 4491 N N . THR A 1 568 ? -9.021 -1.971 -29.730 1.00 94.00 568 THR A N 1
ATOM 4492 C CA . THR A 1 568 ? -10.276 -1.803 -30.472 1.00 94.00 568 THR A CA 1
ATOM 4493 C C . THR A 1 568 ? -11.332 -1.083 -29.648 1.00 94.00 568 THR A C 1
ATOM 4495 O O . THR A 1 568 ? -12.017 -0.213 -30.186 1.00 94.00 568 THR A O 1
ATOM 4498 N N . LYS A 1 569 ? -11.487 -1.429 -28.366 1.00 94.00 569 LYS A N 1
ATOM 4499 C CA . LYS A 1 569 ? -12.413 -0.737 -27.460 1.00 94.00 569 LYS A CA 1
ATOM 4500 C C . LYS A 1 569 ? -11.757 0.480 -26.814 1.00 94.00 569 LYS A C 1
ATOM 4502 O O . LYS A 1 569 ? -12.446 1.470 -26.588 1.00 94.00 569 LYS A O 1
ATOM 4507 N N . GLY A 1 570 ? -10.449 0.419 -26.568 1.00 92.88 570 GLY A N 1
ATOM 4508 C CA . GLY A 1 570 ? -9.669 1.520 -26.010 1.00 92.88 570 GLY A CA 1
ATOM 4509 C C . GLY A 1 570 ? -9.955 1.757 -24.530 1.00 92.88 570 GLY A C 1
ATOM 4510 O O . GLY A 1 570 ? -9.885 2.899 -24.083 1.00 92.88 570 GLY A O 1
ATOM 4511 N N . ASN A 1 571 ? -10.277 0.702 -23.776 1.00 93.00 571 ASN A N 1
ATOM 4512 C CA . ASN A 1 571 ? -10.564 0.780 -22.337 1.00 93.00 571 ASN A CA 1
ATOM 4513 C C . ASN A 1 571 ? -9.885 -0.314 -21.489 1.00 93.00 571 ASN A C 1
ATOM 4515 O O . ASN A 1 571 ? -10.211 -0.461 -20.312 1.00 93.00 571 ASN A O 1
ATOM 4519 N N . ASP A 1 572 ? -8.973 -1.090 -22.078 1.00 94.81 572 ASP A N 1
ATOM 4520 C CA . ASP A 1 572 ? -8.153 -2.092 -21.393 1.00 94.81 572 ASP A CA 1
ATOM 4521 C C . ASP A 1 572 ? -6.804 -2.234 -22.117 1.00 94.81 572 ASP A C 1
ATOM 4523 O O . ASP A 1 572 ? -6.747 -2.361 -23.341 1.00 94.81 572 ASP A O 1
ATOM 4527 N N . MET A 1 573 ? -5.701 -2.238 -21.370 1.00 97.06 573 MET A N 1
ATOM 4528 C CA . MET A 1 573 ? -4.357 -2.401 -21.935 1.00 97.06 573 MET A CA 1
ATOM 4529 C C . MET A 1 573 ? -4.083 -3.842 -22.409 1.00 97.06 573 MET A C 1
ATOM 4531 O O . MET A 1 573 ? -3.147 -4.083 -23.178 1.00 97.06 573 MET A O 1
ATOM 4535 N N . PHE A 1 574 ? -4.906 -4.810 -21.995 1.00 97.19 574 PHE A N 1
ATOM 4536 C CA . PHE A 1 574 ? -4.766 -6.228 -22.336 1.00 97.19 574 PHE A CA 1
ATOM 4537 C C . PHE A 1 574 ? -5.599 -6.689 -23.541 1.00 97.19 574 PHE A C 1
ATOM 4539 O O . PHE A 1 574 ? -5.634 -7.884 -23.830 1.00 97.19 574 PHE A O 1
ATOM 4546 N N . GLU A 1 575 ? -6.232 -5.789 -24.303 1.00 96.38 575 GLU A N 1
ATOM 4547 C CA . GLU A 1 575 ? -6.954 -6.195 -25.520 1.00 96.38 575 GLU A CA 1
ATOM 4548 C C . GLU A 1 575 ? -6.050 -7.001 -26.480 1.00 96.38 575 GLU A C 1
ATOM 4550 O O . GLU A 1 575 ? -4.907 -6.627 -26.730 1.00 96.38 575 GLU A O 1
ATOM 4555 N N . HIS A 1 576 ? -6.541 -8.106 -27.047 1.00 95.38 576 HIS A N 1
ATOM 4556 C CA . HIS A 1 576 ? -5.766 -8.995 -27.939 1.00 95.38 576 HIS A CA 1
ATOM 4557 C C . HIS A 1 576 ? -4.550 -9.686 -27.288 1.00 95.38 576 HIS A C 1
ATOM 4559 O O . HIS A 1 576 ? -3.650 -10.149 -27.992 1.00 95.38 576 HIS A O 1
ATOM 4565 N N . ILE A 1 577 ? -4.507 -9.763 -25.954 1.00 93.31 577 ILE A N 1
ATOM 4566 C CA . ILE A 1 577 ? -3.525 -10.543 -25.196 1.00 93.31 577 ILE A CA 1
ATOM 4567 C C . ILE A 1 577 ? -4.252 -11.712 -24.520 1.00 93.31 577 ILE A C 1
ATOM 4569 O O . ILE A 1 577 ? -4.953 -11.510 -23.532 1.00 93.31 577 ILE A O 1
ATOM 4573 N N . ASP A 1 578 ? -4.056 -12.918 -25.063 1.00 77.06 578 ASP A N 1
ATOM 4574 C CA . ASP A 1 578 ? -4.512 -14.187 -24.473 1.00 77.06 578 ASP A CA 1
ATOM 4575 C C . ASP A 1 578 ? -3.518 -14.748 -23.443 1.00 77.06 578 ASP A C 1
ATOM 4577 O O . ASP A 1 578 ? -2.279 -14.591 -23.657 1.00 77.06 578 ASP A O 1
#

Radius of gyration: 28.06 Å; chains: 1; bounding box: 72×64×78 Å